Protein AF-A0A024TT74-F1 (afdb_monomer_lite)

Secondary structure (DSSP, 8-state):
-PPPS-TT--PPPHHHHHHHHHHHHHHHHHHT--GGGS-GGG-B-TTSSSBS----GGGG-HHHHHHHHTT---TTHHHHHHHHHHHHHHHHHHHHHHHTTSS-TT-HHHHHHHHHHHHIIIIITT-----HHHHHHHHHHHHHHHHHHHHHTTTS---SSSS-HHHHHHHHHHHIIIIIHHHHHHHHHHHHHHHHHHHHHHHHHHHHHHHHHHHHHTT---TT--S---HHHHHHT-SHHHHHHHHSHHHHHHHHHHTSHHHHHHSPPPGGGTTTPPP-S-----HHHHHHHHH-SSB-TT--B---GGGSSSTTS---HHHHHTSTT--S---SSHHHHHHHHHHHHHHHHHHHHHHHHHHHHHHHTTT-TTTTSSHHHHHHHHHHHHHHHHHHHHHHHHHHHTTT-TTTT-----

Structure (mmCIF, N/CA/C/O backbone):
data_AF-A0A024TT74-F1
#
_entry.id   AF-A0A024TT74-F1
#
loop_
_atom_site.group_PDB
_atom_site.id
_atom_site.type_symbol
_atom_site.label_atom_id
_atom_site.label_alt_id
_atom_site.label_comp_id
_atom_site.label_asym_id
_atom_site.label_entity_id
_atom_site.label_seq_id
_atom_site.pdbx_PDB_ins_code
_atom_site.Cartn_x
_atom_site.Cartn_y
_atom_site.Cartn_z
_atom_site.occupancy
_atom_site.B_iso_or_equiv
_atom_site.auth_seq_id
_atom_site.auth_comp_id
_atom_site.auth_asym_id
_atom_site.auth_atom_id
_atom_site.pdbx_PDB_model_num
ATOM 1 N N . MET A 1 1 ? 36.338 9.643 -39.720 1.00 38.66 1 MET A N 1
ATOM 2 C CA . MET A 1 1 ? 35.000 9.274 -40.232 1.00 38.66 1 MET A CA 1
ATOM 3 C C . MET A 1 1 ? 35.206 8.347 -41.415 1.00 38.66 1 MET A C 1
ATOM 5 O O . MET A 1 1 ? 35.727 8.803 -42.420 1.00 38.66 1 MET A O 1
ATOM 9 N N . GLY A 1 2 ? 34.904 7.057 -41.275 1.00 39.06 2 GLY A N 1
ATOM 10 C CA . GLY A 1 2 ? 34.909 6.122 -42.403 1.00 39.06 2 GLY A CA 1
ATOM 11 C C . GLY A 1 2 ? 33.489 5.981 -42.937 1.00 39.06 2 GLY A C 1
ATOM 12 O O . GLY A 1 2 ? 32.592 5.659 -42.159 1.00 39.06 2 GLY A O 1
ATOM 13 N N . LEU A 1 3 ? 33.277 6.253 -44.227 1.00 39.38 3 LEU A N 1
ATOM 14 C CA . LEU A 1 3 ? 32.038 5.884 -44.914 1.00 39.38 3 LEU A CA 1
ATOM 15 C C . LEU A 1 3 ? 31.857 4.359 -44.816 1.00 39.38 3 LEU A C 1
ATOM 17 O O . LEU A 1 3 ? 32.766 3.608 -45.170 1.00 39.38 3 LEU A O 1
ATOM 21 N N . ARG A 1 4 ? 30.687 3.895 -44.355 1.00 52.88 4 ARG A N 1
ATOM 22 C CA . ARG A 1 4 ? 30.309 2.476 -44.449 1.00 52.88 4 ARG A CA 1
ATOM 23 C C . ARG A 1 4 ? 29.975 2.161 -45.913 1.00 52.88 4 ARG A C 1
ATOM 25 O O . ARG A 1 4 ? 29.041 2.728 -46.465 1.00 52.88 4 ARG A O 1
ATOM 32 N N . LEU A 1 5 ? 30.734 1.248 -46.521 1.00 40.84 5 LEU A N 1
ATOM 33 C CA . LEU A 1 5 ? 30.579 0.799 -47.915 1.00 40.84 5 LEU A CA 1
ATOM 34 C C . LEU A 1 5 ? 29.668 -0.433 -48.086 1.00 40.84 5 LEU A C 1
ATOM 36 O O . LEU A 1 5 ? 29.613 -0.998 -49.173 1.00 40.84 5 LEU A O 1
ATOM 40 N N . ASN A 1 6 ? 28.928 -0.857 -47.056 1.00 43.66 6 ASN A N 1
ATOM 41 C CA . ASN A 1 6 ? 27.898 -1.882 -47.232 1.00 43.66 6 ASN A CA 1
ATOM 42 C C . ASN A 1 6 ? 26.697 -1.663 -46.289 1.00 43.66 6 ASN A C 1
ATOM 44 O O . ASN A 1 6 ? 26.732 -2.115 -45.145 1.00 43.66 6 ASN A O 1
ATOM 48 N N . PRO A 1 7 ? 25.637 -0.977 -46.748 1.00 44.19 7 PRO A N 1
ATOM 49 C CA . PRO A 1 7 ? 24.397 -0.793 -45.994 1.00 44.19 7 PRO A CA 1
ATOM 50 C C . PRO A 1 7 ? 23.497 -2.049 -45.935 1.00 44.19 7 PRO A C 1
ATOM 52 O O . PRO A 1 7 ? 22.391 -1.958 -45.409 1.00 44.19 7 PRO A O 1
ATOM 55 N N . TRP A 1 8 ? 23.948 -3.210 -46.442 1.00 42.72 8 TRP A N 1
ATOM 56 C CA . TRP A 1 8 ? 23.150 -4.447 -46.553 1.00 42.72 8 TRP A CA 1
ATOM 57 C C . TRP A 1 8 ? 23.729 -5.674 -45.827 1.00 42.72 8 TRP A C 1
ATOM 59 O O . TRP A 1 8 ? 23.185 -6.769 -45.943 1.00 42.72 8 TRP A O 1
ATOM 69 N N . GLY A 1 9 ? 24.830 -5.534 -45.083 1.00 53.66 9 GLY A N 1
ATOM 70 C CA . GLY A 1 9 ? 25.293 -6.597 -44.188 1.00 53.66 9 GLY A CA 1
ATOM 71 C C . GLY A 1 9 ? 24.555 -6.523 -42.853 1.00 53.66 9 GLY A C 1
ATOM 72 O O . GLY A 1 9 ? 24.750 -5.559 -42.121 1.00 53.66 9 GLY A O 1
ATOM 73 N N . ASN A 1 10 ? 23.758 -7.538 -42.506 1.00 59.53 10 ASN A N 1
ATOM 74 C CA . ASN A 1 10 ? 23.048 -7.621 -41.216 1.00 59.53 10 ASN A CA 1
ATOM 75 C C . ASN A 1 10 ? 23.971 -7.902 -40.008 1.00 59.53 10 ASN A C 1
ATOM 77 O O . ASN A 1 10 ? 23.500 -8.106 -38.895 1.00 59.53 10 ASN A O 1
ATOM 81 N N . VAL A 1 11 ? 25.290 -7.938 -40.214 1.00 74.00 11 VAL A N 1
ATOM 82 C CA . VAL A 1 11 ? 26.261 -8.359 -39.201 1.00 74.00 11 VAL A CA 1
ATOM 83 C C . VAL A 1 11 ? 26.774 -7.151 -38.426 1.00 74.00 11 VAL A C 1
ATOM 85 O O . VAL A 1 11 ? 27.248 -6.173 -39.009 1.00 74.00 11 VAL A O 1
ATOM 88 N N . TYR A 1 12 ? 26.715 -7.242 -37.101 1.00 85.44 12 TYR A N 1
ATOM 89 C CA . TYR A 1 12 ? 27.270 -6.237 -36.205 1.00 85.44 12 TYR A CA 1
ATOM 90 C C . TYR A 1 12 ? 28.782 -6.065 -36.375 1.00 85.44 12 TYR A C 1
ATOM 92 O O . TYR A 1 12 ? 29.541 -7.017 -36.550 1.00 85.44 12 TYR A O 1
ATOM 100 N N . SER A 1 13 ? 29.234 -4.820 -36.249 1.00 84.75 13 SER A N 1
ATOM 101 C CA . SER A 1 13 ? 30.647 -4.491 -36.068 1.00 84.75 13 SER A CA 1
ATOM 102 C C . SER A 1 13 ? 31.169 -4.979 -34.713 1.00 84.75 13 SER A C 1
ATOM 104 O O . SER A 1 13 ? 30.398 -5.206 -33.782 1.00 84.75 13 SER A O 1
ATOM 106 N N . SER A 1 14 ? 32.494 -5.064 -34.561 1.00 86.81 14 SER A N 1
ATOM 107 C CA . SER A 1 14 ? 33.131 -5.450 -33.292 1.00 86.81 14 SER A CA 1
ATOM 108 C C . SER A 1 14 ? 32.665 -4.595 -32.109 1.00 86.81 14 SER A C 1
ATOM 110 O O . SER A 1 14 ? 32.357 -5.131 -31.051 1.00 86.81 14 SER A O 1
ATOM 112 N N . LEU A 1 15 ? 32.519 -3.281 -32.303 1.00 87.62 15 LEU A N 1
ATOM 113 C CA . LEU A 1 15 ? 32.023 -2.374 -31.266 1.00 87.62 15 LEU A CA 1
ATOM 114 C C . LEU A 1 15 ? 30.555 -2.648 -30.892 1.00 87.62 15 LEU A C 1
ATOM 116 O O . LEU A 1 15 ? 30.190 -2.534 -29.726 1.00 87.62 15 LEU A O 1
ATOM 120 N N . GLU A 1 16 ? 29.701 -2.979 -31.863 1.00 89.12 16 GLU A N 1
ATOM 121 C CA . GLU A 1 16 ? 28.294 -3.325 -31.606 1.00 89.12 16 GLU A CA 1
ATOM 122 C C . GLU A 1 16 ? 28.190 -4.675 -30.876 1.00 89.12 16 GLU A C 1
ATOM 124 O O . GLU A 1 16 ? 27.400 -4.803 -29.939 1.00 89.12 16 GLU A O 1
ATOM 129 N N . LEU A 1 17 ? 29.045 -5.644 -31.227 1.00 91.25 17 LEU A N 1
ATOM 130 C CA . LEU A 1 17 ? 29.170 -6.921 -30.516 1.00 91.25 17 LEU A CA 1
ATOM 131 C C . LEU A 1 17 ? 29.647 -6.730 -29.069 1.00 91.25 17 LEU A C 1
ATOM 133 O O . LEU A 1 17 ? 29.078 -7.318 -28.150 1.00 91.25 17 LEU A O 1
ATOM 137 N N . GLU A 1 18 ? 30.639 -5.871 -28.834 1.00 92.50 18 GLU A N 1
ATOM 138 C CA . GLU A 1 18 ? 31.091 -5.523 -27.481 1.00 92.50 18 GLU A CA 1
ATOM 139 C C . GLU A 1 18 ? 29.985 -4.829 -26.671 1.00 92.50 18 GLU A C 1
ATOM 141 O O . GLU A 1 18 ? 29.756 -5.171 -25.509 1.00 92.50 18 GLU A O 1
ATOM 146 N N . GLN A 1 19 ? 29.257 -3.891 -27.288 1.00 93.44 19 GLN A N 1
ATOM 147 C CA . GLN A 1 19 ? 28.141 -3.184 -26.655 1.00 93.44 19 GLN A CA 1
ATOM 148 C C . GLN A 1 19 ? 27.020 -4.142 -26.237 1.00 93.44 19 GLN A C 1
ATOM 150 O O . GLN A 1 19 ? 26.572 -4.075 -25.093 1.00 93.44 19 GLN A O 1
ATOM 155 N N . ILE A 1 20 ? 26.572 -5.038 -27.125 1.00 94.19 20 ILE A N 1
ATOM 156 C CA . ILE A 1 20 ? 25.482 -5.968 -26.798 1.00 94.19 20 ILE A CA 1
ATOM 157 C C . ILE A 1 20 ? 25.928 -7.035 -25.791 1.00 94.19 20 ILE A C 1
ATOM 159 O O . ILE A 1 20 ? 25.187 -7.344 -24.862 1.00 94.19 20 ILE A O 1
ATOM 163 N N . THR A 1 21 ? 27.173 -7.515 -25.882 1.00 95.06 21 THR A N 1
ATOM 164 C CA . THR A 1 21 ? 27.751 -8.440 -24.890 1.00 95.06 21 THR A CA 1
ATOM 165 C C . THR A 1 21 ? 27.780 -7.807 -23.501 1.00 95.06 21 THR A C 1
ATOM 167 O O . THR A 1 21 ? 27.415 -8.446 -22.513 1.00 95.06 21 THR A O 1
ATOM 170 N N . PHE A 1 22 ? 28.169 -6.532 -23.414 1.00 95.75 22 PHE A N 1
ATOM 171 C CA . PHE A 1 22 ? 28.130 -5.777 -22.166 1.00 95.75 22 PHE A CA 1
ATOM 172 C C . PHE A 1 22 ? 26.697 -5.641 -21.632 1.00 95.75 22 PHE A C 1
ATOM 174 O O . PHE A 1 22 ? 26.454 -5.947 -20.467 1.00 95.75 22 PHE A O 1
ATOM 181 N N . VAL A 1 23 ? 25.741 -5.253 -22.484 1.00 96.06 23 VAL A N 1
ATOM 182 C CA . VAL A 1 23 ? 24.313 -5.143 -22.130 1.00 96.06 23 VAL A CA 1
ATOM 183 C C . VAL A 1 23 ? 23.770 -6.465 -21.582 1.00 96.06 23 VAL A C 1
ATOM 185 O O . VAL A 1 23 ? 23.120 -6.450 -20.538 1.00 96.06 23 VAL A O 1
ATOM 188 N N . HIS A 1 24 ? 24.079 -7.595 -22.231 1.00 95.81 24 HIS A N 1
ATOM 189 C CA . HIS A 1 24 ? 23.662 -8.932 -21.795 1.00 95.81 24 HIS A CA 1
ATOM 190 C C . HIS A 1 24 ? 24.253 -9.285 -20.443 1.00 95.81 24 HIS A C 1
ATOM 192 O O . HIS A 1 24 ? 23.518 -9.669 -19.541 1.00 95.81 24 HIS A O 1
ATOM 198 N N . ARG A 1 25 ? 25.573 -9.135 -20.287 1.00 95.75 25 ARG A N 1
ATOM 199 C CA . ARG A 1 25 ? 26.265 -9.477 -19.043 1.00 95.75 25 ARG A CA 1
ATOM 200 C C . ARG A 1 25 ? 25.636 -8.757 -17.853 1.00 95.75 25 ARG A C 1
ATOM 202 O O . ARG A 1 25 ? 25.275 -9.404 -16.879 1.00 95.75 25 ARG A O 1
ATOM 209 N N . VAL A 1 26 ? 25.468 -7.439 -17.966 1.00 96.38 26 VAL A N 1
ATOM 210 C CA . VAL A 1 26 ? 24.895 -6.618 -16.892 1.00 96.38 26 VAL A CA 1
ATOM 211 C C . VAL A 1 26 ? 23.427 -6.998 -16.644 1.00 96.38 26 VAL A C 1
ATOM 213 O O . VAL A 1 26 ? 23.005 -7.088 -15.495 1.00 96.38 26 VAL A O 1
ATOM 216 N N . TYR A 1 27 ? 22.645 -7.270 -17.696 1.00 96.31 27 TYR A N 1
ATOM 217 C CA . TYR A 1 27 ? 21.243 -7.673 -17.545 1.00 96.31 27 TYR A CA 1
ATOM 218 C C . TYR A 1 27 ? 21.118 -9.002 -16.791 1.00 96.31 27 TYR A C 1
ATOM 220 O O . TYR A 1 27 ? 20.369 -9.095 -15.822 1.00 96.31 27 TYR A O 1
ATOM 228 N N . LEU A 1 28 ? 21.876 -10.018 -17.210 1.00 96.50 28 LEU A N 1
ATOM 229 C CA . LEU A 1 28 ? 21.871 -11.352 -16.604 1.00 96.50 28 LEU A CA 1
ATOM 230 C C . LEU A 1 28 ? 22.309 -11.306 -15.138 1.00 96.50 28 LEU A C 1
ATOM 232 O O . LEU A 1 28 ? 21.663 -11.917 -14.289 1.00 96.50 28 LEU A O 1
ATOM 236 N N . GLU A 1 29 ? 23.358 -10.536 -14.838 1.00 95.19 29 GLU A N 1
ATOM 237 C CA . GLU A 1 29 ? 23.880 -10.356 -13.482 1.00 95.19 29 GLU A CA 1
ATOM 238 C C . GLU A 1 29 ? 22.849 -9.698 -12.556 1.00 95.19 29 GLU A C 1
ATOM 240 O O . GLU A 1 29 ? 22.553 -10.216 -11.481 1.00 95.19 29 GLU A O 1
ATOM 245 N N . VAL A 1 30 ? 22.257 -8.579 -12.982 1.00 95.88 30 VAL A N 1
ATOM 246 C CA . VAL A 1 30 ? 21.344 -7.803 -12.132 1.00 95.88 30 VAL A CA 1
ATOM 247 C C . VAL A 1 30 ? 19.977 -8.469 -11.992 1.00 95.88 30 VAL A C 1
ATOM 249 O O . VAL A 1 30 ? 19.383 -8.469 -10.908 1.00 95.88 30 VAL A O 1
ATOM 252 N N . MET A 1 31 ? 19.458 -9.050 -13.074 1.00 94.00 31 MET A N 1
ATOM 253 C CA . MET A 1 31 ? 18.168 -9.739 -13.034 1.00 94.00 31 MET A CA 1
ATOM 254 C C . MET A 1 31 ? 18.272 -11.107 -12.356 1.00 94.00 31 MET A C 1
ATOM 256 O O . MET A 1 31 ? 17.276 -11.556 -11.779 1.00 94.00 31 MET A O 1
ATOM 260 N N . ALA A 1 32 ? 19.476 -11.692 -12.322 1.00 93.75 32 ALA A N 1
ATOM 261 C CA . ALA A 1 32 ? 19.771 -13.036 -11.836 1.00 93.75 32 ALA A CA 1
ATOM 262 C C . ALA A 1 32 ? 18.980 -14.106 -12.607 1.00 93.75 32 ALA A C 1
ATOM 264 O O . ALA A 1 32 ? 18.229 -14.884 -12.020 1.00 93.75 32 ALA A O 1
ATOM 265 N N . ILE A 1 33 ? 19.123 -14.096 -13.935 1.00 93.50 33 ILE A N 1
ATOM 266 C CA . ILE A 1 33 ? 18.457 -15.032 -14.854 1.00 93.50 33 ILE A CA 1
ATOM 267 C C . ILE A 1 33 ? 19.463 -15.695 -15.802 1.00 93.50 33 ILE A C 1
ATOM 269 O O . ILE A 1 33 ? 20.586 -15.215 -15.963 1.00 93.50 33 ILE A O 1
ATOM 273 N N . ASP A 1 34 ? 19.032 -16.764 -16.471 1.00 91.94 34 ASP A N 1
ATOM 274 C CA . ASP A 1 34 ? 19.822 -17.453 -17.490 1.00 91.94 34 ASP A CA 1
ATOM 275 C C . ASP A 1 34 ? 19.704 -16.780 -18.869 1.00 91.94 34 ASP A C 1
ATOM 277 O O . ASP A 1 34 ? 18.724 -16.107 -19.188 1.00 91.94 34 ASP A O 1
ATOM 281 N N . VAL A 1 35 ? 20.673 -17.048 -19.752 1.00 89.00 35 VAL A N 1
ATOM 282 C CA . VAL A 1 35 ? 20.701 -16.542 -21.143 1.00 89.00 35 VAL A CA 1
ATOM 283 C C . VAL A 1 35 ? 19.427 -16.891 -21.925 1.00 89.00 35 VAL A C 1
ATOM 285 O O . VAL A 1 35 ? 18.958 -16.090 -22.729 1.00 89.00 35 VAL A O 1
ATOM 288 N N . LYS A 1 36 ? 18.846 -18.071 -21.676 1.00 88.56 36 LYS A N 1
ATOM 289 C CA . LYS A 1 36 ? 17.606 -18.538 -22.324 1.00 88.56 36 LYS A CA 1
ATOM 290 C C . LYS A 1 36 ? 16.384 -17.670 -21.986 1.00 88.56 36 LYS A C 1
ATOM 292 O O . LYS A 1 36 ? 15.434 -17.648 -22.758 1.00 88.56 36 LYS A O 1
ATOM 297 N N . ASP A 1 37 ? 16.430 -16.967 -20.855 1.00 91.25 37 ASP A N 1
ATOM 298 C CA . ASP A 1 37 ? 15.333 -16.156 -20.326 1.00 91.25 37 ASP A CA 1
ATOM 299 C C . ASP A 1 37 ? 15.499 -14.665 -20.677 1.00 91.25 37 ASP A C 1
ATOM 301 O O . ASP A 1 37 ? 14.748 -13.814 -20.192 1.00 91.25 37 ASP A O 1
ATOM 305 N N . LEU A 1 38 ? 16.474 -14.323 -21.534 1.00 93.25 38 LEU A N 1
ATOM 306 C CA . LEU A 1 38 ? 16.639 -12.961 -22.038 1.00 93.25 38 LEU A CA 1
ATOM 307 C C . LEU A 1 38 ? 15.368 -12.487 -22.764 1.00 93.25 38 LEU A C 1
ATOM 309 O O . LEU A 1 38 ? 14.798 -13.242 -23.561 1.00 93.25 38 LEU A O 1
ATOM 313 N N . PRO A 1 39 ? 14.953 -11.220 -22.564 1.00 94.25 39 PRO A N 1
ATOM 314 C CA . PRO A 1 39 ? 13.861 -10.623 -23.322 1.00 94.25 39 PRO A CA 1
ATOM 315 C C . PRO A 1 39 ? 14.100 -10.735 -24.827 1.00 94.25 39 PRO A C 1
ATOM 317 O O . PRO A 1 39 ? 15.224 -10.546 -25.285 1.00 94.25 39 PRO A O 1
ATOM 320 N N . ASN A 1 40 ? 13.037 -10.963 -25.606 1.00 92.94 40 ASN A N 1
ATOM 321 C CA . ASN A 1 40 ? 13.115 -11.094 -27.068 1.00 92.94 40 ASN A CA 1
ATOM 322 C C . ASN A 1 40 ? 13.870 -9.924 -27.731 1.00 92.94 40 ASN A C 1
ATOM 324 O O . ASN A 1 40 ? 14.648 -10.126 -28.657 1.00 92.94 40 ASN A O 1
ATOM 328 N N . THR A 1 41 ? 13.709 -8.704 -27.208 1.00 93.19 41 THR A N 1
ATOM 329 C CA . THR A 1 41 ? 14.424 -7.505 -27.677 1.00 93.19 41 THR A CA 1
ATOM 330 C C . THR A 1 41 ? 15.942 -7.600 -27.575 1.00 93.19 41 THR A C 1
ATOM 332 O O . THR A 1 41 ? 16.632 -6.940 -28.343 1.00 93.19 41 THR A O 1
ATOM 335 N N . LEU A 1 42 ? 16.468 -8.403 -26.651 1.00 94.69 42 LEU A N 1
ATOM 336 C CA . LEU A 1 42 ? 17.899 -8.607 -26.441 1.00 94.69 42 LEU A CA 1
ATOM 337 C C . LEU A 1 42 ? 18.390 -9.944 -27.017 1.00 94.69 42 LEU A C 1
ATOM 339 O O . LEU A 1 42 ? 19.570 -10.247 -26.935 1.00 94.69 42 LEU A O 1
ATOM 343 N N . GLN A 1 43 ? 17.537 -10.783 -27.603 1.00 93.81 43 GLN A N 1
ATOM 344 C CA . GLN A 1 43 ? 18.009 -12.066 -28.124 1.00 93.81 43 GLN A CA 1
ATOM 345 C C . GLN A 1 43 ? 18.833 -11.885 -29.407 1.00 93.81 43 GLN A C 1
ATOM 347 O O . GLN A 1 43 ? 18.473 -11.128 -30.310 1.00 93.81 43 GLN A O 1
ATOM 352 N N . MET A 1 44 ? 19.938 -12.626 -29.486 1.00 92.25 44 MET A N 1
ATOM 353 C CA . MET A 1 44 ? 20.830 -12.696 -30.645 1.00 92.25 44 MET A CA 1
ATOM 354 C C . MET A 1 44 ? 20.634 -14.026 -31.371 1.00 92.25 44 MET A C 1
ATOM 356 O O . MET A 1 44 ? 20.209 -15.014 -30.769 1.00 92.25 44 MET A O 1
ATOM 360 N N . ASN A 1 45 ? 20.950 -14.065 -32.663 1.00 90.88 45 ASN A N 1
ATOM 361 C CA . ASN A 1 45 ? 20.936 -15.303 -33.433 1.00 90.88 45 ASN A CA 1
ATOM 362 C C . ASN A 1 45 ? 21.969 -16.323 -32.895 1.00 90.88 45 ASN A C 1
ATOM 364 O O . ASN A 1 45 ? 22.840 -16.000 -32.085 1.00 90.88 45 ASN A O 1
ATOM 368 N N . ALA A 1 46 ? 21.898 -17.572 -33.366 1.00 89.06 46 ALA A N 1
ATOM 369 C CA . ALA A 1 46 ? 22.740 -18.663 -32.857 1.00 89.06 46 ALA A CA 1
ATOM 370 C C . ALA A 1 46 ? 24.254 -18.417 -33.020 1.00 89.06 46 ALA A C 1
ATOM 372 O O . ALA A 1 46 ? 25.047 -18.920 -32.228 1.00 89.06 46 ALA A O 1
ATOM 373 N N . THR A 1 47 ? 24.662 -17.644 -34.030 1.00 89.06 47 THR A N 1
ATOM 374 C CA . THR A 1 47 ? 26.066 -17.286 -34.285 1.00 89.06 47 THR A CA 1
ATOM 375 C C . THR A 1 47 ? 26.512 -16.020 -33.554 1.00 89.06 47 THR A C 1
ATOM 377 O O . THR A 1 47 ? 27.671 -15.636 -33.678 1.00 89.06 47 THR A O 1
ATOM 380 N N . PHE A 1 48 ? 25.617 -15.372 -32.801 1.00 89.50 48 PHE A N 1
ATOM 381 C CA . PHE A 1 48 ? 25.850 -14.109 -32.101 1.00 89.50 48 PHE A CA 1
ATOM 382 C C . PHE A 1 48 ? 26.363 -12.988 -33.026 1.00 89.50 48 PHE A C 1
ATOM 384 O O . PHE A 1 48 ? 27.249 -12.216 -32.676 1.00 89.50 48 PHE A O 1
ATOM 391 N N . THR A 1 49 ? 25.823 -12.906 -34.241 1.00 85.88 49 THR A N 1
ATOM 392 C CA . THR A 1 49 ? 26.238 -11.925 -35.260 1.00 85.88 49 THR A CA 1
ATOM 393 C C . THR A 1 49 ? 25.200 -10.839 -35.507 1.00 85.88 49 THR A C 1
ATOM 395 O O . THR A 1 49 ? 25.558 -9.754 -35.962 1.00 85.88 49 THR A O 1
ATOM 398 N N . GLU A 1 50 ? 23.928 -11.124 -35.224 1.00 86.12 50 GLU A N 1
ATOM 399 C CA . GLU A 1 50 ? 22.808 -10.206 -35.442 1.00 86.12 50 GLU A CA 1
ATOM 400 C C . GLU A 1 50 ? 21.706 -10.424 -34.383 1.00 86.12 50 GLU A C 1
ATOM 402 O O . GLU A 1 50 ? 21.584 -11.531 -33.842 1.00 86.12 50 GLU A O 1
ATOM 407 N N . PRO A 1 51 ? 20.903 -9.397 -34.065 1.00 90.00 51 PRO A N 1
ATOM 408 C CA . PRO A 1 51 ? 19.780 -9.518 -33.149 1.00 90.00 51 PRO A CA 1
ATOM 409 C C . PRO A 1 51 ? 18.575 -10.152 -33.848 1.00 90.00 51 PRO A C 1
ATOM 411 O O . PRO A 1 51 ? 18.340 -9.944 -35.038 1.00 90.00 51 PRO A O 1
ATOM 414 N N . ILE A 1 52 ? 17.767 -10.884 -33.086 1.00 90.50 52 ILE A N 1
ATOM 415 C CA . ILE A 1 52 ? 16.517 -11.473 -33.586 1.00 90.50 52 ILE A CA 1
ATOM 416 C C . ILE A 1 52 ? 15.437 -10.391 -33.708 1.00 90.50 52 ILE A C 1
ATOM 418 O O . ILE A 1 52 ? 14.653 -10.371 -34.660 1.00 90.50 52 ILE A O 1
ATOM 422 N N . TYR A 1 53 ? 15.401 -9.460 -32.753 1.00 89.69 53 TYR A N 1
ATOM 423 C CA . TYR A 1 53 ? 14.427 -8.378 -32.742 1.00 89.69 53 TYR A CA 1
ATOM 424 C C . TYR A 1 53 ? 14.803 -7.253 -33.709 1.00 89.69 53 TYR A C 1
ATOM 426 O O . TYR A 1 53 ? 15.928 -6.753 -33.714 1.00 89.69 53 TYR A O 1
ATOM 434 N N . THR A 1 54 ? 13.824 -6.808 -34.498 1.00 87.44 54 THR A N 1
ATOM 435 C CA . THR A 1 54 ? 13.977 -5.679 -35.421 1.00 87.44 54 THR A CA 1
ATOM 436 C C . THR A 1 54 ? 12.928 -4.609 -35.111 1.00 87.44 54 THR A C 1
ATOM 438 O O . THR A 1 54 ? 11.750 -4.825 -35.411 1.00 87.44 54 THR A O 1
ATOM 441 N N . PRO A 1 55 ? 13.330 -3.457 -34.538 1.00 87.69 55 PRO A N 1
ATOM 442 C CA . PRO A 1 55 ? 12.422 -2.345 -34.279 1.00 87.69 55 PRO A CA 1
ATOM 443 C C . PRO A 1 55 ? 11.833 -1.767 -35.571 1.00 87.69 55 PRO A C 1
ATOM 445 O O . PRO A 1 55 ? 12.507 -1.666 -36.601 1.00 87.69 55 PRO A O 1
ATOM 448 N N . LYS A 1 56 ? 10.579 -1.328 -35.503 1.00 86.75 56 LYS A N 1
ATOM 449 C CA . LYS A 1 56 ? 9.860 -0.625 -36.570 1.00 86.75 56 LYS A CA 1
ATOM 450 C C . LYS A 1 56 ? 9.863 0.877 -36.310 1.00 86.75 56 LYS A C 1
ATOM 452 O O . LYS A 1 56 ? 10.007 1.337 -35.187 1.00 86.75 56 LYS A O 1
ATOM 457 N N . LYS A 1 57 ? 9.619 1.675 -37.354 1.00 83.06 57 LYS A N 1
ATOM 458 C CA . LYS A 1 57 ? 9.510 3.141 -37.210 1.00 83.06 57 LYS A CA 1
ATOM 459 C C . LYS A 1 57 ? 8.384 3.562 -36.258 1.00 83.06 57 LYS A C 1
ATOM 461 O O . LYS A 1 57 ? 8.543 4.546 -35.547 1.00 83.06 57 LYS A O 1
ATOM 466 N N . SER A 1 58 ? 7.278 2.814 -36.239 1.00 85.00 58 SER A N 1
ATOM 467 C CA . SER A 1 58 ? 6.168 3.015 -35.296 1.00 85.00 58 SER A CA 1
ATOM 468 C C . SER A 1 58 ? 6.595 2.854 -33.842 1.00 85.00 58 SER A C 1
ATOM 470 O O . SER A 1 58 ? 6.002 3.469 -32.967 1.00 85.00 58 SER A O 1
ATOM 472 N N . ASP A 1 59 ? 7.641 2.070 -33.583 1.00 86.12 59 ASP A N 1
ATOM 473 C CA . ASP A 1 59 ? 8.104 1.806 -32.225 1.00 86.12 59 ASP A CA 1
ATOM 474 C C . ASP A 1 59 ? 8.833 3.026 -31.649 1.00 86.12 59 ASP A C 1
ATOM 476 O O . ASP A 1 59 ? 9.076 3.070 -30.455 1.00 86.12 59 ASP A O 1
ATOM 480 N N . PHE A 1 60 ? 9.151 4.052 -32.447 1.00 89.25 60 PHE A N 1
ATOM 481 C CA . PHE A 1 60 ? 9.724 5.315 -31.956 1.00 89.25 60 PHE A CA 1
ATOM 482 C C . PHE A 1 60 ? 8.675 6.429 -31.820 1.00 89.25 60 PHE A C 1
ATOM 484 O O . PHE A 1 60 ? 9.005 7.537 -31.398 1.00 89.25 60 PHE A O 1
ATOM 491 N N . ASP A 1 61 ? 7.422 6.159 -32.198 1.00 88.56 61 ASP A N 1
ATOM 492 C CA . ASP A 1 61 ? 6.323 7.110 -32.071 1.00 88.56 61 ASP A CA 1
ATOM 493 C C . ASP A 1 61 ? 5.689 7.016 -30.681 1.00 88.56 61 ASP A C 1
ATOM 495 O O . ASP A 1 61 ? 4.957 6.078 -30.367 1.00 88.56 61 ASP A O 1
ATOM 499 N N . GLU A 1 62 ? 5.932 8.034 -29.860 1.00 90.62 62 GLU A N 1
ATOM 500 C CA . GLU A 1 62 ? 5.350 8.176 -28.526 1.00 90.62 62 GLU A CA 1
ATOM 501 C C . GLU A 1 62 ? 3.821 8.027 -28.533 1.00 90.62 62 GLU A C 1
ATOM 503 O O . GLU A 1 62 ? 3.266 7.330 -27.682 1.00 90.62 62 GLU A O 1
ATOM 508 N N . HIS A 1 63 ? 3.127 8.604 -29.521 1.00 90.19 63 HIS A N 1
ATOM 509 C CA . HIS A 1 63 ? 1.664 8.568 -29.572 1.00 90.19 63 HIS A CA 1
ATOM 510 C C . HIS A 1 63 ? 1.107 7.150 -29.708 1.00 90.19 63 HIS A C 1
ATOM 512 O O . HIS A 1 63 ? 0.005 6.875 -29.223 1.00 90.19 63 HIS A O 1
ATOM 518 N N . THR A 1 64 ? 1.859 6.245 -30.336 1.00 89.25 64 THR A N 1
ATOM 519 C CA . THR A 1 64 ? 1.483 4.836 -30.451 1.00 89.25 64 THR A CA 1
ATOM 520 C C . THR A 1 64 ? 1.434 4.172 -29.071 1.00 89.25 64 THR A C 1
ATOM 522 O O . THR A 1 64 ? 0.443 3.511 -28.756 1.00 89.25 64 THR A O 1
ATOM 525 N N . PHE A 1 65 ? 2.424 4.421 -28.209 1.00 88.25 65 PHE A N 1
ATOM 526 C CA . PHE A 1 65 ? 2.443 3.897 -26.836 1.00 88.25 65 PHE A CA 1
ATOM 527 C C . PHE A 1 65 ? 1.377 4.554 -25.962 1.00 88.25 65 PHE A C 1
ATOM 529 O O . PHE A 1 65 ? 0.647 3.854 -25.263 1.00 88.25 65 PHE A O 1
ATOM 536 N N . MET A 1 66 ? 1.211 5.877 -26.060 1.00 89.12 66 MET A N 1
ATOM 537 C CA . MET A 1 66 ? 0.190 6.586 -25.281 1.00 89.12 66 MET A CA 1
ATOM 538 C C . MET A 1 66 ? -1.211 6.052 -25.580 1.00 89.12 66 MET A C 1
ATOM 540 O O . MET A 1 66 ? -1.989 5.823 -24.659 1.00 89.12 66 MET A O 1
ATOM 544 N N . ARG A 1 67 ? -1.527 5.764 -26.852 1.00 89.44 67 ARG A N 1
ATOM 545 C CA . ARG A 1 67 ? -2.798 5.121 -27.229 1.00 89.44 67 ARG A CA 1
ATOM 546 C C . ARG A 1 67 ? -2.947 3.722 -26.637 1.00 89.44 67 ARG A C 1
ATOM 548 O O . ARG A 1 67 ? -4.027 3.393 -26.159 1.00 89.44 67 ARG A O 1
ATOM 555 N N . GLN A 1 68 ? -1.888 2.914 -26.639 1.00 87.69 68 GLN A N 1
ATOM 556 C CA . GLN A 1 68 ? -1.914 1.576 -26.034 1.00 87.69 68 GLN A CA 1
ATOM 557 C C . GLN A 1 68 ? -2.123 1.635 -24.512 1.00 87.69 68 GLN A C 1
ATOM 559 O O . GLN A 1 68 ? -2.754 0.747 -23.943 1.00 87.69 68 GLN A O 1
ATOM 564 N N . MET A 1 69 ? -1.663 2.706 -23.860 1.00 86.88 69 MET A N 1
ATOM 565 C CA . MET A 1 69 ? -1.782 2.900 -22.414 1.00 86.88 69 MET A CA 1
ATOM 566 C C . MET A 1 69 ? -3.091 3.564 -21.959 1.00 86.88 69 MET A C 1
ATOM 568 O O . MET A 1 69 ? -3.385 3.548 -20.764 1.00 86.88 69 MET A O 1
ATOM 572 N N . GLN A 1 70 ? -3.928 4.080 -22.869 1.00 85.06 70 GLN A N 1
ATOM 573 C CA . GLN A 1 70 ? -5.196 4.746 -22.516 1.00 85.06 70 GLN A CA 1
ATOM 574 C C . GLN A 1 70 ? -6.135 3.868 -21.674 1.00 85.06 70 GLN A C 1
ATOM 576 O O . GLN A 1 70 ? -6.826 4.382 -20.796 1.00 85.06 70 GLN A O 1
ATOM 581 N N . GLY A 1 71 ? -6.147 2.555 -21.925 1.00 81.81 71 GLY A N 1
ATOM 582 C CA . GLY A 1 71 ? -6.964 1.585 -21.187 1.00 81.81 71 GLY A CA 1
ATOM 583 C C . GLY A 1 71 ? -6.295 0.994 -19.943 1.00 81.81 71 GLY A C 1
ATOM 584 O O . GLY A 1 71 ? -6.924 0.212 -19.234 1.00 81.81 71 GLY A O 1
ATOM 585 N N . VAL A 1 72 ? -5.030 1.328 -19.673 1.00 87.06 72 VAL A N 1
ATOM 586 C CA . VAL A 1 72 ? -4.298 0.788 -18.524 1.00 87.06 72 VAL A CA 1
ATOM 587 C C . VAL A 1 72 ? -4.700 1.547 -17.264 1.00 87.06 72 VAL A C 1
ATOM 589 O O . VAL A 1 72 ? -4.651 2.778 -17.219 1.00 87.06 72 VAL A O 1
ATOM 592 N N . VAL A 1 73 ? -5.076 0.797 -16.228 1.00 82.81 73 VAL A N 1
ATOM 593 C CA . VAL A 1 73 ? -5.380 1.318 -14.893 1.00 82.81 73 VAL A CA 1
ATOM 594 C C . VAL A 1 73 ? -4.294 0.829 -13.943 1.00 82.81 73 VAL A C 1
ATOM 596 O O . VAL A 1 73 ? -4.223 -0.357 -13.636 1.00 82.81 73 VAL A O 1
ATOM 599 N N . GLY A 1 74 ? -3.439 1.741 -13.492 1.00 85.75 74 GLY A N 1
ATOM 600 C CA . GLY A 1 74 ? -2.386 1.441 -12.528 1.00 85.75 74 GLY A CA 1
ATOM 601 C C . GLY A 1 74 ? -1.741 2.712 -11.992 1.00 85.75 74 GLY A C 1
ATOM 602 O O . GLY A 1 74 ? -1.661 3.726 -12.690 1.00 85.75 74 GLY A O 1
ATOM 603 N N . LEU A 1 75 ? -1.295 2.657 -10.734 1.00 86.50 75 LEU A N 1
ATOM 604 C CA . LEU A 1 75 ? -0.752 3.808 -10.001 1.00 86.50 75 LEU A CA 1
ATOM 605 C C . LEU A 1 75 ? 0.476 4.414 -10.705 1.00 86.50 75 LEU A C 1
ATOM 607 O O . LEU A 1 75 ? 0.702 5.620 -10.663 1.00 86.50 75 LEU A O 1
ATOM 611 N N . LEU A 1 76 ? 1.257 3.571 -11.381 1.00 93.12 76 LEU A N 1
ATOM 612 C CA . LEU A 1 76 ? 2.513 3.945 -12.028 1.00 93.12 76 LEU A CA 1
ATOM 613 C C . LEU A 1 76 ? 2.369 4.228 -13.528 1.00 93.12 76 LEU A C 1
ATOM 615 O O . LEU A 1 76 ? 3.382 4.377 -14.210 1.00 93.12 76 LEU A O 1
ATOM 619 N N . ARG A 1 77 ? 1.140 4.341 -14.053 1.00 92.75 77 ARG A N 1
ATOM 620 C CA . ARG A 1 77 ? 0.907 4.617 -15.478 1.00 92.75 77 ARG A CA 1
ATOM 621 C C . ARG A 1 77 ? 1.596 5.899 -15.935 1.00 92.75 77 ARG A C 1
ATOM 623 O O . ARG A 1 77 ? 2.363 5.860 -16.884 1.00 92.75 77 ARG A O 1
ATOM 630 N N . GLN A 1 78 ? 1.368 7.013 -15.243 1.00 92.25 78 GLN A N 1
ATOM 631 C CA . GLN A 1 78 ? 1.939 8.306 -15.631 1.00 92.25 78 GLN A CA 1
ATOM 632 C C . GLN A 1 78 ? 3.485 8.320 -15.554 1.00 92.25 78 GLN A C 1
ATOM 634 O O . GLN A 1 78 ? 4.113 8.747 -16.519 1.00 92.25 78 GLN A O 1
ATOM 639 N N . PRO A 1 79 ? 4.139 7.822 -14.483 1.00 93.69 79 PRO A N 1
ATOM 640 C CA . PRO A 1 79 ? 5.595 7.649 -14.492 1.00 93.69 79 PRO A CA 1
ATOM 641 C C . PRO A 1 79 ? 6.112 6.729 -15.612 1.00 93.69 79 PRO A C 1
ATOM 643 O O . PRO A 1 79 ? 7.187 6.969 -16.155 1.00 93.69 79 PRO A O 1
ATOM 646 N N . ALA A 1 80 ? 5.365 5.679 -15.973 1.00 95.88 80 ALA A N 1
ATOM 647 C CA . ALA A 1 80 ? 5.724 4.802 -17.086 1.00 95.88 80 ALA A CA 1
ATOM 648 C C . ALA A 1 80 ? 5.611 5.513 -18.448 1.00 95.88 80 ALA A C 1
ATOM 650 O O . ALA A 1 80 ? 6.500 5.348 -19.282 1.00 95.88 80 ALA A O 1
ATOM 651 N N . GLU A 1 81 ? 4.574 6.334 -18.652 1.00 94.56 81 GLU A N 1
ATOM 652 C CA . GLU A 1 81 ? 4.432 7.204 -19.830 1.00 94.56 81 GLU A CA 1
ATOM 653 C C . GLU A 1 81 ? 5.653 8.121 -19.961 1.00 94.56 81 GLU A C 1
ATOM 655 O O . GLU A 1 81 ? 6.270 8.177 -21.017 1.00 94.56 81 GLU A O 1
ATOM 660 N N . GLU A 1 82 ? 6.081 8.754 -18.871 1.00 94.69 82 GLU A N 1
ATOM 661 C CA . GLU A 1 82 ? 7.238 9.652 -18.867 1.00 94.69 82 GLU A CA 1
ATOM 662 C C . GLU A 1 82 ? 8.562 8.948 -19.197 1.00 94.69 82 GLU A C 1
ATOM 664 O O . GLU A 1 82 ? 9.374 9.485 -19.957 1.00 94.69 82 GLU A O 1
ATOM 669 N N . ILE A 1 83 ? 8.774 7.726 -18.688 1.00 96.56 83 ILE A N 1
ATOM 670 C CA . ILE A 1 83 ? 9.915 6.884 -19.083 1.00 96.56 83 ILE A CA 1
ATOM 671 C C . ILE A 1 83 ? 9.878 6.628 -20.593 1.00 96.56 83 ILE A C 1
ATOM 673 O O . ILE A 1 83 ? 10.893 6.792 -21.274 1.00 96.56 83 ILE A O 1
ATOM 677 N N . ILE A 1 84 ? 8.713 6.259 -21.130 1.00 96.00 84 ILE A N 1
ATOM 678 C CA . ILE A 1 84 ? 8.539 5.996 -22.561 1.00 96.00 84 ILE A CA 1
ATOM 679 C C . ILE A 1 84 ? 8.792 7.269 -23.380 1.00 96.00 84 ILE A C 1
ATOM 681 O O . ILE A 1 84 ? 9.536 7.205 -24.358 1.00 96.00 84 ILE A O 1
ATOM 685 N N . SER A 1 85 ? 8.276 8.430 -22.968 1.00 93.81 85 SER A N 1
ATOM 686 C CA . SER A 1 85 ? 8.510 9.720 -23.634 1.00 93.81 85 SER A CA 1
ATOM 687 C C . SER A 1 85 ? 9.994 10.100 -23.643 1.00 93.81 85 SER A C 1
ATOM 689 O O . SER A 1 85 ? 10.518 10.521 -24.677 1.00 93.81 85 SER A O 1
ATOM 691 N N . CYS A 1 86 ? 10.714 9.891 -22.532 1.00 93.75 86 CYS A N 1
ATOM 692 C CA . CYS A 1 86 ? 12.162 10.118 -22.465 1.00 93.75 86 CYS A CA 1
ATOM 693 C C . CYS A 1 86 ? 12.917 9.280 -23.504 1.00 93.75 86 CYS A C 1
ATOM 695 O O . CYS A 1 86 ? 13.800 9.784 -24.205 1.00 93.75 86 CYS A O 1
ATOM 697 N N . ILE A 1 87 ? 12.549 8.004 -23.618 1.00 95.31 87 ILE A N 1
ATOM 698 C CA . ILE A 1 87 ? 13.171 7.061 -24.545 1.00 95.31 87 ILE A CA 1
ATOM 699 C C . ILE A 1 87 ? 12.820 7.394 -26.001 1.00 95.31 87 ILE A C 1
ATOM 701 O O . ILE A 1 87 ? 13.721 7.471 -26.843 1.00 95.31 87 ILE A O 1
ATOM 705 N N . CYS A 1 88 ? 11.542 7.628 -26.304 1.00 93.19 88 CYS A N 1
ATOM 706 C CA . CYS A 1 88 ? 11.084 7.974 -27.648 1.00 93.19 88 CYS A CA 1
ATOM 707 C C . CYS A 1 88 ? 11.718 9.281 -28.139 1.00 93.19 88 CYS A C 1
ATOM 709 O O . CYS A 1 88 ? 12.123 9.357 -29.299 1.00 93.19 88 CYS A O 1
ATOM 711 N N . GLY A 1 89 ? 11.900 10.275 -27.261 1.00 90.44 89 GLY A N 1
ATOM 712 C CA . GLY A 1 89 ? 12.614 11.513 -27.587 1.00 90.44 89 GLY A CA 1
ATOM 713 C C . GLY A 1 89 ? 14.034 11.253 -28.100 1.00 90.44 89 GLY A C 1
ATOM 714 O O . GLY A 1 89 ? 14.396 11.709 -29.184 1.00 90.44 89 GLY A O 1
ATOM 715 N N . TYR A 1 90 ? 14.809 10.430 -27.384 1.00 90.69 90 TYR A N 1
ATOM 716 C CA . TYR A 1 90 ? 16.149 10.030 -27.827 1.00 90.69 90 TYR A CA 1
ATOM 717 C C . TYR A 1 90 ? 16.123 9.245 -29.147 1.00 90.69 90 TYR A C 1
ATOM 719 O O . TYR A 1 90 ? 16.931 9.489 -30.041 1.00 90.69 90 TYR A O 1
ATOM 727 N N . GLN A 1 91 ? 15.198 8.297 -29.304 1.00 89.81 91 GLN A N 1
ATOM 728 C CA . GLN A 1 91 ? 15.119 7.471 -30.512 1.00 89.81 91 GLN A CA 1
ATOM 729 C C . GLN A 1 91 ? 14.692 8.268 -31.752 1.00 89.81 91 GLN A C 1
ATOM 731 O O . GLN A 1 91 ? 15.172 7.986 -32.853 1.00 89.81 91 GLN A O 1
ATOM 736 N N . LYS A 1 92 ? 13.860 9.301 -31.582 1.00 87.19 92 LYS A N 1
ATOM 737 C CA . LYS A 1 92 ? 13.449 10.210 -32.656 1.00 87.19 92 LYS A CA 1
ATOM 738 C C . LYS A 1 92 ? 14.632 11.004 -33.216 1.00 87.19 92 LYS A C 1
ATOM 740 O O . LYS A 1 92 ? 14.797 11.032 -34.431 1.00 87.19 92 LYS A O 1
ATOM 745 N N . GLU A 1 93 ? 15.506 11.540 -32.361 1.00 83.38 93 GLU A N 1
ATOM 746 C CA . GLU A 1 93 ? 16.754 12.206 -32.790 1.00 83.38 93 GLU A CA 1
ATOM 747 C C . GLU A 1 93 ? 17.689 11.257 -33.562 1.00 83.38 93 GLU A C 1
ATOM 749 O O . GLU A 1 93 ? 18.454 11.662 -34.439 1.00 83.38 93 GLU A O 1
ATOM 754 N N . ARG A 1 94 ? 17.634 9.954 -33.261 1.00 81.06 94 ARG A N 1
ATOM 755 C CA . ARG A 1 94 ? 18.436 8.943 -33.963 1.00 81.06 94 ARG A CA 1
ATOM 756 C C . ARG A 1 94 ? 17.848 8.508 -35.296 1.00 81.06 94 ARG A C 1
ATOM 758 O O . ARG A 1 94 ? 18.607 8.027 -36.140 1.00 81.06 94 ARG A O 1
ATOM 765 N N . LEU A 1 95 ? 16.544 8.687 -35.507 1.00 79.12 95 LEU A N 1
ATOM 766 C CA . LEU A 1 95 ? 15.860 8.257 -36.724 1.00 79.12 95 LEU A CA 1
ATOM 767 C C . LEU A 1 95 ? 16.475 8.881 -37.986 1.00 79.12 95 LEU A C 1
ATOM 769 O O . LEU A 1 95 ? 16.591 8.204 -39.008 1.00 79.12 95 LEU A O 1
ATOM 773 N N . GLU A 1 96 ? 16.949 10.124 -37.899 1.00 69.81 96 GLU A N 1
ATOM 774 C CA . GLU A 1 96 ? 17.645 10.821 -38.989 1.00 69.81 96 GLU A CA 1
ATOM 775 C C . GLU A 1 96 ? 18.967 10.134 -39.376 1.00 69.81 96 GLU A C 1
ATOM 777 O O . GLU A 1 96 ? 19.309 10.025 -40.553 1.00 69.81 96 GLU A O 1
ATOM 782 N N . ARG A 1 97 ? 19.692 9.565 -38.405 1.00 69.12 97 ARG A N 1
ATOM 783 C CA . ARG A 1 97 ? 20.964 8.858 -38.648 1.00 69.12 97 ARG A CA 1
ATOM 784 C C . ARG A 1 97 ? 20.768 7.505 -39.327 1.00 69.12 97 ARG A C 1
ATOM 786 O O . ARG A 1 97 ? 21.637 7.083 -40.097 1.00 69.12 97 ARG A O 1
ATOM 793 N N . PHE A 1 98 ? 19.637 6.848 -39.060 1.00 70.12 98 PHE A N 1
ATOM 794 C CA . PHE A 1 98 ? 19.240 5.610 -39.737 1.00 70.12 98 PHE A CA 1
ATOM 795 C C . PHE A 1 98 ? 18.916 5.867 -41.212 1.00 70.12 98 PHE A C 1
ATOM 797 O O . PHE A 1 98 ? 19.319 5.086 -42.069 1.00 70.12 98 PHE A O 1
ATOM 804 N N . GLN A 1 99 ? 18.261 6.989 -41.527 1.00 65.31 99 GLN A N 1
ATOM 805 C CA . GLN A 1 99 ? 17.956 7.376 -42.912 1.00 65.31 99 GLN A CA 1
ATOM 806 C C . GLN A 1 99 ? 19.221 7.654 -43.737 1.00 65.31 99 GLN A C 1
ATOM 808 O O . GLN A 1 99 ? 19.253 7.361 -44.928 1.00 65.31 99 GLN A O 1
ATOM 813 N N . LEU A 1 100 ? 20.281 8.149 -43.092 1.00 66.12 100 LEU A N 1
ATOM 814 C CA . LEU A 1 100 ? 21.593 8.387 -43.702 1.00 66.12 100 LEU A CA 1
ATOM 815 C C . LEU A 1 100 ? 22.473 7.121 -43.796 1.00 66.12 100 LEU A C 1
ATOM 817 O O . LEU A 1 100 ? 23.623 7.211 -44.221 1.00 66.12 100 LEU A O 1
ATOM 821 N N . GLY A 1 101 ? 21.981 5.948 -43.371 1.00 65.06 101 GLY A N 1
ATOM 822 C CA . GLY A 1 101 ? 22.711 4.672 -43.448 1.00 65.06 101 GLY A CA 1
ATOM 823 C C . GLY A 1 101 ? 23.902 4.551 -42.486 1.00 65.06 101 GLY A C 1
ATOM 824 O O . GLY A 1 101 ? 24.758 3.683 -42.652 1.00 65.06 101 GLY A O 1
ATOM 825 N N . THR A 1 102 ? 23.982 5.423 -41.477 1.00 66.00 102 THR A N 1
ATOM 826 C CA . THR A 1 102 ? 25.131 5.493 -40.551 1.00 66.00 102 THR A CA 1
ATOM 827 C C . THR A 1 102 ? 24.962 4.655 -39.280 1.00 66.00 102 THR A C 1
ATOM 829 O O . THR A 1 102 ? 25.918 4.501 -38.520 1.00 66.00 102 THR A O 1
ATOM 832 N N . ALA A 1 103 ? 23.772 4.097 -39.050 1.00 68.31 103 ALA A N 1
ATOM 833 C CA . ALA A 1 103 ? 23.452 3.219 -37.926 1.00 68.31 103 ALA A CA 1
ATOM 834 C C . ALA A 1 103 ? 22.318 2.248 -38.302 1.00 68.31 103 ALA A C 1
ATOM 836 O O . ALA A 1 103 ? 21.558 2.519 -39.234 1.00 68.31 103 ALA A O 1
ATOM 837 N N . PHE A 1 104 ? 22.190 1.141 -37.567 1.00 75.69 104 PHE A N 1
ATOM 838 C CA . PHE A 1 104 ? 21.110 0.170 -37.748 1.00 75.69 104 PHE A CA 1
ATOM 839 C C . PHE A 1 104 ? 19.945 0.452 -36.795 1.00 75.69 104 PHE A C 1
ATOM 841 O O . PHE A 1 104 ? 20.168 0.780 -35.634 1.00 75.69 104 PHE A O 1
ATOM 848 N N . MET A 1 105 ? 18.696 0.273 -37.240 1.00 82.38 105 MET A N 1
ATOM 849 C CA . MET A 1 105 ? 17.534 0.456 -36.352 1.00 82.38 105 MET A CA 1
ATOM 850 C C . MET A 1 105 ? 17.555 -0.511 -35.167 1.00 82.38 105 MET A C 1
ATOM 852 O O . MET A 1 105 ? 17.117 -0.151 -34.083 1.00 82.38 105 MET A O 1
ATOM 856 N N . ASN A 1 106 ? 18.097 -1.710 -35.361 1.00 87.00 106 ASN A N 1
ATOM 857 C CA . ASN A 1 106 ? 18.245 -2.729 -34.334 1.00 87.00 106 ASN A CA 1
ATOM 858 C C . ASN A 1 106 ? 19.577 -2.639 -33.577 1.00 87.00 106 ASN A C 1
ATOM 860 O O . ASN A 1 106 ? 19.934 -3.613 -32.950 1.00 87.00 106 ASN A O 1
ATOM 864 N N . ASP A 1 107 ? 20.321 -1.527 -33.602 1.00 87.81 107 ASP A N 1
ATOM 865 C CA . ASP A 1 107 ? 21.601 -1.458 -32.883 1.00 87.81 107 ASP A CA 1
ATOM 866 C C . ASP A 1 107 ? 21.466 -1.631 -31.348 1.00 87.81 107 ASP A C 1
ATOM 868 O O . ASP A 1 107 ? 20.386 -1.409 -30.785 1.00 87.81 107 ASP A O 1
ATOM 872 N N . PRO A 1 108 ? 22.564 -1.949 -30.628 1.00 91.12 108 PRO A N 1
ATOM 873 C CA . PRO A 1 108 ? 22.515 -2.258 -29.196 1.00 91.12 108 PRO A CA 1
ATOM 874 C C . PRO A 1 108 ? 21.904 -1.164 -28.308 1.00 91.12 108 PRO A C 1
ATOM 876 O O . PRO A 1 108 ? 21.338 -1.472 -27.261 1.00 91.12 108 PRO A O 1
ATOM 879 N N . ARG A 1 109 ? 21.998 0.117 -28.701 1.00 91.81 109 ARG A N 1
ATOM 880 C CA . ARG A 1 109 ? 21.401 1.225 -27.932 1.00 91.81 109 ARG A CA 1
ATOM 881 C C . ARG A 1 109 ? 19.889 1.204 -28.081 1.00 91.81 109 ARG A C 1
ATOM 883 O O . ARG A 1 109 ? 19.181 1.436 -27.109 1.00 91.81 109 ARG A O 1
ATOM 890 N N . THR A 1 110 ? 19.403 0.950 -29.295 1.00 91.44 110 THR A N 1
ATOM 891 C CA . THR A 1 110 ? 17.967 0.861 -29.553 1.00 91.44 110 THR A CA 1
ATOM 892 C C . THR A 1 110 ? 17.374 -0.354 -28.854 1.00 91.44 110 THR A C 1
ATOM 894 O O . THR A 1 110 ? 16.393 -0.190 -28.142 1.00 91.44 110 THR A O 1
ATOM 897 N N . LEU A 1 111 ? 17.988 -1.536 -28.973 1.00 93.31 111 LEU A N 1
ATOM 898 C CA . LEU A 1 111 ? 17.471 -2.765 -28.354 1.00 93.31 111 LEU A CA 1
ATOM 899 C C . LEU A 1 111 ? 17.341 -2.661 -26.830 1.00 93.31 111 LEU A C 1
ATOM 901 O O . LEU A 1 111 ? 16.312 -3.043 -26.275 1.00 93.31 111 LEU A O 1
ATOM 905 N N . LEU A 1 112 ? 18.350 -2.082 -26.169 1.00 95.00 112 LEU A N 1
ATOM 906 C CA . LEU A 1 112 ? 18.315 -1.779 -24.737 1.00 95.00 112 LEU A CA 1
ATOM 907 C C . LEU A 1 112 ? 17.090 -0.930 -24.366 1.00 95.00 112 LEU A C 1
ATOM 909 O O . LEU A 1 112 ? 16.395 -1.206 -23.394 1.00 95.00 112 LEU A O 1
ATOM 913 N N . LEU A 1 113 ? 16.832 0.123 -25.136 1.00 95.75 113 LEU A N 1
ATOM 914 C CA . LEU A 1 113 ? 15.755 1.063 -24.854 1.00 95.75 113 LEU A CA 1
ATOM 915 C C . LEU A 1 113 ? 14.367 0.511 -25.212 1.00 95.75 113 LEU A C 1
ATOM 917 O O . LEU A 1 113 ? 13.398 0.811 -24.518 1.00 95.75 113 LEU A O 1
ATOM 921 N N . GLU A 1 114 ? 14.265 -0.328 -26.245 1.00 95.00 114 GLU A N 1
ATOM 922 C CA . GLU A 1 114 ? 13.038 -1.076 -26.544 1.00 95.00 114 GLU A CA 1
ATOM 923 C C . GLU A 1 114 ? 12.678 -2.031 -25.405 1.00 95.00 114 GLU A C 1
ATOM 925 O O . GLU A 1 114 ? 11.516 -2.099 -25.010 1.00 95.00 114 GLU A O 1
ATOM 930 N N . GLU A 1 115 ? 13.664 -2.717 -24.821 1.00 95.62 115 GLU A N 1
ATOM 931 C CA . GLU A 1 115 ? 13.441 -3.570 -23.651 1.00 95.62 115 GLU A CA 1
ATOM 932 C C . GLU A 1 115 ? 12.841 -2.777 -22.480 1.00 95.62 115 GLU A C 1
ATOM 934 O O . GLU A 1 115 ? 11.804 -3.168 -21.937 1.00 95.62 115 GLU A O 1
ATOM 939 N N . PHE A 1 116 ? 13.415 -1.612 -22.158 1.00 95.75 116 PHE A N 1
ATOM 940 C CA . PHE A 1 116 ? 12.897 -0.746 -21.098 1.00 95.75 116 PHE A CA 1
ATOM 941 C C . PHE A 1 116 ? 11.485 -0.226 -21.376 1.00 95.75 116 PHE A C 1
ATOM 943 O O . PHE A 1 116 ? 10.670 -0.190 -20.453 1.00 95.75 116 PHE A O 1
ATOM 950 N N . LYS A 1 117 ? 11.162 0.151 -22.621 1.00 95.81 117 LYS A N 1
ATOM 951 C CA . LYS A 1 117 ? 9.798 0.576 -22.980 1.00 95.81 117 LYS A CA 1
ATOM 952 C C . LYS A 1 117 ? 8.790 -0.553 -22.835 1.00 95.81 117 LYS A C 1
ATOM 954 O O . LYS A 1 117 ? 7.717 -0.334 -22.278 1.00 95.81 117 LYS A O 1
ATOM 959 N N . ILE A 1 118 ? 9.127 -1.757 -23.301 1.00 94.44 118 ILE A N 1
ATOM 960 C CA . ILE A 1 118 ? 8.248 -2.923 -23.165 1.00 94.44 118 ILE A CA 1
ATOM 961 C C . ILE A 1 118 ? 7.999 -3.210 -21.687 1.00 94.44 118 ILE A C 1
ATOM 963 O O . ILE A 1 118 ? 6.847 -3.399 -21.294 1.00 94.44 118 ILE A O 1
ATOM 967 N N . TRP A 1 119 ? 9.041 -3.195 -20.854 1.00 95.81 119 TRP A N 1
ATOM 968 C CA . TRP A 1 119 ? 8.892 -3.361 -19.410 1.00 95.81 119 TRP A CA 1
ATOM 969 C C . TRP A 1 119 ? 8.021 -2.256 -18.788 1.00 95.81 119 TRP A C 1
ATOM 971 O O . TRP A 1 119 ? 7.073 -2.563 -18.060 1.00 95.81 119 TRP A O 1
ATOM 981 N N . ALA A 1 120 ? 8.274 -0.986 -19.121 1.00 96.19 120 ALA A N 1
ATOM 982 C CA . ALA A 1 120 ? 7.504 0.145 -18.607 1.00 96.19 120 ALA A CA 1
ATOM 983 C C . ALA A 1 120 ? 6.009 0.027 -18.964 1.00 96.19 120 ALA A C 1
ATOM 985 O O . ALA A 1 120 ? 5.134 0.205 -18.119 1.00 96.19 120 ALA A O 1
ATOM 986 N N . MET A 1 121 ? 5.705 -0.351 -20.203 1.00 93.88 121 MET A N 1
ATOM 987 C CA . MET A 1 121 ? 4.333 -0.475 -20.683 1.00 93.88 121 MET A CA 1
ATOM 988 C C . MET A 1 121 ? 3.608 -1.702 -20.112 1.00 93.88 121 MET A C 1
ATOM 990 O O . MET A 1 121 ? 2.455 -1.607 -19.704 1.00 93.88 121 MET A O 1
ATOM 994 N N . THR A 1 122 ? 4.258 -2.868 -20.107 1.00 92.31 122 THR A N 1
ATOM 995 C CA . THR A 1 122 ? 3.585 -4.152 -19.822 1.00 92.31 122 THR A CA 1
ATOM 996 C C . THR A 1 122 ? 3.602 -4.543 -18.350 1.00 92.31 122 THR A C 1
ATOM 998 O O . THR A 1 122 ? 2.715 -5.268 -17.903 1.00 92.31 122 THR A O 1
ATOM 1001 N N . ARG A 1 123 ? 4.613 -4.100 -17.596 1.00 93.44 123 ARG A N 1
ATOM 1002 C CA . ARG A 1 123 ? 4.807 -4.470 -16.189 1.00 93.44 123 ARG A CA 1
ATOM 1003 C C . ARG A 1 123 ? 4.623 -3.283 -15.263 1.00 93.44 123 ARG A C 1
ATOM 1005 O O . ARG A 1 123 ? 3.846 -3.378 -14.321 1.00 93.44 123 ARG A O 1
ATOM 1012 N N . LEU A 1 124 ? 5.310 -2.175 -15.534 1.00 95.19 124 LEU A N 1
ATOM 1013 C CA . LEU A 1 124 ? 5.315 -1.025 -14.632 1.00 95.19 124 LEU A CA 1
ATOM 1014 C C . LEU A 1 124 ? 3.955 -0.312 -14.608 1.00 95.19 124 LEU A C 1
ATOM 1016 O O . LEU A 1 124 ? 3.402 -0.096 -13.535 1.00 95.19 124 LEU A O 1
ATOM 1020 N N . ALA A 1 125 ? 3.392 0.012 -15.774 1.00 93.69 125 ALA A N 1
ATOM 1021 C CA . ALA A 1 125 ? 2.196 0.849 -15.877 1.00 93.69 125 ALA A CA 1
ATOM 1022 C C . ALA A 1 125 ? 0.953 0.287 -15.165 1.00 93.69 125 ALA A C 1
ATOM 1024 O O . ALA A 1 125 ? 0.158 1.058 -14.631 1.00 93.69 125 ALA A O 1
ATOM 1025 N N . ALA A 1 126 ? 0.789 -1.038 -15.154 1.00 91.00 126 ALA A N 1
ATOM 1026 C CA . ALA A 1 126 ? -0.360 -1.737 -14.569 1.00 91.00 126 ALA A CA 1
ATOM 1027 C C . ALA A 1 126 ? -0.074 -2.322 -13.171 1.00 91.00 126 ALA A C 1
ATOM 1029 O O . ALA A 1 126 ? -0.853 -3.131 -12.666 1.00 91.00 126 ALA A O 1
ATOM 1030 N N . ALA A 1 127 ? 1.058 -1.976 -12.553 1.00 90.38 127 ALA A N 1
ATOM 1031 C CA . ALA A 1 127 ? 1.475 -2.593 -11.302 1.00 90.38 127 ALA A CA 1
ATOM 1032 C C . ALA A 1 127 ? 0.580 -2.202 -10.115 1.00 90.38 127 ALA A C 1
ATOM 1034 O O . ALA A 1 127 ? 0.199 -1.042 -9.954 1.00 90.38 127 ALA A O 1
ATOM 1035 N N . ALA A 1 128 ? 0.307 -3.182 -9.248 1.00 83.62 128 ALA A N 1
ATOM 1036 C CA . ALA A 1 128 ? -0.482 -2.998 -8.029 1.00 83.62 128 ALA A CA 1
ATOM 1037 C C . ALA A 1 128 ? 0.307 -2.361 -6.870 1.00 83.62 128 ALA A C 1
ATOM 1039 O O . ALA A 1 128 ? -0.300 -1.912 -5.911 1.00 83.62 128 ALA A O 1
ATOM 1040 N N . CYS A 1 129 ? 1.643 -2.340 -6.932 1.00 87.06 129 CYS A N 1
ATOM 1041 C CA . CYS A 1 129 ? 2.528 -1.694 -5.949 1.00 87.06 129 CYS A CA 1
ATOM 1042 C C . CYS A 1 129 ? 2.438 -2.187 -4.490 1.00 87.06 129 CYS A C 1
ATOM 1044 O O . CYS A 1 129 ? 3.089 -1.616 -3.628 1.00 87.06 129 CYS A O 1
ATOM 1046 N N . THR A 1 130 ? 1.709 -3.263 -4.190 1.00 82.12 130 THR A N 1
ATOM 1047 C CA . THR A 1 130 ? 1.505 -3.746 -2.809 1.00 82.12 130 THR A CA 1
ATOM 1048 C C . THR A 1 130 ? 2.548 -4.757 -2.324 1.00 82.12 130 THR A C 1
ATOM 1050 O O . THR A 1 130 ? 2.634 -5.038 -1.130 1.00 82.12 130 THR A O 1
ATOM 1053 N N . THR A 1 131 ? 3.355 -5.326 -3.222 1.00 85.06 131 THR A N 1
ATOM 1054 C CA . THR A 1 131 ? 4.251 -6.450 -2.899 1.00 85.06 131 THR A CA 1
ATOM 1055 C C . THR A 1 131 ? 5.719 -6.042 -2.841 1.00 85.06 131 THR A C 1
ATOM 1057 O O . THR A 1 131 ? 6.202 -5.352 -3.737 1.00 85.06 131 THR A O 1
ATOM 1060 N N . GLU A 1 132 ? 6.463 -6.592 -1.877 1.00 88.31 132 GLU A N 1
ATOM 1061 C CA . GLU A 1 132 ? 7.926 -6.436 -1.785 1.00 88.31 132 GLU A CA 1
ATOM 1062 C C . GLU A 1 132 ? 8.658 -6.962 -3.028 1.00 88.31 132 GLU A C 1
ATOM 1064 O O . GLU A 1 132 ? 9.669 -6.405 -3.449 1.00 88.31 132 GLU A O 1
ATOM 1069 N N . ALA A 1 133 ? 8.138 -8.027 -3.645 1.00 90.62 133 ALA A N 1
ATOM 1070 C CA . ALA A 1 133 ? 8.725 -8.612 -4.847 1.00 90.62 133 ALA A CA 1
ATOM 1071 C C . ALA A 1 133 ? 8.791 -7.607 -6.009 1.00 90.62 133 ALA A C 1
ATOM 1073 O O . ALA A 1 133 ? 9.803 -7.539 -6.702 1.00 90.62 133 ALA A O 1
ATOM 1074 N N . PHE A 1 134 ? 7.738 -6.805 -6.186 1.00 93.12 134 PHE A N 1
ATOM 1075 C CA . PHE A 1 134 ? 7.690 -5.786 -7.232 1.00 93.12 134 PHE A CA 1
ATOM 1076 C C . PHE A 1 134 ? 8.630 -4.608 -6.945 1.00 93.12 134 PHE A C 1
ATOM 1078 O O . PHE A 1 134 ? 9.309 -4.135 -7.850 1.00 93.12 134 PHE A O 1
ATOM 1085 N N . GLU A 1 135 ? 8.741 -4.173 -5.687 1.00 93.69 135 GLU A N 1
ATOM 1086 C CA . GLU A 1 135 ? 9.725 -3.152 -5.304 1.00 93.69 135 GLU A CA 1
ATOM 1087 C C . GLU A 1 135 ? 11.152 -3.605 -5.628 1.00 93.69 135 GLU A C 1
ATOM 1089 O O . GLU A 1 135 ? 11.885 -2.890 -6.308 1.00 93.69 135 GLU A O 1
ATOM 1094 N N . LYS A 1 136 ? 11.508 -4.843 -5.258 1.00 94.62 136 LYS A N 1
ATOM 1095 C CA . LYS A 1 136 ? 12.808 -5.441 -5.601 1.00 94.62 136 LYS A CA 1
ATOM 1096 C C . LYS A 1 136 ? 13.028 -5.545 -7.110 1.00 94.62 136 LYS A C 1
ATOM 1098 O O . LYS A 1 136 ? 14.157 -5.394 -7.571 1.00 94.62 136 LYS A O 1
ATOM 1103 N N . GLU A 1 137 ? 11.982 -5.806 -7.895 1.00 94.62 137 GLU A N 1
ATOM 1104 C CA . GLU A 1 137 ? 12.070 -5.790 -9.361 1.00 94.62 137 GLU A CA 1
ATOM 1105 C C . GLU A 1 137 ? 12.445 -4.390 -9.878 1.00 94.62 137 GLU A C 1
ATOM 1107 O O . GLU A 1 137 ? 13.364 -4.253 -10.689 1.00 94.62 137 GLU A O 1
ATOM 1112 N N . VAL A 1 138 ? 11.792 -3.340 -9.374 1.00 96.75 138 VAL A N 1
ATOM 1113 C CA . VAL A 1 138 ? 12.088 -1.946 -9.740 1.00 96.75 138 VAL A CA 1
ATOM 1114 C C . VAL A 1 138 ? 13.488 -1.528 -9.274 1.00 96.75 138 VAL A C 1
ATOM 1116 O O . VAL A 1 138 ? 14.213 -0.865 -10.018 1.00 96.75 138 VAL A O 1
ATOM 1119 N N . GLU A 1 139 ? 13.930 -1.963 -8.093 1.00 96.69 139 GLU A N 1
ATOM 1120 C CA . GLU A 1 139 ? 15.300 -1.737 -7.620 1.00 96.69 139 GLU A CA 1
ATOM 1121 C C . GLU A 1 139 ? 16.341 -2.421 -8.508 1.00 96.69 139 GLU A C 1
ATOM 1123 O O . GLU A 1 139 ? 17.335 -1.796 -8.882 1.00 96.69 139 GLU A O 1
ATOM 1128 N N . LYS A 1 140 ? 16.103 -3.675 -8.918 1.00 96.50 140 LYS A N 1
ATOM 1129 C CA . LYS A 1 140 ? 16.952 -4.360 -9.905 1.00 96.50 140 LYS A CA 1
ATOM 1130 C C . LYS A 1 140 ? 17.025 -3.559 -11.202 1.00 96.50 140 LYS A C 1
ATOM 1132 O O . LYS A 1 140 ? 18.113 -3.348 -11.727 1.00 96.50 140 LYS A O 1
ATOM 1137 N N . ARG A 1 141 ? 15.905 -3.025 -11.693 1.00 96.12 141 ARG A N 1
ATOM 1138 C CA . ARG A 1 141 ? 15.873 -2.168 -12.893 1.00 96.12 141 ARG A CA 1
ATOM 1139 C C . ARG A 1 141 ? 16.694 -0.889 -12.710 1.00 96.12 141 ARG A C 1
ATOM 1141 O O . ARG A 1 141 ? 17.492 -0.552 -13.583 1.00 96.12 141 ARG A O 1
ATOM 1148 N N . LYS A 1 142 ? 16.585 -0.222 -11.558 1.00 96.94 142 LYS A N 1
ATOM 1149 C CA . LYS A 1 142 ? 17.421 0.942 -11.209 1.00 96.94 142 LYS A CA 1
ATOM 1150 C C . LYS A 1 142 ? 18.913 0.585 -11.170 1.00 96.94 142 LYS A C 1
ATOM 1152 O O . LYS A 1 142 ? 19.750 1.323 -11.700 1.00 96.94 142 LYS A O 1
ATOM 1157 N N . ASN A 1 143 ? 19.254 -0.554 -10.574 1.00 96.19 143 ASN A N 1
ATOM 1158 C CA . ASN A 1 143 ? 20.631 -1.040 -10.475 1.00 96.19 143 ASN A CA 1
ATOM 1159 C C . ASN A 1 143 ? 21.198 -1.414 -11.847 1.00 96.19 143 ASN A C 1
ATOM 1161 O O . ASN A 1 143 ? 22.356 -1.113 -12.128 1.00 96.19 143 ASN A O 1
ATOM 1165 N N . TYR A 1 144 ? 20.370 -1.977 -12.727 1.00 96.75 144 TYR A N 1
ATOM 1166 C CA . TYR A 1 144 ? 20.740 -2.277 -14.105 1.00 96.75 144 TYR A CA 1
ATOM 1167 C C . TYR A 1 144 ? 21.168 -1.005 -14.841 1.00 96.75 144 TYR A C 1
ATOM 1169 O O . TYR A 1 144 ? 22.271 -0.945 -15.384 1.00 96.75 144 TYR A O 1
ATOM 1177 N N . ILE A 1 145 ? 20.364 0.059 -14.758 1.00 95.94 145 ILE A N 1
ATOM 1178 C CA . ILE A 1 145 ? 20.716 1.362 -15.338 1.00 95.94 145 ILE A CA 1
ATOM 1179 C C . ILE A 1 145 ? 22.013 1.908 -14.735 1.00 95.94 145 ILE A C 1
ATOM 1181 O O . ILE A 1 145 ? 22.902 2.356 -15.458 1.00 95.94 145 ILE A O 1
ATOM 1185 N N . THR A 1 146 ? 22.137 1.842 -13.412 1.00 94.88 146 THR A N 1
ATOM 1186 C CA . THR A 1 146 ? 23.316 2.312 -12.681 1.00 94.88 146 THR A CA 1
ATOM 1187 C C . THR A 1 146 ? 24.595 1.632 -13.183 1.00 94.88 146 THR A C 1
ATOM 1189 O O . THR A 1 146 ? 25.570 2.310 -13.514 1.00 94.88 146 THR A O 1
ATOM 1192 N N . GLN A 1 147 ? 24.590 0.305 -13.321 1.00 94.44 147 GLN A N 1
ATOM 1193 C CA . GLN A 1 147 ? 25.743 -0.436 -13.831 1.00 94.44 147 GLN A CA 1
ATOM 1194 C C . GLN A 1 147 ? 26.028 -0.146 -15.312 1.00 94.44 147 GLN A C 1
ATOM 1196 O O . GLN A 1 147 ? 27.195 -0.026 -15.693 1.00 94.44 147 GLN A O 1
ATOM 1201 N N . LEU A 1 148 ? 24.995 0.032 -16.144 1.00 93.94 148 LEU A N 1
ATOM 1202 C CA . LEU A 1 148 ? 25.174 0.445 -17.540 1.00 93.94 148 LEU A CA 1
ATOM 1203 C C . LEU A 1 148 ? 25.853 1.818 -17.649 1.00 93.94 148 LEU A C 1
ATOM 1205 O O . LEU A 1 148 ? 26.708 2.009 -18.513 1.00 93.94 148 LEU A O 1
ATOM 1209 N N . GLN A 1 149 ? 25.512 2.759 -16.766 1.00 90.38 149 GLN A N 1
ATOM 1210 C CA . GLN A 1 149 ? 26.097 4.101 -16.759 1.00 90.38 149 GLN A CA 1
ATOM 1211 C C . GLN A 1 149 ? 27.561 4.101 -16.310 1.00 90.38 149 GLN A C 1
ATOM 1213 O O . GLN A 1 149 ? 28.402 4.709 -16.972 1.00 90.38 149 GLN A O 1
ATOM 1218 N N . TYR A 1 150 ? 27.885 3.401 -15.220 1.00 86.88 150 TYR A N 1
ATOM 1219 C CA . TYR A 1 150 ? 29.252 3.374 -14.692 1.00 86.88 150 TYR A CA 1
ATOM 1220 C C . TYR A 1 150 ? 30.187 2.459 -15.491 1.00 86.88 150 TYR A C 1
ATOM 1222 O O . TYR A 1 150 ? 31.345 2.807 -15.708 1.00 86.88 150 TYR A O 1
ATOM 1230 N N . GLY A 1 151 ? 29.700 1.310 -15.968 1.00 81.88 151 GLY A N 1
ATOM 1231 C CA . GLY A 1 151 ? 30.504 0.358 -16.739 1.00 81.88 151 GLY A CA 1
ATOM 1232 C C . GLY A 1 151 ? 30.549 0.642 -18.245 1.00 81.88 151 GLY A C 1
ATOM 1233 O O . GLY A 1 151 ? 31.474 0.201 -18.924 1.00 81.88 151 GLY A O 1
ATOM 1234 N N . GLY A 1 152 ? 29.567 1.376 -18.781 1.00 77.19 152 GLY A N 1
ATOM 1235 C CA . GLY A 1 152 ? 29.381 1.575 -20.221 1.00 77.19 152 GLY A CA 1
ATOM 1236 C C . GLY A 1 152 ? 29.923 2.891 -20.786 1.00 77.19 152 GLY A C 1
ATOM 1237 O O . GLY A 1 152 ? 29.843 3.091 -21.998 1.00 77.19 152 GLY A O 1
ATOM 1238 N N . GLY A 1 153 ? 30.480 3.788 -19.962 1.00 70.44 153 GLY A N 1
ATOM 1239 C CA . GLY A 1 153 ? 30.870 5.146 -20.380 1.00 70.44 153 GLY A CA 1
ATOM 1240 C C . GLY A 1 153 ? 31.818 5.206 -21.588 1.00 70.44 153 GLY A C 1
ATOM 1241 O O . GLY A 1 153 ? 31.655 6.049 -22.467 1.00 70.44 153 GLY A O 1
ATOM 1242 N N . ASN A 1 154 ? 32.755 4.257 -21.694 1.00 77.50 154 ASN A N 1
ATOM 1243 C CA . ASN A 1 154 ? 33.680 4.169 -22.834 1.00 77.50 154 ASN A CA 1
ATOM 1244 C C . ASN A 1 154 ? 33.095 3.415 -24.043 1.00 77.50 154 ASN A C 1
ATOM 1246 O O . ASN A 1 154 ? 33.509 3.657 -25.180 1.00 77.50 154 ASN A O 1
ATOM 1250 N N . LEU A 1 155 ? 32.128 2.523 -23.803 1.00 85.38 155 LEU A N 1
ATOM 1251 C CA . LEU A 1 155 ? 31.465 1.689 -24.813 1.00 85.38 155 LEU A CA 1
ATOM 1252 C C . LEU A 1 155 ? 30.400 2.471 -25.587 1.00 85.38 155 LEU A C 1
ATOM 1254 O O . LEU A 1 155 ? 30.281 2.338 -26.807 1.00 85.38 155 LEU A O 1
ATOM 1258 N N . PHE A 1 156 ? 29.651 3.332 -24.899 1.00 86.50 156 PHE A N 1
ATOM 1259 C CA . PHE A 1 156 ? 28.569 4.127 -25.472 1.00 86.50 156 PHE A CA 1
ATOM 1260 C C . PHE A 1 156 ? 28.955 5.600 -25.563 1.00 86.50 156 PHE A C 1
ATOM 1262 O O . PHE A 1 156 ? 28.399 6.455 -24.876 1.00 86.50 156 PHE A O 1
ATOM 1269 N N . LYS A 1 157 ? 29.902 5.898 -26.456 1.00 79.56 157 LYS A N 1
ATOM 1270 C CA . LYS A 1 157 ? 30.382 7.269 -26.656 1.00 79.56 157 LYS A CA 1
ATOM 1271 C C . LYS A 1 157 ? 29.239 8.222 -27.042 1.00 79.56 157 LYS A C 1
ATOM 1273 O O . LYS A 1 157 ? 28.412 7.853 -27.888 1.00 79.56 157 LYS A O 1
ATOM 1278 N N . PRO A 1 158 ? 29.200 9.434 -26.462 1.00 72.00 158 PRO A N 1
ATOM 1279 C CA . PRO A 1 158 ? 28.253 10.458 -26.869 1.00 72.00 158 PRO A CA 1
ATOM 1280 C C . PRO A 1 158 ? 28.555 10.881 -28.311 1.00 72.00 158 PRO A C 1
ATOM 1282 O O . PRO A 1 158 ? 29.712 11.039 -28.697 1.00 72.00 158 PRO A O 1
ATOM 1285 N N . GLY A 1 159 ? 27.513 11.009 -29.131 1.00 67.56 159 GLY A N 1
ATOM 1286 C CA . GLY A 1 159 ? 27.633 11.665 -30.434 1.00 67.56 159 GLY A CA 1
ATOM 1287 C C . GLY A 1 159 ? 27.394 13.170 -30.309 1.00 67.56 159 GLY A C 1
ATOM 1288 O O . GLY A 1 159 ? 27.111 13.658 -29.224 1.00 67.56 159 GLY A O 1
ATOM 1289 N N . ASN A 1 160 ? 27.387 13.883 -31.437 1.00 65.94 160 ASN A N 1
ATOM 1290 C CA . ASN A 1 160 ? 27.066 15.321 -31.497 1.00 65.94 160 ASN A CA 1
ATOM 1291 C C . ASN A 1 160 ? 25.559 15.630 -31.314 1.00 65.94 160 ASN A C 1
ATOM 1293 O O . ASN A 1 160 ? 25.069 16.596 -31.883 1.00 65.94 160 ASN A O 1
ATOM 1297 N N . ALA A 1 161 ? 24.800 14.768 -30.631 1.00 68.38 161 ALA A N 1
ATOM 1298 C CA . ALA A 1 161 ? 23.375 14.997 -30.371 1.00 68.38 161 ALA A CA 1
ATOM 1299 C C . ALA A 1 161 ? 23.193 15.725 -29.036 1.00 68.38 161 ALA A C 1
ATOM 1301 O O . ALA A 1 161 ? 23.996 15.524 -28.123 1.00 68.38 161 ALA A O 1
ATOM 1302 N N . GLU A 1 162 ? 22.125 16.515 -28.921 1.00 67.31 162 GLU A N 1
ATOM 1303 C CA . GLU A 1 162 ? 21.738 17.164 -27.664 1.00 67.31 162 GLU A CA 1
ATOM 1304 C C . GLU A 1 162 ? 21.397 16.123 -26.589 1.00 67.31 162 GLU A C 1
ATOM 1306 O O . GLU A 1 162 ? 21.800 16.277 -25.434 1.00 67.31 162 GLU A O 1
ATOM 1311 N N . ARG A 1 163 ? 20.752 15.008 -26.972 1.00 80.25 163 ARG A N 1
ATOM 1312 C CA . ARG A 1 163 ? 20.465 13.891 -26.070 1.00 80.25 163 ARG A CA 1
ATOM 1313 C C . ARG A 1 163 ? 21.381 12.693 -26.318 1.00 80.25 163 ARG A C 1
ATOM 1315 O O . ARG A 1 163 ? 21.579 12.216 -27.437 1.00 80.25 163 ARG A O 1
ATOM 1322 N N . THR A 1 164 ? 21.930 12.140 -25.238 1.00 88.50 164 THR A N 1
ATOM 1323 C CA . THR A 1 164 ? 22.780 10.941 -25.273 1.00 88.50 164 THR A CA 1
ATOM 1324 C C . THR A 1 164 ? 22.071 9.746 -24.636 1.00 88.50 164 THR A C 1
ATOM 1326 O O . THR A 1 164 ? 21.095 9.898 -23.897 1.00 88.50 164 THR A O 1
ATOM 1329 N N . LEU A 1 165 ? 22.582 8.533 -24.877 1.00 90.56 165 LEU A N 1
ATOM 1330 C CA . LEU A 1 165 ? 22.081 7.347 -24.176 1.00 90.56 165 LEU A CA 1
ATOM 1331 C C . LEU A 1 165 ? 22.258 7.503 -22.658 1.00 90.56 165 LEU A C 1
ATOM 1333 O O . LEU A 1 165 ? 21.348 7.195 -21.900 1.00 90.56 165 LEU A O 1
ATOM 1337 N N . MET A 1 166 ? 23.408 8.022 -22.217 1.00 91.38 166 MET A N 1
ATOM 1338 C CA . MET A 1 166 ? 23.731 8.144 -20.793 1.00 91.38 166 MET A CA 1
ATOM 1339 C C . MET A 1 166 ? 22.849 9.159 -20.069 1.00 91.38 166 MET A C 1
ATOM 1341 O O . MET A 1 166 ? 22.444 8.894 -18.938 1.00 91.38 166 MET A O 1
ATOM 1345 N N . THR A 1 167 ? 22.515 10.277 -20.721 1.00 90.81 167 THR A N 1
ATOM 1346 C CA . THR A 1 167 ? 21.555 11.252 -20.181 1.00 90.81 167 THR A CA 1
ATOM 1347 C C . THR A 1 167 ? 20.147 10.665 -20.147 1.00 90.81 167 THR A C 1
ATOM 1349 O O . THR A 1 167 ? 19.503 10.730 -19.115 1.00 90.81 167 THR A O 1
ATOM 1352 N N . THR A 1 168 ? 19.715 9.965 -21.200 1.00 94.00 168 THR A N 1
ATOM 1353 C CA . THR A 1 168 ? 18.395 9.301 -21.223 1.00 94.00 168 THR A CA 1
ATOM 1354 C C . THR A 1 168 ? 18.259 8.255 -20.116 1.00 94.00 168 THR A C 1
ATOM 1356 O O . THR A 1 168 ? 17.265 8.228 -19.400 1.00 94.00 168 THR A O 1
ATOM 1359 N N . LEU A 1 169 ? 19.282 7.419 -19.925 1.00 94.94 169 LEU A N 1
ATOM 1360 C CA . LEU A 1 169 ? 19.331 6.452 -18.831 1.00 94.94 169 LEU A CA 1
ATOM 1361 C C . LEU A 1 169 ? 19.322 7.140 -17.457 1.00 94.94 169 LEU A C 1
ATOM 1363 O O . LEU A 1 169 ? 18.692 6.640 -16.530 1.00 94.94 169 LEU A O 1
ATOM 1367 N N . LYS A 1 170 ? 19.979 8.299 -17.322 1.00 94.12 170 LYS A N 1
ATOM 1368 C CA . LYS A 1 170 ? 19.959 9.089 -16.085 1.00 94.12 170 LYS A CA 1
ATOM 1369 C C . LYS A 1 170 ? 18.543 9.565 -15.769 1.00 94.12 170 LYS A C 1
ATOM 1371 O O . LYS A 1 170 ? 18.104 9.352 -14.646 1.00 94.12 170 LYS A O 1
ATOM 1376 N N . ASP A 1 171 ? 17.837 10.114 -16.753 1.00 95.00 171 ASP A N 1
ATOM 1377 C CA . ASP A 1 171 ? 16.465 10.599 -16.579 1.00 95.00 171 ASP A CA 1
ATOM 1378 C C . ASP A 1 171 ? 15.535 9.454 -16.140 1.00 95.00 171 ASP A C 1
ATOM 1380 O O . ASP A 1 171 ? 14.808 9.572 -15.157 1.00 95.00 171 ASP A O 1
ATOM 1384 N N . VAL A 1 172 ? 15.626 8.290 -16.799 1.00 97.06 172 VAL A N 1
ATOM 1385 C CA . VAL A 1 172 ? 14.843 7.098 -16.420 1.00 97.06 172 VAL A CA 1
ATOM 1386 C C . VAL A 1 172 ? 15.172 6.647 -14.993 1.00 97.06 172 VAL A C 1
ATOM 1388 O O . VAL A 1 172 ? 14.267 6.334 -14.220 1.00 97.06 172 VAL A O 1
ATOM 1391 N N . ARG A 1 173 ? 16.454 6.638 -14.610 1.00 96.50 173 ARG A N 1
ATOM 1392 C CA . ARG A 1 173 ? 16.880 6.296 -13.245 1.00 96.50 173 ARG A CA 1
ATOM 1393 C C . ARG A 1 173 ? 16.311 7.267 -12.212 1.00 96.50 173 ARG A C 1
ATOM 1395 O O . ARG A 1 173 ? 15.858 6.816 -11.166 1.00 96.50 173 ARG A O 1
ATOM 1402 N N . GLU A 1 174 ? 16.322 8.566 -12.497 1.00 96.38 174 GLU A N 1
ATOM 1403 C CA . GLU A 1 174 ? 15.768 9.594 -11.610 1.00 96.38 174 GLU A CA 1
ATOM 1404 C C . GLU A 1 174 ? 14.251 9.444 -11.450 1.00 96.38 174 GLU A C 1
ATOM 1406 O O . GLU A 1 174 ? 13.755 9.542 -10.331 1.00 96.38 174 GLU A O 1
ATOM 1411 N N . ILE A 1 175 ? 13.513 9.101 -12.513 1.00 95.81 175 ILE A N 1
ATOM 1412 C CA . ILE A 1 175 ? 12.076 8.789 -12.410 1.00 95.81 175 ILE A CA 1
ATOM 1413 C C . ILE A 1 175 ? 11.851 7.558 -11.518 1.00 95.81 175 ILE A C 1
ATOM 1415 O O . ILE A 1 175 ? 10.968 7.564 -10.654 1.00 95.81 175 ILE A O 1
ATOM 1419 N N . LEU A 1 176 ? 12.663 6.508 -11.686 1.00 96.62 176 LEU A N 1
ATOM 1420 C CA . LEU A 1 176 ? 12.577 5.307 -10.850 1.00 96.62 176 LEU A CA 1
ATOM 1421 C C . LEU A 1 176 ? 12.850 5.622 -9.372 1.00 96.62 176 LEU A C 1
ATOM 1423 O O . LEU A 1 176 ? 12.115 5.173 -8.497 1.00 96.62 176 LEU A O 1
ATOM 1427 N N . GLU A 1 177 ? 13.888 6.410 -9.101 1.00 94.88 177 GLU A N 1
ATOM 1428 C CA . GLU A 1 177 ? 14.378 6.707 -7.755 1.00 94.88 177 GLU A CA 1
ATOM 1429 C C . GLU A 1 177 ? 13.538 7.737 -7.003 1.00 94.88 177 GLU A C 1
ATOM 1431 O O . GLU A 1 177 ? 13.216 7.533 -5.837 1.00 94.88 177 GLU A O 1
ATOM 1436 N N . LEU A 1 178 ? 13.180 8.838 -7.660 1.00 91.56 178 LEU A N 1
ATOM 1437 C CA . LEU A 1 178 ? 12.557 9.989 -7.010 1.00 91.56 178 LEU A CA 1
ATOM 1438 C C . LEU A 1 178 ? 11.031 9.936 -7.041 1.00 91.56 178 LEU A C 1
ATOM 1440 O O . LEU A 1 178 ? 10.385 10.675 -6.301 1.00 91.56 178 LEU A O 1
ATOM 1444 N N . ARG A 1 179 ? 10.441 9.093 -7.896 1.00 90.56 179 ARG A N 1
ATOM 1445 C CA . ARG A 1 179 ? 8.983 9.029 -8.066 1.00 90.56 179 ARG A CA 1
ATOM 1446 C C . ARG A 1 179 ? 8.434 7.630 -7.865 1.00 90.56 179 ARG A C 1
ATOM 1448 O O . ARG A 1 179 ? 7.599 7.435 -6.990 1.00 90.56 179 ARG A O 1
ATOM 1455 N N . ILE A 1 180 ? 8.909 6.651 -8.632 1.00 94.19 180 ILE A N 1
ATOM 1456 C CA . ILE A 1 180 ? 8.307 5.311 -8.634 1.00 94.19 180 ILE A CA 1
ATOM 1457 C C . ILE A 1 180 ? 8.542 4.577 -7.309 1.00 94.19 180 ILE A C 1
ATOM 1459 O O . ILE A 1 180 ? 7.576 4.120 -6.702 1.00 94.19 180 ILE A O 1
ATOM 1463 N N . LEU A 1 181 ? 9.791 4.469 -6.840 1.00 91.94 181 LEU A N 1
ATOM 1464 C CA . LEU A 1 181 ? 10.098 3.772 -5.584 1.00 91.94 181 LEU A CA 1
ATOM 1465 C C . LEU A 1 181 ? 9.375 4.399 -4.371 1.00 91.94 181 LEU A C 1
ATOM 1467 O O . LEU A 1 181 ? 8.750 3.648 -3.621 1.00 91.94 181 LEU A O 1
ATOM 1471 N N . PRO A 1 182 ? 9.340 5.739 -4.198 1.00 86.81 182 PRO A N 1
ATOM 1472 C CA . PRO A 1 182 ? 8.532 6.369 -3.153 1.00 86.81 182 PRO A CA 1
ATOM 1473 C C . PRO A 1 182 ? 7.032 6.065 -3.250 1.00 86.81 182 PRO A C 1
ATOM 1475 O O . PRO A 1 182 ? 6.393 5.813 -2.229 1.00 86.81 182 PRO A O 1
ATOM 1478 N N . MET A 1 183 ? 6.461 6.053 -4.462 1.00 85.12 183 MET A N 1
ATOM 1479 C CA . MET A 1 183 ? 5.048 5.707 -4.666 1.00 85.12 183 MET A CA 1
ATOM 1480 C C . MET A 1 183 ? 4.754 4.254 -4.270 1.00 85.12 183 MET A C 1
ATOM 1482 O O . MET A 1 183 ? 3.740 3.997 -3.625 1.00 85.12 183 MET A O 1
ATOM 1486 N N . ILE A 1 184 ? 5.650 3.315 -4.598 1.00 87.50 184 ILE A N 1
ATOM 1487 C CA . ILE A 1 184 ? 5.530 1.909 -4.181 1.00 87.50 184 ILE A CA 1
ATOM 1488 C C . ILE A 1 184 ? 5.610 1.794 -2.657 1.00 87.50 184 ILE A C 1
ATOM 1490 O O . ILE A 1 184 ? 4.742 1.174 -2.048 1.00 87.50 184 ILE A O 1
ATOM 1494 N N . ALA A 1 185 ? 6.604 2.425 -2.028 1.00 81.38 185 ALA A N 1
ATOM 1495 C CA . ALA A 1 185 ? 6.768 2.387 -0.577 1.00 81.38 185 ALA A CA 1
ATOM 1496 C C . ALA A 1 185 ? 5.528 2.926 0.161 1.00 81.38 185 ALA A C 1
ATOM 1498 O O . ALA A 1 185 ? 5.095 2.339 1.155 1.00 81.38 185 ALA A O 1
ATOM 1499 N N . CYS A 1 186 ? 4.924 4.003 -0.352 1.00 76.94 186 CYS A N 1
ATOM 1500 C CA . CYS A 1 186 ? 3.695 4.573 0.193 1.00 76.94 186 CYS A CA 1
ATOM 1501 C C . CYS A 1 186 ? 2.507 3.600 0.084 1.00 76.94 186 CYS A C 1
ATOM 15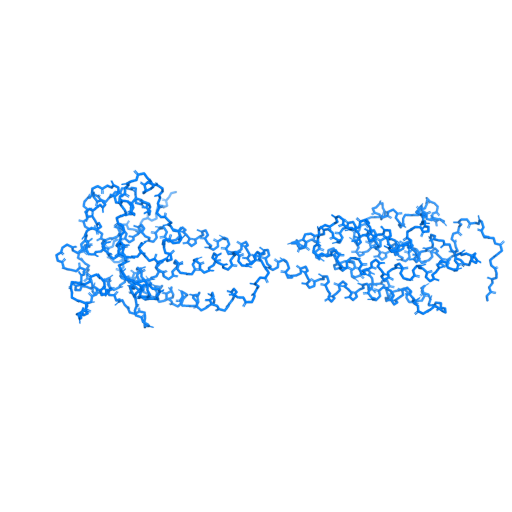03 O O . CYS A 1 186 ? 1.863 3.314 1.092 1.00 76.94 186 CYS A O 1
ATOM 1505 N N . GLU A 1 187 ? 2.256 3.026 -1.096 1.00 79.06 187 GLU A N 1
ATOM 1506 C CA . GLU A 1 187 ? 1.151 2.075 -1.303 1.00 79.06 187 GLU A CA 1
ATOM 1507 C C . GLU A 1 187 ? 1.311 0.811 -0.438 1.00 79.06 187 GLU A C 1
ATOM 1509 O O . GLU A 1 187 ? 0.356 0.321 0.168 1.00 79.06 187 GLU A O 1
ATOM 1514 N N . ARG A 1 188 ? 2.543 0.305 -0.297 1.00 80.38 188 ARG A N 1
ATOM 1515 C CA . ARG A 1 188 ? 2.847 -0.825 0.595 1.00 80.38 188 ARG A CA 1
ATOM 1516 C C . ARG A 1 188 ? 2.547 -0.506 2.056 1.00 80.38 188 ARG A C 1
ATOM 1518 O O . ARG A 1 188 ? 1.960 -1.337 2.753 1.00 80.38 188 ARG A O 1
ATOM 1525 N N . ALA A 1 189 ? 2.949 0.675 2.522 1.00 70.25 189 ALA A N 1
ATOM 1526 C CA . ALA A 1 189 ? 2.677 1.112 3.887 1.00 70.25 189 ALA A CA 1
ATOM 1527 C C . ALA A 1 189 ? 1.164 1.198 4.145 1.00 70.25 189 ALA A C 1
ATOM 1529 O O . ALA A 1 189 ? 0.691 0.721 5.178 1.00 70.25 189 ALA A O 1
ATOM 1530 N N . GLN A 1 190 ? 0.395 1.705 3.177 1.00 68.50 190 GLN A N 1
ATOM 1531 C CA . GLN A 1 190 ? -1.067 1.775 3.258 1.00 68.50 190 GLN A CA 1
ATOM 1532 C C . GLN A 1 190 ? -1.717 0.387 3.306 1.00 68.50 190 GLN A C 1
ATOM 1534 O O . GLN A 1 190 ? -2.584 0.137 4.151 1.00 68.50 190 GLN A O 1
ATOM 1539 N N . ALA A 1 191 ? -1.275 -0.539 2.450 1.00 70.56 191 ALA A N 1
ATOM 1540 C CA . ALA A 1 191 ? -1.765 -1.915 2.448 1.00 70.56 191 ALA A CA 1
ATOM 1541 C C . ALA A 1 191 ? -1.512 -2.609 3.801 1.00 70.56 191 ALA A C 1
ATOM 1543 O O . ALA A 1 191 ? -2.431 -3.206 4.369 1.00 70.56 191 ALA A O 1
ATOM 1544 N N . SER A 1 192 ? -0.307 -2.453 4.358 1.00 70.44 192 SER A N 1
ATOM 1545 C CA . SER A 1 192 ? 0.058 -3.000 5.671 1.00 70.44 192 SER A CA 1
ATOM 1546 C C . SER A 1 192 ? -0.748 -2.367 6.811 1.00 70.44 192 SER A C 1
ATOM 1548 O O . SER A 1 192 ? -1.287 -3.085 7.654 1.00 70.44 192 SER A O 1
ATOM 1550 N N . ALA A 1 193 ? -0.915 -1.040 6.823 1.00 64.62 193 ALA A N 1
ATOM 1551 C CA . ALA A 1 193 ? -1.704 -0.352 7.844 1.00 64.62 193 ALA A CA 1
ATOM 1552 C C . ALA A 1 193 ? -3.166 -0.824 7.851 1.00 64.62 193 ALA A C 1
ATOM 1554 O O . ALA A 1 193 ? -3.737 -1.087 8.912 1.00 64.62 193 ALA A O 1
ATOM 1555 N N . LYS A 1 194 ? -3.770 -0.994 6.668 1.00 69.94 194 LYS A N 1
ATOM 1556 C CA . LYS A 1 194 ? -5.137 -1.511 6.526 1.00 69.94 194 LYS A CA 1
ATOM 1557 C C . LYS A 1 194 ? -5.270 -2.930 7.079 1.00 69.94 194 LYS A C 1
ATOM 1559 O O . LYS A 1 194 ? -6.246 -3.218 7.776 1.00 69.94 194 LYS A O 1
ATOM 1564 N N . GLU A 1 195 ? -4.310 -3.804 6.791 1.00 76.06 195 GLU A N 1
ATOM 1565 C CA . GLU A 1 195 ? -4.280 -5.170 7.319 1.00 76.06 195 GLU A CA 1
ATOM 1566 C C . GLU A 1 195 ? -4.155 -5.173 8.849 1.00 76.06 195 GLU A C 1
ATOM 1568 O O . GLU A 1 195 ? -4.972 -5.783 9.539 1.00 76.06 195 GLU A O 1
ATOM 1573 N N . HIS A 1 196 ? -3.209 -4.406 9.395 1.00 74.38 196 HIS A N 1
ATOM 1574 C CA . HIS A 1 196 ? -2.975 -4.328 10.837 1.00 74.38 196 HIS A CA 1
ATOM 1575 C C . HIS A 1 196 ? -4.196 -3.778 11.586 1.00 74.38 196 HIS A C 1
ATOM 1577 O O . HIS A 1 196 ? -4.616 -4.359 12.588 1.00 74.38 196 HIS A O 1
ATOM 1583 N N . LEU A 1 197 ? -4.815 -2.702 11.085 1.00 74.81 197 LEU A N 1
ATOM 1584 C CA . LEU A 1 197 ? -6.040 -2.145 11.670 1.00 74.81 197 LEU A CA 1
ATOM 1585 C C . LEU A 1 197 ? -7.204 -3.142 11.620 1.00 74.81 197 LEU A C 1
ATOM 1587 O O . LEU A 1 197 ? -7.997 -3.186 12.555 1.00 74.81 197 LEU A O 1
ATOM 1591 N N . THR A 1 198 ? -7.286 -3.973 10.577 1.00 80.44 198 THR A N 1
ATOM 1592 C CA . THR A 1 198 ? -8.301 -5.037 10.480 1.00 80.44 198 THR A CA 1
ATOM 1593 C C . THR A 1 198 ? -8.102 -6.095 11.5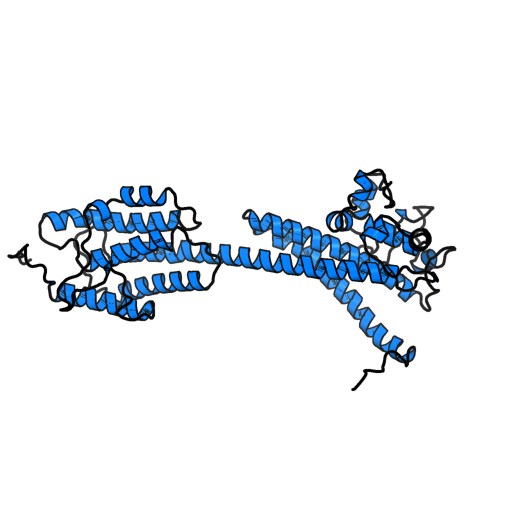69 1.00 80.44 198 THR A C 1
ATOM 1595 O O . THR A 1 198 ? -9.066 -6.513 12.210 1.00 80.44 198 THR A O 1
ATOM 1598 N N . VAL A 1 199 ? -6.855 -6.501 11.829 1.00 81.12 199 VAL A N 1
ATOM 1599 C CA . VAL A 1 199 ? -6.534 -7.461 12.898 1.00 81.12 199 VAL A CA 1
ATOM 1600 C C . VAL A 1 199 ? -6.826 -6.871 14.279 1.00 81.12 199 VAL A C 1
ATOM 1602 O O . VAL A 1 199 ? -7.424 -7.552 15.114 1.00 81.12 199 VAL A O 1
ATOM 1605 N N . VAL A 1 200 ? -6.444 -5.613 14.523 1.00 80.88 200 VAL A N 1
ATOM 1606 C CA . VAL A 1 200 ? -6.736 -4.909 15.785 1.00 80.88 200 VAL A CA 1
ATOM 1607 C C . VAL A 1 200 ? -8.244 -4.788 16.005 1.00 80.88 200 VAL A C 1
ATOM 1609 O O . VAL A 1 200 ? -8.710 -5.074 17.104 1.00 80.88 200 VAL A O 1
ATOM 1612 N N . GLU A 1 201 ? -9.010 -4.433 14.969 1.00 82.56 201 GLU A N 1
ATOM 1613 C CA . GLU A 1 201 ? -10.476 -4.360 15.025 1.00 82.56 201 GLU A CA 1
ATOM 1614 C C . GLU A 1 201 ? -11.080 -5.714 15.427 1.00 82.56 201 GLU A C 1
ATOM 1616 O O . GLU A 1 201 ? -11.867 -5.777 16.372 1.00 82.56 201 GLU A O 1
ATOM 1621 N N . ALA A 1 202 ? -10.669 -6.807 14.777 1.00 83.75 202 ALA A N 1
ATOM 1622 C CA . ALA A 1 202 ? -11.171 -8.148 15.078 1.00 83.75 202 ALA A CA 1
ATOM 1623 C C . ALA A 1 202 ? -10.834 -8.585 16.514 1.00 83.75 202 ALA A C 1
ATOM 1625 O O . ALA A 1 202 ? -11.724 -8.933 17.290 1.00 83.75 202 ALA A O 1
ATOM 1626 N N . ARG A 1 203 ? -9.556 -8.499 16.905 1.00 86.00 203 ARG A N 1
ATOM 1627 C CA . ARG A 1 203 ? -9.093 -8.913 18.241 1.00 86.00 203 ARG A CA 1
ATOM 1628 C C . ARG A 1 203 ? -9.667 -8.043 19.356 1.00 86.00 203 ARG A C 1
ATOM 1630 O O . ARG A 1 203 ? -10.010 -8.555 20.418 1.00 86.00 203 ARG A O 1
ATOM 1637 N N . GLY A 1 204 ? -9.774 -6.737 19.126 1.00 86.44 204 GLY A N 1
ATOM 1638 C CA . GLY A 1 204 ? -10.380 -5.813 20.077 1.00 86.44 204 GLY A CA 1
ATOM 1639 C C . GLY A 1 204 ? -11.881 -6.046 20.236 1.00 86.44 204 GLY A C 1
ATOM 1640 O O . GLY A 1 204 ? -12.389 -5.981 21.352 1.00 86.44 204 GLY A O 1
ATOM 1641 N N . THR A 1 205 ? -12.585 -6.389 19.153 1.00 87.94 205 THR A N 1
ATOM 1642 C CA . THR A 1 205 ? -14.006 -6.765 19.213 1.00 87.94 205 THR A CA 1
ATOM 1643 C C . THR A 1 205 ? -14.206 -8.023 20.058 1.00 87.94 205 THR A C 1
ATOM 1645 O O . THR A 1 205 ? -15.066 -8.028 20.938 1.00 87.94 205 THR A O 1
ATOM 1648 N N . ASP A 1 206 ? -13.370 -9.050 19.872 1.00 87.69 206 ASP A N 1
ATOM 1649 C CA . ASP A 1 206 ? -13.399 -10.252 20.714 1.00 87.69 206 ASP A CA 1
ATOM 1650 C C . ASP A 1 206 ? -13.151 -9.905 22.189 1.00 87.69 206 ASP A C 1
ATOM 1652 O O . ASP A 1 206 ? -13.884 -10.362 23.068 1.00 87.69 206 ASP A O 1
ATOM 1656 N N . ALA A 1 207 ? -12.146 -9.075 22.484 1.00 87.31 207 ALA A N 1
ATOM 1657 C CA . ALA A 1 207 ? -11.843 -8.649 23.851 1.00 87.31 207 ALA A CA 1
ATOM 1658 C C . ALA A 1 207 ? -13.012 -7.881 24.497 1.00 87.31 207 ALA A C 1
ATOM 1660 O O . ALA A 1 207 ? -13.330 -8.123 25.662 1.00 87.31 207 ALA A O 1
ATOM 1661 N N . LEU A 1 208 ? -13.694 -7.012 23.740 1.00 89.88 208 LEU A N 1
ATOM 1662 C CA . LEU A 1 208 ? -14.900 -6.319 24.198 1.00 89.88 208 LEU A CA 1
ATOM 1663 C C . LEU A 1 208 ? -16.033 -7.289 24.537 1.00 89.88 208 LEU A C 1
ATOM 1665 O O . LEU A 1 208 ? -16.655 -7.144 25.589 1.00 89.88 208 LEU A O 1
ATOM 1669 N N . ILE A 1 209 ? -16.292 -8.280 23.677 1.00 88.50 209 ILE A N 1
ATOM 1670 C CA . ILE A 1 209 ? -17.336 -9.289 23.905 1.00 88.50 209 ILE A CA 1
ATOM 1671 C C . ILE A 1 209 ? -17.062 -10.045 25.206 1.00 88.50 209 ILE A C 1
ATOM 1673 O O . ILE A 1 209 ? -17.929 -10.092 26.082 1.00 88.50 209 ILE A O 1
ATOM 1677 N N . HIS A 1 210 ? -15.846 -10.571 25.370 1.00 87.69 210 HIS A N 1
ATOM 1678 C CA . HIS A 1 210 ? -15.467 -11.307 26.575 1.00 87.69 210 HIS A CA 1
ATOM 1679 C C . HIS A 1 210 ? -15.472 -10.416 27.822 1.00 87.69 210 HIS A C 1
ATOM 1681 O O . HIS A 1 210 ? -15.897 -10.856 28.887 1.00 87.69 210 HIS A O 1
ATOM 1687 N N . GLY A 1 211 ? -15.055 -9.152 27.709 1.00 88.25 211 GLY A N 1
ATOM 1688 C CA . GLY A 1 211 ? -15.103 -8.190 28.808 1.00 88.25 211 GLY A CA 1
ATOM 1689 C C . GLY A 1 211 ? -16.531 -7.880 29.268 1.00 88.25 211 GLY A C 1
ATOM 1690 O O . GLY A 1 211 ? -16.803 -7.846 30.465 1.00 88.25 211 GLY A O 1
ATOM 1691 N N . ILE A 1 212 ? -17.469 -7.713 28.333 1.00 89.31 212 ILE A N 1
ATOM 1692 C CA . ILE A 1 212 ? -18.892 -7.502 28.639 1.00 89.31 212 ILE A CA 1
ATOM 1693 C C . ILE A 1 212 ? -19.495 -8.752 29.290 1.00 89.31 212 ILE A C 1
ATOM 1695 O O . ILE A 1 212 ? -20.202 -8.645 30.292 1.00 89.31 212 ILE A O 1
ATOM 1699 N N . GLN A 1 213 ? -19.186 -9.937 28.759 1.00 86.88 213 GLN A N 1
ATOM 1700 C CA . GLN A 1 213 ? -19.584 -11.216 29.353 1.00 86.88 213 GLN A CA 1
ATOM 1701 C C . GLN A 1 213 ? -19.033 -11.378 30.765 1.00 86.88 213 GLN A C 1
ATOM 1703 O O . GLN A 1 213 ? -19.745 -11.818 31.666 1.00 86.88 213 GLN A O 1
ATOM 1708 N N . PHE A 1 214 ? -17.777 -10.990 30.967 1.00 85.00 214 PHE A N 1
ATOM 1709 C CA . PHE A 1 214 ? -17.146 -10.985 32.271 1.00 85.00 214 PHE A CA 1
ATOM 1710 C C . PHE A 1 214 ? -17.885 -10.049 33.224 1.00 85.00 214 PHE A C 1
ATOM 1712 O O . PHE A 1 214 ? -18.301 -10.514 34.272 1.00 85.00 214 PHE A O 1
ATOM 1719 N N . LEU A 1 215 ? -18.150 -8.789 32.860 1.00 86.69 215 LEU A N 1
ATOM 1720 C CA . LEU A 1 215 ? -18.912 -7.857 33.707 1.00 86.69 215 LEU A CA 1
ATOM 1721 C C . LEU A 1 215 ? -20.333 -8.342 34.018 1.00 86.69 215 LEU A C 1
ATOM 1723 O O . LEU A 1 215 ? -20.856 -8.070 35.097 1.00 86.69 215 LEU A O 1
ATOM 1727 N N . PHE A 1 216 ? -20.964 -9.052 33.080 1.00 84.81 216 PHE A N 1
ATOM 1728 C CA . PHE A 1 216 ? -22.286 -9.634 33.280 1.00 84.81 216 PHE A CA 1
ATOM 1729 C C . PHE A 1 216 ? -22.253 -10.823 34.255 1.00 84.81 216 PHE A C 1
ATOM 1731 O O . PHE A 1 216 ? -23.131 -10.940 35.112 1.00 84.81 216 PHE A O 1
ATOM 1738 N N . ASN A 1 217 ? -21.275 -11.717 34.118 1.00 79.44 217 ASN A N 1
ATOM 1739 C CA . ASN A 1 217 ? -21.206 -12.954 34.896 1.00 79.44 217 ASN A CA 1
ATOM 1740 C C . ASN A 1 217 ? -20.514 -12.769 36.246 1.00 79.44 217 ASN A C 1
ATOM 1742 O O . ASN A 1 217 ? -20.863 -13.432 37.224 1.00 79.44 217 ASN A O 1
ATOM 1746 N N . ILE A 1 218 ? -19.513 -11.894 36.310 1.00 72.19 218 ILE A N 1
ATOM 1747 C CA . ILE A 1 218 ? -18.682 -11.771 37.491 1.00 72.19 218 ILE A CA 1
ATOM 1748 C C . ILE A 1 218 ? -19.436 -11.064 38.610 1.00 72.19 218 ILE A C 1
ATOM 1750 O O . ILE A 1 218 ? -20.073 -10.028 38.424 1.00 72.19 218 ILE A O 1
ATOM 1754 N N . PHE A 1 219 ? -19.342 -11.651 39.798 1.00 64.44 219 PHE A N 1
ATOM 1755 C CA . PHE A 1 219 ? -19.905 -11.121 41.033 1.00 64.44 219 PHE A CA 1
ATOM 1756 C C . PHE A 1 219 ? -21.419 -10.929 41.020 1.00 64.44 219 PHE A C 1
ATOM 1758 O O . PHE A 1 219 ? -21.922 -10.294 41.935 1.00 64.44 219 PHE A O 1
ATOM 1765 N N . ARG A 1 220 ? -22.179 -11.487 40.072 1.00 68.81 220 ARG A N 1
ATOM 1766 C CA . ARG A 1 220 ? -23.641 -11.478 40.179 1.00 68.81 220 ARG A CA 1
ATOM 1767 C C . ARG A 1 220 ? -24.131 -12.538 41.153 1.00 68.81 220 ARG A C 1
ATOM 1769 O O . ARG A 1 220 ? -23.774 -13.705 41.058 1.00 68.81 220 ARG A O 1
ATOM 1776 N N . ASN A 1 221 ? -25.014 -12.126 42.060 1.00 61.12 221 ASN A N 1
ATOM 1777 C CA . ASN A 1 221 ? -25.683 -13.012 43.014 1.00 61.12 221 ASN A CA 1
ATOM 1778 C C . ASN A 1 221 ? -27.034 -13.529 42.477 1.00 61.12 221 ASN A C 1
ATOM 1780 O O . ASN A 1 221 ? -28.012 -13.629 43.214 1.00 61.12 221 ASN A O 1
ATOM 1784 N N . THR A 1 222 ? -27.133 -13.759 41.165 1.00 60.00 222 THR A N 1
ATOM 1785 C CA . THR A 1 222 ? -28.365 -14.233 40.523 1.00 60.00 222 THR A CA 1
ATOM 1786 C C . THR A 1 222 ? -28.270 -15.740 40.278 1.00 60.00 222 THR A C 1
ATOM 1788 O O . THR A 1 222 ? -27.440 -16.147 39.464 1.00 60.00 222 THR A O 1
ATOM 1791 N N . PRO A 1 223 ? -29.117 -16.576 40.911 1.00 56.00 223 PRO A N 1
ATOM 1792 C CA . PRO A 1 223 ? -29.055 -18.038 40.785 1.00 56.00 223 PRO A CA 1
ATOM 1793 C C . PRO A 1 223 ? -29.350 -18.569 39.368 1.00 56.00 223 PRO A C 1
ATOM 1795 O O . PRO A 1 223 ? -29.082 -19.733 39.095 1.00 56.00 223 PRO A O 1
ATOM 1798 N N . ASN A 1 224 ? -29.844 -17.718 38.458 1.00 58.12 224 ASN A N 1
ATOM 1799 C CA . ASN A 1 224 ? -30.237 -18.064 37.088 1.00 58.12 224 ASN A CA 1
ATOM 1800 C C . ASN A 1 224 ? -29.438 -17.291 36.017 1.00 58.12 224 ASN A C 1
ATOM 1802 O O . ASN A 1 224 ? -30.026 -16.810 35.050 1.00 58.12 224 ASN A O 1
ATOM 1806 N N . ALA A 1 225 ? -28.123 -17.105 36.176 1.00 60.56 225 ALA A N 1
ATOM 1807 C CA . ALA A 1 225 ? -27.323 -16.465 35.126 1.00 60.56 225 ALA A CA 1
ATOM 1808 C C . ALA A 1 225 ? -27.438 -17.269 33.804 1.00 60.56 225 ALA A C 1
ATOM 1810 O O . ALA A 1 225 ? -27.101 -18.455 33.791 1.00 60.56 225 ALA A O 1
ATOM 1811 N N . PRO A 1 226 ? -27.956 -16.680 32.708 1.00 64.50 226 PRO A N 1
ATOM 1812 C CA . PRO A 1 226 ? -28.149 -17.399 31.452 1.00 64.50 226 PRO A CA 1
ATOM 1813 C C . PRO A 1 226 ? -26.805 -17.833 30.855 1.00 64.50 226 PRO A C 1
ATOM 1815 O O . PRO A 1 226 ? -25.866 -17.040 30.807 1.00 64.50 226 PRO A O 1
ATOM 1818 N N . ALA A 1 227 ? -26.734 -19.075 30.364 1.00 63.34 227 ALA A N 1
ATOM 1819 C CA . ALA A 1 227 ? -25.539 -19.613 29.706 1.00 63.34 227 ALA A CA 1
ATOM 1820 C C . ALA A 1 227 ? -25.184 -18.841 28.417 1.00 63.34 227 ALA A C 1
ATOM 1822 O O . ALA A 1 227 ? -24.008 -18.652 28.109 1.00 63.34 227 ALA A O 1
ATOM 1823 N N . ASP A 1 228 ? -26.196 -18.313 27.719 1.00 71.00 228 ASP A N 1
ATOM 1824 C CA . ASP A 1 228 ? -26.053 -17.603 26.444 1.00 71.00 228 ASP A CA 1
ATOM 1825 C C . ASP A 1 228 ? -25.960 -16.080 26.640 1.00 71.00 228 ASP A C 1
ATOM 1827 O O . ASP A 1 228 ? -26.845 -15.302 26.262 1.00 71.00 228 ASP A O 1
ATOM 1831 N N . CYS A 1 229 ? -24.867 -15.630 27.259 1.00 77.25 229 CYS A N 1
ATOM 1832 C CA . CYS A 1 229 ? -24.574 -14.209 27.449 1.00 77.25 229 CYS A CA 1
ATOM 1833 C C . CYS A 1 229 ? -23.927 -13.600 26.188 1.00 77.25 229 CYS A C 1
ATOM 1835 O O . CYS A 1 229 ? -22.715 -13.406 26.120 1.00 77.25 229 CYS A O 1
ATOM 1837 N N . THR A 1 230 ? -24.722 -13.283 25.167 1.00 83.31 230 THR A N 1
ATOM 1838 C CA . THR A 1 230 ? -24.260 -12.515 23.992 1.00 83.31 230 THR A CA 1
ATOM 1839 C C . THR A 1 230 ? -24.664 -11.046 24.109 1.00 83.31 230 THR A C 1
ATOM 1841 O O . THR A 1 230 ? -25.675 -10.731 24.733 1.00 83.31 230 THR A O 1
ATOM 1844 N N . ILE A 1 231 ? -23.922 -10.128 23.479 1.00 83.56 231 ILE A N 1
ATOM 1845 C CA . ILE A 1 231 ? -24.269 -8.692 23.485 1.00 83.56 231 ILE A CA 1
ATOM 1846 C C . ILE A 1 231 ? -25.689 -8.463 22.948 1.00 83.56 231 ILE A C 1
ATOM 1848 O O . ILE A 1 231 ? -26.446 -7.685 23.522 1.00 83.56 231 ILE A O 1
ATOM 1852 N N . THR A 1 232 ? -26.089 -9.187 21.903 1.00 81.88 232 THR A N 1
ATOM 1853 C CA . THR A 1 232 ? -27.440 -9.116 21.331 1.00 81.88 232 THR A CA 1
ATOM 1854 C C . THR A 1 232 ? -28.518 -9.539 22.330 1.00 81.88 232 THR A C 1
ATOM 1856 O O . THR A 1 232 ? -29.551 -8.874 22.450 1.00 81.88 232 THR A O 1
ATOM 1859 N N . ASN A 1 233 ? -28.271 -10.601 23.100 1.00 81.31 233 ASN A N 1
ATOM 1860 C CA . ASN A 1 233 ? -29.198 -11.044 24.139 1.00 81.31 233 ASN A CA 1
ATOM 1861 C C . ASN A 1 233 ? -29.286 -9.997 25.253 1.00 81.31 233 ASN A C 1
ATOM 1863 O O . ASN A 1 233 ? -30.384 -9.682 25.703 1.00 81.31 233 ASN A O 1
ATOM 1867 N N . LEU A 1 234 ? -28.153 -9.395 25.638 1.00 82.31 234 LEU A N 1
ATOM 1868 C CA . LEU A 1 234 ? -28.096 -8.321 26.637 1.00 82.31 234 LEU A CA 1
ATOM 1869 C C . LEU A 1 234 ? -28.870 -7.070 26.203 1.00 82.31 234 LEU A C 1
ATOM 1871 O O . LEU A 1 234 ? -29.575 -6.483 27.021 1.00 82.31 234 LEU A O 1
ATOM 1875 N N . GLN A 1 235 ? -28.768 -6.683 24.928 1.00 81.75 235 GLN A N 1
ATOM 1876 C CA . GLN A 1 235 ? -29.495 -5.546 24.350 1.00 81.75 235 GLN A CA 1
ATOM 1877 C C . GLN A 1 235 ? -31.007 -5.795 24.281 1.00 81.75 235 GLN A C 1
ATOM 1879 O O . GLN A 1 235 ? -31.793 -4.900 24.579 1.00 81.75 235 GLN A O 1
ATOM 1884 N N . SER A 1 236 ? -31.417 -7.011 23.910 1.00 78.19 236 SER A N 1
ATOM 1885 C CA . SER A 1 236 ? -32.832 -7.397 23.791 1.00 78.19 236 SER A CA 1
ATOM 1886 C C . SER A 1 236 ? -33.464 -7.857 25.110 1.00 78.19 236 SER A C 1
ATOM 1888 O O . SER A 1 236 ? -34.685 -7.969 25.195 1.00 78.19 236 SER A O 1
ATOM 1890 N N . GLN A 1 237 ? -32.646 -8.112 26.137 1.00 81.00 237 GLN A N 1
ATOM 1891 C CA . GLN A 1 237 ? -33.039 -8.696 27.423 1.00 81.00 237 GLN A CA 1
ATOM 1892 C C . GLN A 1 237 ? -33.899 -9.960 27.249 1.00 81.00 237 GLN A C 1
ATOM 1894 O O . GLN A 1 237 ? -34.948 -10.112 27.874 1.00 81.00 237 GLN A O 1
ATOM 1899 N N . GLN A 1 238 ? -33.449 -10.868 26.377 1.00 76.19 238 GLN A N 1
ATOM 1900 C CA . GLN A 1 238 ? -34.246 -11.987 25.860 1.00 76.19 238 GLN A CA 1
ATOM 1901 C C . GLN A 1 238 ? -34.809 -12.931 26.940 1.00 76.19 238 GLN A C 1
ATOM 1903 O O . GLN A 1 238 ? -35.899 -13.479 26.779 1.00 76.19 238 GLN A O 1
ATOM 1908 N N . HIS A 1 239 ? -34.082 -13.133 28.043 1.00 77.44 239 HIS A N 1
ATOM 1909 C CA . HIS A 1 239 ? -34.472 -14.047 29.121 1.00 77.44 239 HIS A CA 1
ATOM 1910 C C . HIS A 1 239 ? -34.967 -13.293 30.358 1.00 77.44 239 HIS A C 1
ATOM 1912 O O . HIS A 1 239 ? -34.439 -12.237 30.703 1.00 77.44 239 HIS A O 1
ATOM 1918 N N . THR A 1 240 ? -35.912 -13.878 31.098 1.00 79.31 240 THR A N 1
ATOM 1919 C CA . THR A 1 240 ? -36.432 -13.314 32.360 1.00 79.31 240 THR A CA 1
ATOM 1920 C C . THR A 1 240 ? -35.321 -13.030 33.367 1.00 79.31 240 THR A C 1
ATOM 1922 O O . THR A 1 240 ? -35.242 -11.922 33.888 1.00 79.31 240 THR A O 1
ATOM 1925 N N . ALA A 1 241 ? -34.394 -13.971 33.552 1.00 77.75 241 ALA A N 1
ATOM 1926 C CA . ALA A 1 241 ? -33.244 -13.786 34.434 1.00 77.75 241 ALA A CA 1
ATOM 1927 C C . ALA A 1 241 ? -32.299 -12.667 33.963 1.00 77.75 241 ALA A C 1
ATOM 1929 O O . ALA A 1 241 ? -31.705 -11.964 34.776 1.00 77.75 241 ALA A O 1
ATOM 1930 N N . MET A 1 242 ? -32.182 -12.460 32.647 1.00 79.88 242 MET A N 1
ATOM 1931 C CA . MET A 1 242 ? -31.399 -11.361 32.085 1.00 79.88 242 MET A CA 1
ATOM 1932 C C . MET A 1 242 ? -32.084 -10.017 32.333 1.00 79.88 242 MET A C 1
ATOM 1934 O O . MET A 1 242 ? -31.425 -9.070 32.752 1.00 79.88 242 MET A O 1
ATOM 1938 N N . LYS A 1 243 ? -33.406 -9.950 32.150 1.00 82.38 243 LYS A N 1
ATOM 1939 C CA . LYS A 1 243 ? -34.215 -8.772 32.471 1.00 82.38 243 LYS A CA 1
ATOM 1940 C C . LYS A 1 243 ? -34.079 -8.401 33.947 1.00 82.38 243 LYS A C 1
ATOM 1942 O O . LYS A 1 243 ? -33.743 -7.264 34.259 1.00 82.38 243 LYS A O 1
ATOM 1947 N N . GLU A 1 244 ? -34.241 -9.365 34.852 1.00 82.62 244 GLU A N 1
ATOM 1948 C CA . GLU A 1 244 ? -34.037 -9.174 36.293 1.00 82.62 244 GLU A CA 1
ATOM 1949 C C . GLU A 1 244 ? -32.624 -8.665 36.597 1.00 82.62 244 GLU A C 1
ATOM 1951 O O . GLU A 1 244 ? -32.462 -7.633 37.251 1.00 82.62 244 GLU A O 1
ATOM 1956 N N . ALA A 1 245 ? -31.598 -9.313 36.039 1.00 82.94 245 ALA A N 1
ATOM 1957 C CA . ALA A 1 245 ? -30.206 -8.923 36.219 1.00 82.94 245 ALA A CA 1
ATOM 1958 C C . ALA A 1 245 ? -29.904 -7.505 35.699 1.00 82.94 245 ALA A C 1
ATOM 1960 O O . ALA A 1 245 ? -29.079 -6.804 36.291 1.00 82.94 245 ALA A O 1
ATOM 1961 N N . MET A 1 246 ? -30.568 -7.055 34.632 1.00 84.00 246 MET A N 1
ATOM 1962 C CA . MET A 1 246 ? -30.419 -5.703 34.081 1.00 84.00 246 MET A CA 1
ATOM 1963 C C . MET A 1 246 ? -31.132 -4.620 34.902 1.00 84.00 246 MET A C 1
ATOM 1965 O O . MET A 1 246 ? -30.715 -3.465 34.862 1.00 84.00 246 MET A O 1
ATOM 1969 N N . THR A 1 247 ? -32.151 -4.971 35.697 1.00 85.12 247 THR A N 1
ATOM 1970 C CA . THR A 1 247 ? -32.800 -4.011 36.617 1.00 85.12 247 THR A CA 1
ATOM 1971 C C . THR A 1 247 ? -31.967 -3.680 37.858 1.00 85.12 247 THR A C 1
ATOM 1973 O O . THR A 1 247 ? -32.241 -2.684 38.531 1.00 85.12 247 THR A O 1
ATOM 1976 N N . THR A 1 248 ? -30.957 -4.497 38.166 1.00 88.00 248 THR A N 1
ATOM 1977 C CA . THR A 1 248 ? -30.036 -4.274 39.290 1.00 88.00 248 THR A CA 1
ATOM 1978 C C . THR A 1 248 ? -29.119 -3.074 39.056 1.00 88.00 248 THR A C 1
ATOM 1980 O O . THR A 1 248 ? -28.921 -2.646 37.920 1.00 88.00 248 THR A O 1
ATOM 1983 N N . LYS A 1 249 ? -28.500 -2.539 40.113 1.00 87.19 249 LYS A N 1
ATOM 1984 C CA . LYS A 1 249 ? -27.578 -1.396 40.002 1.00 87.19 249 LYS A CA 1
ATOM 1985 C C . LYS A 1 249 ? -26.370 -1.691 39.110 1.00 87.19 249 LYS A C 1
ATOM 1987 O O . LYS A 1 249 ? -26.037 -0.857 38.270 1.00 87.19 249 LYS A O 1
ATOM 1992 N N . SER A 1 250 ? -25.761 -2.873 39.228 1.00 87.44 250 SER A N 1
ATOM 1993 C CA . SER A 1 250 ? -24.696 -3.316 38.314 1.00 87.44 250 SER A CA 1
ATOM 1994 C C . SER A 1 250 ? -25.201 -3.534 36.885 1.00 87.44 250 SER A C 1
ATOM 1996 O O . SER A 1 250 ? -24.537 -3.148 35.925 1.00 87.44 250 SER A O 1
ATOM 1998 N N . GLY A 1 251 ? -26.415 -4.071 36.728 1.00 86.94 251 GLY A N 1
ATOM 1999 C CA . GLY A 1 251 ? -27.089 -4.191 35.435 1.00 86.94 251 GLY A CA 1
ATOM 2000 C C . GLY A 1 251 ? -27.326 -2.849 34.746 1.00 86.94 251 GLY A C 1
ATOM 2001 O O . GLY A 1 251 ? -27.070 -2.722 33.554 1.00 86.94 251 GLY A O 1
ATOM 2002 N N . GLN A 1 252 ? -27.726 -1.824 35.498 1.00 86.44 252 GLN A N 1
ATOM 2003 C CA . GLN A 1 252 ? -27.909 -0.464 34.990 1.00 86.44 252 GLN A CA 1
ATOM 2004 C C . GLN A 1 252 ? -26.589 0.158 34.511 1.00 86.44 252 GLN A C 1
ATOM 2006 O O . GLN A 1 252 ? -26.578 0.843 33.488 1.00 86.44 252 GLN A O 1
ATOM 2011 N N . MET A 1 253 ? -25.466 -0.117 35.190 1.00 87.75 253 MET A N 1
ATOM 2012 C CA . MET A 1 253 ? -24.135 0.291 34.714 1.00 87.75 253 MET A CA 1
ATOM 2013 C C . MET A 1 253 ? -23.780 -0.392 33.391 1.00 87.75 253 MET A C 1
ATOM 2015 O O . MET A 1 253 ? -23.312 0.264 32.461 1.00 87.75 253 MET A O 1
ATOM 2019 N N . LEU A 1 254 ? -24.071 -1.688 33.268 1.00 87.94 254 LEU A N 1
ATOM 2020 C CA . LEU A 1 254 ? -23.843 -2.430 32.033 1.00 87.94 254 LEU A CA 1
ATOM 2021 C C . LEU A 1 254 ? -24.740 -1.938 30.884 1.00 87.94 254 LEU A C 1
ATOM 2023 O O . LEU A 1 254 ? -24.260 -1.742 29.770 1.00 87.94 254 LEU A O 1
ATOM 2027 N N . LEU A 1 255 ? -26.023 -1.673 31.148 1.00 87.06 255 LEU A N 1
ATOM 2028 C CA . LEU A 1 255 ? -26.941 -1.077 30.170 1.00 87.06 255 LEU A CA 1
ATOM 2029 C C . LEU A 1 255 ? -26.455 0.294 29.699 1.00 87.06 255 LEU A C 1
ATOM 2031 O O . LEU A 1 255 ? -26.579 0.618 28.516 1.00 87.06 255 LEU A O 1
ATOM 2035 N N . LEU A 1 256 ? -25.893 1.097 30.604 1.00 86.81 256 LEU A N 1
ATOM 2036 C CA . LEU A 1 256 ? -25.338 2.398 30.255 1.00 86.81 256 LEU A CA 1
ATOM 2037 C C . LEU A 1 256 ? -24.115 2.254 29.350 1.00 86.81 256 LEU A C 1
ATOM 2039 O O . LEU A 1 256 ? -24.042 2.943 28.334 1.00 86.81 256 LEU A O 1
ATOM 2043 N N . LEU A 1 257 ? -23.211 1.318 29.659 1.00 87.75 257 LEU A N 1
ATOM 2044 C CA . LEU A 1 257 ? -22.065 0.990 28.810 1.00 87.75 257 LEU A CA 1
ATOM 2045 C C . LEU A 1 257 ? -22.516 0.593 27.394 1.00 87.75 257 LEU A C 1
ATOM 2047 O O . LEU A 1 257 ? -22.047 1.173 26.414 1.00 87.75 257 LEU A O 1
ATOM 2051 N N . LEU A 1 258 ? -23.483 -0.325 27.282 1.00 87.69 258 LEU A N 1
ATOM 2052 C CA . LEU A 1 258 ? -24.064 -0.761 26.001 1.00 87.69 258 LEU A CA 1
ATOM 2053 C C . LEU A 1 258 ? -24.788 0.366 25.246 1.00 87.69 258 LEU A C 1
ATOM 2055 O O . LEU A 1 258 ? -24.956 0.294 24.030 1.00 87.69 258 LEU A O 1
ATOM 2059 N N . SER A 1 259 ? -25.214 1.414 25.954 1.00 84.75 259 SER A N 1
ATOM 2060 C CA . SER A 1 259 ? -25.899 2.571 25.372 1.00 84.75 259 SER A CA 1
ATOM 2061 C C . SER A 1 259 ? -24.948 3.662 24.874 1.00 84.75 259 SER A C 1
ATOM 2063 O O . SER A 1 259 ? -25.410 4.609 24.237 1.00 84.75 259 SER A O 1
ATOM 2065 N N . THR A 1 260 ? -23.641 3.549 25.130 1.00 83.38 260 THR A N 1
ATOM 2066 C CA . THR A 1 260 ? -22.657 4.531 24.652 1.00 83.38 260 THR A CA 1
ATOM 2067 C C . THR A 1 260 ? -22.562 4.541 23.116 1.00 83.38 260 THR A C 1
ATOM 2069 O O . THR A 1 260 ? -22.745 3.498 22.477 1.00 83.38 260 THR A O 1
ATOM 2072 N N . PRO A 1 261 ? -22.263 5.699 22.490 1.00 81.88 261 PRO A N 1
ATOM 2073 C CA . PRO A 1 261 ? -22.190 5.814 21.030 1.00 81.88 261 PRO A CA 1
ATOM 2074 C C . PRO A 1 261 ? -21.225 4.812 20.381 1.00 81.88 261 PRO A C 1
ATOM 2076 O O . PRO A 1 261 ? -21.550 4.208 19.356 1.00 81.88 261 PRO A O 1
ATOM 2079 N N . SER A 1 262 ? -20.065 4.591 20.999 1.00 82.44 262 SER A N 1
ATOM 2080 C CA . SER A 1 262 ? -19.025 3.716 20.459 1.00 82.44 262 SER A CA 1
ATOM 2081 C C . SER A 1 262 ? -19.433 2.246 20.492 1.00 82.44 262 SER A C 1
ATOM 2083 O O . SER A 1 262 ? -19.304 1.554 19.481 1.00 82.44 262 SER A O 1
ATOM 2085 N N . LEU A 1 263 ? -20.027 1.771 21.596 1.00 86.50 263 LEU A N 1
ATOM 2086 C CA . LEU A 1 263 ? -20.548 0.403 21.651 1.00 86.50 263 LEU A CA 1
ATOM 2087 C C . LEU A 1 263 ? -21.735 0.193 20.707 1.00 86.50 263 LEU A C 1
ATOM 2089 O O . LEU A 1 263 ? -21.799 -0.856 20.078 1.00 86.50 263 LEU A O 1
ATOM 2093 N N . ARG A 1 264 ? -22.630 1.174 20.535 1.00 84.81 264 ARG A N 1
ATOM 2094 C CA . ARG A 1 264 ? -23.719 1.081 19.541 1.00 84.81 264 ARG A CA 1
ATOM 2095 C C . ARG A 1 264 ? -23.210 1.044 18.099 1.00 84.81 264 ARG A C 1
ATOM 2097 O O . ARG A 1 264 ? -23.837 0.426 17.247 1.00 84.81 264 ARG A O 1
ATOM 2104 N N . THR A 1 265 ? -22.077 1.691 17.829 1.00 83.50 265 THR A N 1
ATOM 2105 C CA . THR A 1 265 ? -21.423 1.655 16.511 1.00 83.50 265 THR A CA 1
ATOM 2106 C C . THR A 1 265 ? -20.772 0.295 16.248 1.00 83.50 265 THR A C 1
ATOM 2108 O O . THR A 1 265 ? -20.851 -0.225 15.135 1.00 83.50 265 THR A O 1
ATOM 2111 N N . MET A 1 266 ? -20.143 -0.298 17.268 1.00 83.69 266 MET A N 1
ATOM 2112 C CA . MET A 1 266 ? -19.519 -1.624 17.177 1.00 83.69 266 MET A CA 1
ATOM 2113 C C . MET A 1 266 ? -20.553 -2.758 17.150 1.00 83.69 266 MET A C 1
ATOM 2115 O O . MET A 1 266 ? -20.402 -3.710 16.387 1.00 83.69 266 MET A O 1
ATOM 2119 N N . PHE A 1 267 ? -21.619 -2.634 17.942 1.00 87.00 267 PHE A N 1
ATOM 2120 C CA . PHE A 1 267 ? -22.674 -3.629 18.128 1.00 87.00 267 PHE A CA 1
ATOM 2121 C C . PHE A 1 267 ? -24.052 -2.986 17.907 1.00 87.00 267 PHE A C 1
ATOM 2123 O O . PHE A 1 267 ? -24.762 -2.693 18.878 1.00 87.00 267 PHE A O 1
ATOM 2130 N N . PRO A 1 268 ? -24.439 -2.726 16.646 1.00 81.19 268 PRO A N 1
ATOM 2131 C CA . PRO A 1 268 ? -25.750 -2.170 16.340 1.00 81.19 268 PRO A CA 1
ATOM 2132 C C . PRO A 1 268 ? -26.857 -3.113 16.822 1.00 81.19 268 PRO A C 1
ATOM 2134 O O . PRO A 1 268 ? -26.721 -4.336 16.753 1.00 81.19 268 PRO A O 1
ATOM 2137 N N . GLU A 1 269 ? -27.960 -2.543 17.309 1.00 70.62 269 GLU A N 1
ATOM 2138 C CA . GLU A 1 269 ? -29.108 -3.330 17.759 1.00 70.62 269 GLU A CA 1
ATOM 2139 C C . GLU A 1 269 ? -29.626 -4.218 16.613 1.00 70.62 269 GLU A C 1
ATOM 2141 O O . GLU A 1 269 ? -29.847 -3.761 15.490 1.00 70.62 269 GLU A O 1
ATOM 2146 N N . SER A 1 270 ? -29.800 -5.512 16.893 1.00 62.75 270 SER A N 1
ATOM 2147 C CA . SER A 1 270 ? -30.232 -6.494 15.891 1.00 62.75 270 SER A CA 1
ATOM 2148 C C . SER A 1 270 ? -31.605 -6.163 15.280 1.00 62.75 270 SER A C 1
ATOM 2150 O O . SER A 1 270 ? -32.486 -5.608 15.940 1.00 62.75 270 SER A O 1
ATOM 2152 N N . HIS A 1 271 ? -31.823 -6.582 14.027 1.00 49.28 271 HIS A N 1
ATOM 2153 C CA . HIS A 1 271 ? -33.040 -6.334 13.238 1.00 49.28 271 HIS A CA 1
ATOM 2154 C C . HIS A 1 271 ? -34.371 -6.822 13.859 1.00 49.28 271 HIS A C 1
ATOM 2156 O O . HIS A 1 271 ? -35.426 -6.510 13.314 1.00 49.28 271 HIS A O 1
ATOM 2162 N N . HIS A 1 272 ? -34.381 -7.511 15.006 1.00 47.78 272 HIS A N 1
ATOM 2163 C CA . HIS A 1 272 ? -35.615 -7.821 15.746 1.00 47.78 272 HIS A CA 1
ATOM 2164 C C . HIS A 1 272 ? -36.388 -6.573 16.226 1.00 47.78 272 HIS A C 1
ATOM 2166 O O . HIS A 1 272 ? -37.590 -6.657 16.488 1.00 47.78 272 HIS A O 1
ATOM 2172 N N . HIS A 1 273 ? -35.750 -5.397 16.261 1.00 48.47 273 HIS A N 1
ATOM 2173 C CA . HIS A 1 273 ? -36.432 -4.110 16.456 1.00 48.47 273 HIS A CA 1
ATOM 2174 C C . HIS A 1 273 ? -37.168 -3.603 15.203 1.00 48.47 273 HIS A C 1
ATOM 2176 O O . HIS A 1 273 ? -38.133 -2.853 15.326 1.00 48.47 273 HIS A O 1
ATOM 2182 N N . VAL A 1 274 ? -36.793 -4.057 13.999 1.00 43.62 274 VAL A N 1
ATOM 2183 C CA . VAL A 1 274 ? -37.475 -3.697 12.737 1.00 43.62 274 VAL A CA 1
ATOM 2184 C C . VAL A 1 274 ? -38.855 -4.367 12.641 1.00 43.62 274 VAL A C 1
ATOM 2186 O O . VAL A 1 274 ? -39.751 -3.846 11.986 1.00 43.62 274 VAL A O 1
ATOM 2189 N N . THR A 1 275 ? -39.070 -5.472 13.363 1.00 40.94 275 THR A N 1
ATOM 2190 C CA . THR A 1 275 ? -40.360 -6.181 13.461 1.00 40.94 275 THR A CA 1
ATOM 2191 C C . THR A 1 275 ? -41.226 -5.763 14.662 1.00 40.94 275 THR A C 1
ATOM 2193 O O . THR A 1 275 ? -42.206 -6.441 14.958 1.00 40.94 275 THR A O 1
ATOM 2196 N N . GLY A 1 276 ? -40.902 -4.661 15.356 1.00 43.72 276 GLY A N 1
ATOM 2197 C CA . GLY A 1 276 ? -41.777 -4.063 16.381 1.00 43.72 276 GLY A CA 1
ATOM 2198 C C . GLY A 1 276 ? -41.427 -4.345 17.850 1.00 43.72 276 GLY A C 1
ATOM 2199 O O . GLY A 1 276 ? -42.221 -4.016 18.729 1.00 43.72 276 GLY A O 1
ATOM 2200 N N . GLY A 1 277 ? -40.259 -4.921 18.157 1.00 53.38 277 GLY A N 1
ATOM 2201 C CA . GLY A 1 277 ? -39.761 -4.978 19.539 1.00 53.38 277 GLY A CA 1
ATOM 2202 C C . GLY A 1 277 ? -39.284 -3.600 20.020 1.00 53.38 277 GLY A C 1
ATOM 2203 O O . GLY A 1 277 ? -38.603 -2.899 19.276 1.00 53.38 277 GLY A O 1
ATOM 2204 N N . ALA A 1 278 ? -39.595 -3.192 21.253 1.00 57.50 278 ALA A N 1
ATOM 2205 C CA . ALA A 1 278 ? -39.072 -1.947 21.835 1.00 57.50 278 ALA A CA 1
ATOM 2206 C C . ALA A 1 278 ? -37.610 -2.120 22.290 1.00 57.50 278 ALA A C 1
ATOM 2208 O O . ALA A 1 278 ? -37.315 -3.105 22.973 1.00 57.50 278 ALA A O 1
ATOM 2209 N N . SER A 1 279 ? -36.715 -1.183 21.934 1.00 64.69 279 SER A N 1
ATOM 2210 C CA . SER A 1 279 ? -35.334 -1.144 22.459 1.00 64.69 279 SER A CA 1
ATOM 2211 C C . SER A 1 279 ? -35.367 -1.120 23.986 1.00 64.69 279 SER A C 1
ATOM 2213 O O . SER A 1 279 ? -36.100 -0.334 24.586 1.00 64.69 279 SER A O 1
ATOM 2215 N N . GLN A 1 280 ? -34.596 -2.020 24.600 1.00 72.19 280 GLN A N 1
ATOM 2216 C CA . GLN A 1 280 ? -34.452 -2.117 26.055 1.00 72.19 280 GLN A CA 1
ATOM 2217 C C . GLN A 1 280 ? -33.172 -1.423 26.548 1.00 72.19 280 GLN A C 1
ATOM 2219 O O . GLN A 1 280 ? -32.833 -1.514 27.731 1.00 72.19 280 GLN A O 1
ATOM 2224 N N . LEU A 1 281 ? -32.441 -0.745 25.652 1.00 73.19 281 LEU A N 1
ATOM 2225 C CA . LEU A 1 281 ? -31.330 0.119 26.032 1.00 73.19 281 LEU A CA 1
ATOM 2226 C C . LEU A 1 281 ? -31.849 1.400 26.689 1.00 73.19 281 LEU A C 1
ATOM 2228 O O . LEU A 1 281 ? -32.986 1.823 26.478 1.00 73.19 281 LEU A O 1
ATOM 2232 N N . LEU A 1 282 ? -30.993 2.046 27.483 1.00 69.38 282 LEU A N 1
ATOM 2233 C CA . LEU A 1 282 ? -31.360 3.285 28.160 1.00 69.38 282 LEU A CA 1
ATOM 2234 C C . LEU A 1 282 ? -31.681 4.373 27.112 1.00 69.38 282 L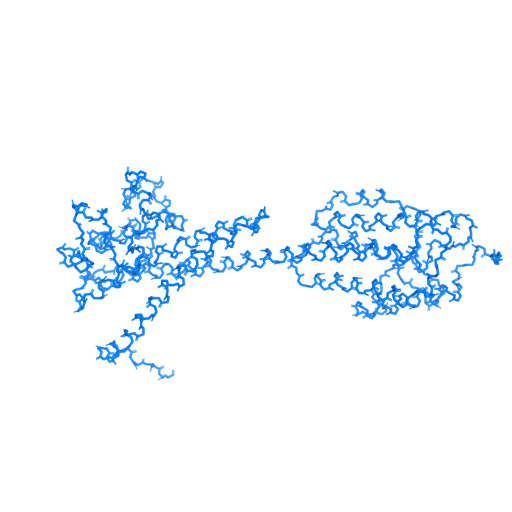EU A C 1
ATOM 2236 O O . LEU A 1 282 ? -30.840 4.656 26.245 1.00 69.38 282 LEU A O 1
ATOM 2240 N N . PRO A 1 283 ? -32.880 4.991 27.162 1.00 62.75 283 PRO A N 1
ATOM 2241 C CA . PRO A 1 283 ? -33.222 6.090 26.274 1.00 62.75 283 PRO A CA 1
ATOM 2242 C C . PRO A 1 283 ? -32.385 7.311 26.667 1.00 62.75 283 PRO A C 1
ATOM 2244 O O . PRO A 1 283 ? -32.538 7.873 27.748 1.00 62.75 283 PRO A O 1
ATOM 2247 N N . LEU A 1 284 ? -31.473 7.716 25.786 1.00 62.69 284 LEU A N 1
ATOM 2248 C CA . LEU A 1 284 ? -30.664 8.920 25.968 1.00 62.69 284 LEU A CA 1
ATOM 2249 C C . LEU A 1 284 ? -31.478 10.117 25.468 1.00 62.69 284 LEU A C 1
ATOM 2251 O O . LEU A 1 284 ? -31.554 10.363 24.263 1.00 62.69 284 LEU A O 1
ATOM 2255 N N . THR A 1 285 ? -32.144 10.809 26.390 1.00 55.28 285 THR A N 1
ATOM 2256 C CA . THR A 1 285 ? -33.205 11.783 26.092 1.00 55.28 285 THR A CA 1
ATOM 2257 C C . THR A 1 285 ? -32.714 13.189 25.727 1.00 55.28 285 THR A C 1
ATOM 2259 O O . THR A 1 285 ? -33.513 13.978 25.233 1.00 55.28 285 THR A O 1
ATOM 2262 N N . SER A 1 286 ? -31.428 13.525 25.907 1.00 59.03 286 SER A N 1
ATOM 2263 C CA . SER A 1 286 ? -30.883 14.842 25.523 1.00 59.03 286 SER A CA 1
ATOM 2264 C C . SER A 1 286 ? -29.530 14.777 24.797 1.00 59.03 286 SER A C 1
ATOM 2266 O O . SER A 1 286 ? -28.717 13.880 25.024 1.00 59.03 286 SER A O 1
ATOM 2268 N N . GLU A 1 287 ? -29.245 15.764 23.936 1.00 50.59 287 GLU A N 1
ATOM 2269 C CA . GLU A 1 287 ? -27.924 15.930 23.294 1.00 50.59 287 GLU A CA 1
ATOM 2270 C C . GLU A 1 287 ? -26.798 16.143 24.316 1.00 50.59 287 GLU A C 1
ATOM 2272 O O . GLU A 1 287 ? -25.690 15.644 24.132 1.00 50.59 287 GLU A O 1
ATOM 2277 N N . SER A 1 288 ? -27.099 16.783 25.449 1.00 46.44 288 SER A N 1
ATOM 2278 C CA . SER A 1 288 ? -26.170 16.936 26.573 1.00 46.44 288 SER A CA 1
ATOM 2279 C C . SER A 1 288 ? -25.814 15.604 27.247 1.00 46.44 288 SER A C 1
ATOM 2281 O O . SER A 1 288 ? -24.666 15.416 27.640 1.00 46.44 288 SER A O 1
ATOM 2283 N N . GLN A 1 289 ? -26.747 14.646 27.329 1.00 55.53 289 GLN A N 1
ATOM 2284 C CA . GLN A 1 289 ? -26.468 13.286 27.810 1.00 55.53 289 GLN A CA 1
ATOM 2285 C C . GLN A 1 289 ? -25.615 12.499 26.810 1.00 55.53 289 GLN A C 1
ATOM 2287 O O . GLN A 1 289 ? -24.734 11.750 27.220 1.00 55.53 289 GLN A O 1
ATOM 2292 N N . LYS A 1 290 ? -25.824 12.695 25.501 1.00 55.62 290 LYS A N 1
ATOM 2293 C CA . LYS A 1 290 ? -24.970 12.093 24.463 1.00 55.62 290 LYS A CA 1
ATOM 2294 C C . LYS A 1 290 ? -23.534 12.626 24.528 1.00 55.62 290 LYS A C 1
ATOM 2296 O O . LYS A 1 290 ? -22.605 11.835 24.415 1.00 55.62 290 LYS A O 1
ATOM 2301 N N . ALA A 1 291 ? -23.360 13.929 24.763 1.00 48.25 291 ALA A N 1
ATOM 2302 C CA . ALA A 1 291 ? -22.049 14.560 24.926 1.00 48.25 291 ALA A CA 1
ATOM 2303 C C . ALA A 1 291 ? -21.351 14.152 26.238 1.00 48.25 291 ALA A C 1
ATOM 2305 O O . ALA A 1 291 ? -20.164 13.848 26.230 1.00 48.25 291 ALA A O 1
ATOM 2306 N N . ALA A 1 292 ? -22.086 14.052 27.352 1.00 51.94 292 ALA A N 1
ATOM 2307 C CA . ALA A 1 292 ? -21.542 13.581 28.631 1.00 51.94 292 ALA A CA 1
ATOM 2308 C C . ALA A 1 292 ? -21.063 12.116 28.580 1.00 51.94 292 ALA A C 1
ATOM 2310 O O . ALA A 1 292 ? -20.168 11.728 29.329 1.00 51.94 292 ALA A O 1
ATOM 2311 N N . LEU A 1 293 ? -21.631 11.306 27.679 1.00 58.50 293 LEU A N 1
ATOM 2312 C CA . LEU A 1 293 ? -21.221 9.919 27.460 1.00 58.50 293 LEU A CA 1
ATOM 2313 C C . LEU A 1 293 ? -20.018 9.757 26.519 1.00 58.50 293 LEU A C 1
ATOM 2315 O O . LEU A 1 293 ? -19.489 8.650 26.403 1.00 58.50 293 LEU A O 1
ATOM 2319 N N . ALA A 1 294 ? -19.590 10.835 25.855 1.00 55.75 294 ALA A N 1
ATOM 2320 C CA . ALA A 1 294 ? -18.551 10.782 24.836 1.00 55.75 294 ALA A CA 1
ATOM 2321 C C . ALA A 1 294 ? -17.143 10.587 25.421 1.00 55.75 294 ALA A C 1
ATOM 2323 O O . ALA A 1 294 ? -16.378 9.842 24.823 1.00 55.75 294 ALA A O 1
ATOM 2324 N N . ASP A 1 295 ? -16.825 11.119 26.612 1.00 53.66 295 ASP A N 1
ATOM 2325 C CA . ASP A 1 295 ? -15.444 11.080 27.137 1.00 53.66 295 ASP A CA 1
ATOM 2326 C C . ASP A 1 295 ? -15.260 10.291 28.448 1.00 53.66 295 ASP A C 1
ATOM 2328 O O . ASP A 1 295 ? -14.330 9.491 28.527 1.00 53.66 295 ASP A O 1
ATOM 2332 N N . ALA A 1 296 ? -16.160 10.370 29.437 1.00 61.50 296 ALA A N 1
ATOM 2333 C CA . ALA A 1 296 ? -15.874 9.867 30.792 1.00 61.50 296 ALA A CA 1
ATOM 2334 C C . ALA A 1 296 ? -17.110 9.278 31.506 1.00 61.50 296 ALA A C 1
ATOM 2336 O O . ALA A 1 296 ? -17.725 9.915 32.357 1.00 61.50 296 ALA A O 1
ATOM 2337 N N . VAL A 1 297 ? -17.498 8.043 31.155 1.00 73.88 297 VAL A N 1
ATOM 2338 C CA . VAL A 1 297 ? -18.723 7.406 31.693 1.00 73.88 297 VAL A CA 1
ATOM 2339 C C . VAL A 1 297 ? -18.476 6.611 32.967 1.00 73.88 297 VAL A C 1
ATOM 2341 O O . VAL A 1 297 ? -19.412 6.345 33.683 1.00 73.88 297 VAL A O 1
ATOM 2344 N N . PHE A 1 298 ? -17.260 6.200 33.303 1.00 84.94 298 PHE A N 1
ATOM 2345 C CA . PHE A 1 298 ? -17.040 5.409 34.531 1.00 84.94 298 PHE A CA 1
ATOM 2346 C C . PHE A 1 298 ? -15.714 5.728 35.222 1.00 84.94 298 PHE A C 1
ATOM 2348 O O . PHE A 1 298 ? -15.360 5.104 36.223 1.00 84.94 298 PHE A O 1
ATOM 2355 N N . ALA A 1 299 ? -14.978 6.702 34.692 1.00 83.94 299 ALA A N 1
ATOM 2356 C CA . ALA A 1 299 ? -13.753 7.202 35.281 1.00 83.94 299 ALA A CA 1
ATOM 2357 C C . ALA A 1 299 ? -13.671 8.720 35.113 1.00 83.94 299 ALA A C 1
ATOM 2359 O O . ALA A 1 299 ? -14.144 9.232 34.101 1.00 83.94 299 ALA A O 1
ATOM 2360 N N . ASP A 1 300 ? -13.097 9.422 36.089 1.00 78.94 300 ASP A N 1
ATOM 2361 C CA . ASP A 1 300 ? -12.784 10.851 35.964 1.00 78.94 300 ASP A CA 1
ATOM 2362 C C . ASP A 1 300 ? -11.509 11.091 35.128 1.00 78.94 300 ASP A C 1
ATOM 2364 O O . ASP A 1 300 ? -10.848 10.158 34.667 1.00 78.94 300 ASP A O 1
ATOM 2368 N N . SER A 1 301 ? -11.131 12.362 34.955 1.00 74.31 301 SER A N 1
ATOM 2369 C CA . SER A 1 301 ? -9.893 12.768 34.271 1.00 74.31 301 SER A CA 1
ATOM 2370 C C . SER A 1 301 ? -8.608 12.244 34.927 1.00 74.31 301 SER A C 1
ATOM 2372 O O . SER A 1 301 ? -7.549 12.294 34.313 1.00 74.31 301 SER A O 1
ATOM 2374 N N . SER A 1 302 ? -8.694 11.759 36.166 1.00 77.25 302 SER A N 1
ATOM 2375 C CA . SER A 1 302 ? -7.591 11.200 36.949 1.00 77.25 302 SER A CA 1
ATOM 2376 C C . SER A 1 302 ? -7.652 9.665 37.022 1.00 77.25 302 SER A C 1
ATOM 2378 O O . SER A 1 302 ? -6.935 9.060 37.818 1.00 77.25 302 SER A O 1
ATOM 2380 N N . ALA A 1 303 ? -8.501 9.025 36.207 1.00 75.75 303 ALA A N 1
ATOM 2381 C CA . ALA A 1 303 ? -8.739 7.581 36.171 1.00 75.75 303 ALA A CA 1
ATOM 2382 C C . ALA A 1 303 ? -9.286 6.967 37.482 1.00 75.75 303 ALA A C 1
ATOM 2384 O O . ALA A 1 303 ? -9.161 5.756 37.716 1.00 75.75 303 ALA A O 1
ATOM 2385 N N . ASN A 1 304 ? -9.927 7.764 38.339 1.00 82.00 304 ASN A N 1
ATOM 2386 C CA . ASN A 1 304 ? -10.653 7.262 39.506 1.00 82.00 304 ASN A CA 1
ATOM 2387 C C . ASN A 1 304 ? -12.036 6.759 39.105 1.00 82.00 304 ASN A C 1
ATOM 2389 O O . ASN A 1 304 ? -12.658 7.313 38.206 1.00 82.00 304 ASN A O 1
ATOM 2393 N N . ALA A 1 305 ? -12.531 5.728 39.792 1.00 84.88 305 ALA A N 1
ATOM 2394 C CA . ALA A 1 305 ? -13.859 5.176 39.547 1.00 84.88 305 ALA A CA 1
ATOM 2395 C C . ALA A 1 305 ? -14.951 6.214 39.844 1.00 84.88 305 ALA A C 1
ATOM 2397 O O . ALA A 1 305 ? -14.980 6.792 40.929 1.00 84.88 305 ALA A O 1
ATOM 2398 N N . VAL A 1 306 ? -15.884 6.403 38.910 1.00 85.88 306 VAL A N 1
ATOM 2399 C CA . VAL A 1 306 ? -17.027 7.311 39.085 1.00 85.88 306 VAL A CA 1
ATOM 2400 C C . VAL A 1 306 ? -18.318 6.597 38.718 1.00 85.88 306 VAL A C 1
ATOM 2402 O O . VAL A 1 306 ? -18.408 5.946 37.679 1.00 85.88 306 VAL A O 1
ATOM 2405 N N . VAL A 1 307 ? -19.340 6.745 39.563 1.00 85.94 307 VAL A N 1
ATOM 2406 C CA . VAL A 1 307 ? -20.708 6.334 39.236 1.00 85.94 307 VAL A CA 1
ATOM 2407 C C . VAL A 1 307 ? -21.394 7.473 38.475 1.00 85.94 307 VAL A C 1
ATOM 2409 O O . VAL A 1 307 ? -21.505 8.576 39.015 1.00 85.94 307 VAL A O 1
ATOM 2412 N N . PRO A 1 308 ? -21.887 7.238 37.249 1.00 83.19 308 PRO A N 1
ATOM 2413 C CA . PRO A 1 308 ? -22.555 8.266 36.456 1.00 83.19 308 PRO A CA 1
ATOM 2414 C C . PRO A 1 308 ? -23.765 8.869 37.131 1.00 83.19 308 PRO A C 1
ATOM 2416 O O . PRO A 1 308 ? -24.660 8.146 37.565 1.00 83.19 308 PRO A O 1
ATOM 2419 N N . SER A 1 309 ? -23.862 10.196 37.086 1.00 78.44 309 SER A N 1
ATOM 2420 C CA . SER A 1 309 ? -25.024 10.934 37.586 1.00 78.44 309 SER A CA 1
ATOM 2421 C C . SER A 1 309 ? -26.334 10.522 36.909 1.00 78.44 309 SER A C 1
ATOM 2423 O O . SER A 1 309 ? -27.379 10.568 37.548 1.00 78.44 309 SER A O 1
ATOM 2425 N N . VAL A 1 310 ? -26.288 10.040 35.659 1.00 77.19 310 VAL A N 1
ATOM 2426 C CA . VAL A 1 310 ? -27.461 9.511 34.936 1.00 77.19 310 VAL A CA 1
ATOM 2427 C C . VAL A 1 310 ? -28.062 8.259 35.591 1.00 77.19 310 VAL A C 1
ATOM 2429 O O . VAL A 1 310 ? -29.227 7.949 35.366 1.00 77.19 310 VAL A O 1
ATOM 2432 N N . LEU A 1 311 ? -27.288 7.545 36.416 1.00 80.06 311 LEU A N 1
ATOM 2433 C CA . LEU A 1 311 ? -27.751 6.380 37.176 1.00 80.06 311 LEU A CA 1
ATOM 2434 C C . LEU A 1 311 ? -28.249 6.743 38.584 1.00 80.06 311 LEU A C 1
ATOM 2436 O O . LEU A 1 311 ? -28.760 5.887 39.311 1.00 80.06 311 LEU A O 1
ATOM 2440 N N . LEU A 1 312 ? -28.085 8.002 38.994 1.00 77.75 312 LEU A N 1
ATOM 2441 C CA . LEU A 1 312 ? -28.427 8.470 40.329 1.00 77.75 312 LEU A CA 1
ATOM 2442 C C . LEU A 1 312 ? -29.828 9.077 40.328 1.00 77.75 312 LEU A C 1
ATOM 2444 O O . LEU A 1 312 ? -30.190 9.865 39.460 1.00 77.75 312 LEU A O 1
ATOM 2448 N N . SER A 1 313 ? -30.615 8.749 41.354 1.00 70.88 313 SER A N 1
ATOM 2449 C CA . SER A 1 313 ? -31.945 9.337 41.557 1.00 70.88 313 SER A CA 1
ATOM 2450 C C . SER A 1 313 ? -31.885 10.832 41.881 1.00 70.88 313 SER A C 1
ATOM 2452 O O . SER A 1 313 ? -32.857 11.545 41.652 1.00 70.88 313 SER A O 1
ATOM 2454 N N . ASN A 1 314 ? -30.754 11.307 42.416 1.00 71.62 314 ASN A N 1
ATOM 2455 C CA . ASN A 1 314 ? -30.468 12.721 42.615 1.00 71.62 314 ASN A CA 1
ATOM 2456 C C . ASN A 1 314 ? -29.098 13.068 41.996 1.00 71.62 314 ASN A C 1
ATOM 2458 O O . ASN A 1 314 ? -28.074 12.670 42.557 1.00 71.62 314 ASN A O 1
ATOM 2462 N N . PRO A 1 315 ? -29.055 13.808 40.873 1.00 65.44 315 PRO A N 1
ATOM 2463 C CA . PRO A 1 315 ? -27.819 14.084 40.141 1.00 65.44 315 PRO A CA 1
ATOM 2464 C C . PRO A 1 315 ? -26.853 15.032 40.870 1.00 65.44 315 PRO A C 1
ATOM 2466 O O . PRO A 1 315 ? -25.724 15.194 40.415 1.00 65.44 315 PRO A O 1
ATOM 2469 N N . THR A 1 316 ? -27.261 15.655 41.983 1.00 64.19 316 THR A N 1
ATOM 2470 C CA . THR A 1 316 ? -26.402 16.550 42.783 1.00 64.19 316 THR A C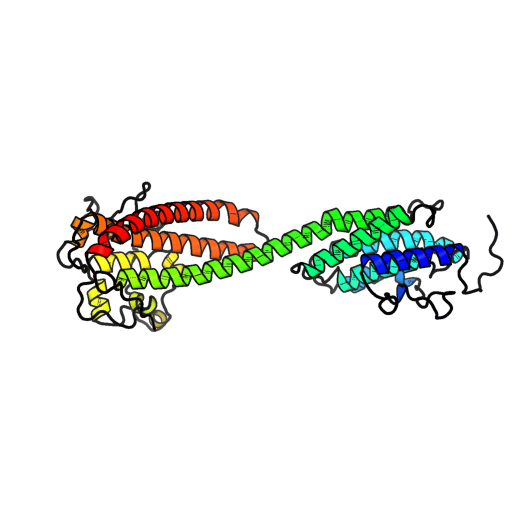A 1
ATOM 2471 C C . THR A 1 316 ? -25.590 15.829 43.860 1.00 64.19 316 THR A C 1
ATOM 2473 O O . THR A 1 316 ? -24.709 16.436 44.466 1.00 64.19 316 THR A O 1
ATOM 2476 N N . VAL A 1 317 ? -25.859 14.542 44.102 1.00 68.44 317 VAL A N 1
ATOM 2477 C CA . VAL A 1 317 ? -25.166 13.739 45.118 1.00 68.44 317 VAL A CA 1
ATOM 2478 C C . VAL A 1 317 ? -24.176 12.815 44.424 1.00 68.44 317 VAL A C 1
ATOM 2480 O O . VAL A 1 317 ? -24.582 12.006 43.598 1.00 68.44 317 VAL A O 1
ATOM 2483 N N . SER A 1 318 ? -22.890 12.885 44.772 1.00 72.19 318 SER A N 1
ATOM 2484 C CA . SER A 1 318 ? -21.898 11.908 44.317 1.00 72.19 318 SER A CA 1
ATOM 2485 C C . SER A 1 318 ? -21.932 10.655 45.196 1.00 72.19 318 SER A C 1
ATOM 2487 O O . SER A 1 318 ? -22.053 10.730 46.418 1.00 72.19 318 SER A O 1
ATOM 2489 N N . TRP A 1 319 ? -21.840 9.485 44.567 1.00 80.00 319 TRP A N 1
ATOM 2490 C CA . TRP A 1 319 ? -21.794 8.195 45.255 1.00 80.00 319 TRP A CA 1
ATOM 2491 C C . TRP A 1 319 ? -20.463 7.505 44.968 1.00 80.00 319 TRP A C 1
ATOM 2493 O O . TRP A 1 319 ? -20.000 7.497 43.828 1.00 80.00 319 TRP A O 1
ATOM 2503 N N . THR A 1 320 ? -19.868 6.887 45.990 1.00 86.31 320 THR A N 1
ATOM 2504 C CA . THR A 1 320 ? -18.745 5.960 45.787 1.00 86.31 320 THR A CA 1
ATOM 2505 C C . THR A 1 320 ? -19.251 4.660 45.162 1.00 86.31 320 THR A C 1
ATOM 2507 O O . THR A 1 320 ? -20.420 4.297 45.345 1.00 86.31 320 THR A O 1
ATOM 2510 N N . ALA A 1 321 ? -18.382 3.925 44.458 1.00 86.44 321 ALA A N 1
ATOM 2511 C CA . ALA A 1 321 ? -18.760 2.657 43.830 1.00 86.44 321 ALA A CA 1
ATOM 2512 C C . ALA A 1 321 ? -19.351 1.678 44.852 1.00 86.44 321 ALA A C 1
ATOM 2514 O O . ALA A 1 321 ? -20.418 1.110 44.624 1.00 86.44 321 ALA A O 1
ATOM 2515 N N . LYS A 1 322 ? -18.705 1.562 46.023 1.00 87.75 322 LYS A N 1
ATOM 2516 C CA . LYS A 1 322 ? -19.206 0.768 47.150 1.00 87.75 322 LYS A CA 1
ATOM 2517 C C . LYS A 1 322 ? -20.600 1.219 47.572 1.00 87.75 322 LYS A C 1
ATOM 2519 O O . LYS A 1 322 ? -21.509 0.401 47.577 1.00 87.75 322 LYS A O 1
ATOM 2524 N N . ALA A 1 323 ? -20.784 2.504 47.886 1.00 87.31 323 ALA A N 1
ATOM 2525 C CA . ALA A 1 323 ? -22.063 3.001 48.387 1.00 87.31 323 ALA A CA 1
ATOM 2526 C C . ALA A 1 323 ? -23.208 2.764 47.393 1.00 87.31 323 ALA A C 1
ATOM 2528 O O . ALA A 1 323 ? -24.317 2.456 47.817 1.00 87.31 323 ALA A O 1
ATOM 2529 N N . TYR A 1 324 ? -22.947 2.897 46.089 1.00 86.94 324 TYR A N 1
ATOM 2530 C CA . TYR A 1 324 ? -23.943 2.678 45.039 1.00 86.94 324 TYR A CA 1
ATOM 2531 C C . TYR A 1 324 ? -24.281 1.192 44.851 1.00 86.94 324 TYR A C 1
ATOM 2533 O O . TYR A 1 324 ? -25.452 0.822 44.770 1.00 86.94 324 TYR A O 1
ATOM 2541 N N . LEU A 1 325 ? -23.264 0.329 44.813 1.00 86.50 325 LEU A N 1
ATOM 2542 C CA . LEU A 1 325 ? -23.422 -1.099 44.534 1.00 86.50 325 LEU A CA 1
ATOM 2543 C C . LEU A 1 325 ? -23.888 -1.913 45.751 1.00 86.50 325 LEU A C 1
ATOM 2545 O O . LEU A 1 325 ? -24.439 -2.994 45.566 1.00 86.50 325 LEU A O 1
ATOM 2549 N N . THR A 1 326 ? -23.735 -1.402 46.977 1.00 86.19 326 THR A N 1
ATOM 2550 C CA . THR A 1 326 ? -24.287 -2.027 48.196 1.00 86.19 326 THR A CA 1
ATOM 2551 C C . THR A 1 326 ? -25.708 -1.570 48.530 1.00 86.19 326 THR A C 1
ATOM 2553 O O . THR A 1 326 ? -26.235 -1.935 49.580 1.00 86.19 326 THR A O 1
ATOM 2556 N N . GLN A 1 327 ? -26.337 -0.743 47.688 1.00 84.12 327 GLN A N 1
ATOM 2557 C CA . GLN A 1 327 ? -27.751 -0.403 47.855 1.00 84.12 327 GLN A CA 1
ATOM 2558 C C . GLN A 1 327 ? -28.642 -1.644 47.694 1.00 84.12 327 GLN A C 1
ATOM 2560 O O . GLN A 1 327 ? -28.245 -2.668 47.130 1.00 84.12 327 GLN A O 1
ATOM 2565 N N . ASN A 1 328 ? -29.902 -1.522 48.122 1.00 79.19 328 ASN A N 1
ATOM 2566 C CA . ASN A 1 328 ? -30.930 -2.501 47.780 1.00 79.19 328 ASN A CA 1
ATOM 2567 C C . ASN A 1 328 ? -30.964 -2.709 46.258 1.00 79.19 328 ASN A C 1
ATOM 2569 O O . ASN A 1 328 ? -30.948 -1.744 45.492 1.00 79.19 328 ASN A O 1
ATOM 2573 N N . ASN A 1 329 ? -31.024 -3.972 45.832 1.00 83.50 329 ASN A N 1
ATOM 2574 C CA . ASN A 1 329 ? -30.932 -4.372 44.425 1.00 83.50 329 ASN A CA 1
ATOM 2575 C C . ASN A 1 329 ? -29.577 -4.049 43.748 1.00 83.50 329 ASN A C 1
ATOM 2577 O O . ASN A 1 329 ? -29.518 -3.782 42.547 1.00 83.50 329 ASN A O 1
ATOM 2581 N N . GLY A 1 330 ? -28.475 -4.090 44.506 1.00 78.44 330 GLY A N 1
ATOM 2582 C CA . GLY A 1 330 ? -27.111 -3.886 44.003 1.00 78.44 330 GLY A CA 1
ATOM 2583 C C . GLY A 1 330 ? -26.716 -4.804 42.840 1.00 78.44 330 GLY A C 1
ATOM 2584 O O . GLY A 1 330 ? -25.988 -4.398 41.935 1.00 78.44 330 GLY A O 1
ATOM 2585 N N . GLY A 1 331 ? -27.242 -6.035 42.833 1.00 76.88 331 GLY A N 1
ATOM 2586 C CA . GLY A 1 331 ? -26.975 -7.033 41.791 1.00 76.88 331 GLY A CA 1
ATOM 2587 C C . GLY A 1 331 ? -25.575 -7.628 41.836 1.00 76.88 331 GLY A C 1
ATOM 2588 O O . GLY A 1 331 ? -25.203 -8.353 40.919 1.00 76.88 331 GLY A O 1
ATOM 2589 N N . VAL A 1 332 ? -24.810 -7.325 42.882 1.00 76.50 332 VAL A N 1
ATOM 2590 C CA . VAL A 1 332 ? -23.457 -7.823 43.116 1.00 76.50 332 VAL A CA 1
ATOM 2591 C C . VAL A 1 332 ? -23.398 -8.602 44.428 1.00 76.50 332 VAL A C 1
ATOM 2593 O O . VAL A 1 332 ? -24.129 -8.302 45.371 1.00 76.50 332 VAL A O 1
ATOM 2596 N N . VAL A 1 333 ? -22.537 -9.613 44.498 1.00 72.56 333 VAL A N 1
ATOM 2597 C CA . VAL A 1 333 ? -22.145 -10.259 45.752 1.00 72.56 333 VAL A CA 1
ATOM 2598 C C . VAL A 1 333 ? -21.412 -9.215 46.594 1.00 72.56 333 VAL A C 1
ATOM 2600 O O . VAL A 1 333 ? -20.601 -8.459 46.062 1.00 72.56 333 VAL A O 1
ATOM 2603 N N . ASN A 1 334 ? -21.694 -9.160 47.899 1.00 67.56 334 ASN A N 1
ATOM 2604 C CA . ASN A 1 334 ? -21.011 -8.241 48.808 1.00 67.56 334 ASN A CA 1
ATOM 2605 C C . ASN A 1 334 ? -19.494 -8.447 48.706 1.00 67.56 334 ASN A C 1
ATOM 2607 O O . ASN A 1 334 ? -18.973 -9.483 49.120 1.00 67.56 334 ASN A O 1
ATOM 2611 N N . PHE A 1 335 ? -18.793 -7.464 48.140 1.00 65.81 335 PHE A N 1
ATOM 2612 C CA . PHE A 1 335 ? -17.347 -7.537 47.992 1.00 65.81 335 PHE A CA 1
ATOM 2613 C C . PHE A 1 335 ? -16.662 -7.352 49.351 1.00 65.81 335 PHE A C 1
ATOM 2615 O O . PHE A 1 335 ? -17.138 -6.595 50.204 1.00 65.81 335 PHE A O 1
ATOM 2622 N N . LEU A 1 336 ? -15.522 -8.025 49.522 1.00 64.31 336 LEU A N 1
ATOM 2623 C CA . LEU A 1 336 ? -14.759 -8.052 50.772 1.00 64.31 336 LEU A CA 1
ATOM 2624 C C . LEU A 1 336 ? -14.027 -6.723 51.056 1.00 64.31 336 LEU A C 1
ATOM 2626 O O . LEU A 1 336 ? -13.886 -6.360 52.222 1.00 64.31 336 LEU A O 1
ATOM 2630 N N . SER A 1 337 ? -13.614 -5.964 50.027 1.00 77.56 337 SER A N 1
ATOM 2631 C CA . SER A 1 337 ? -12.936 -4.663 50.174 1.00 77.56 337 SER A CA 1
ATOM 2632 C C . SER A 1 337 ? -13.566 -3.558 49.315 1.00 77.56 337 SER A C 1
ATOM 2634 O O . SER A 1 337 ? -14.234 -3.824 48.315 1.00 77.56 337 SER A O 1
ATOM 2636 N N . ALA A 1 338 ? -13.381 -2.295 49.722 1.00 77.56 338 ALA A N 1
ATOM 2637 C CA . ALA A 1 338 ? -13.867 -1.132 48.970 1.00 77.56 338 ALA A CA 1
ATOM 2638 C C . ALA A 1 338 ? -13.217 -1.039 47.578 1.00 77.56 338 ALA A C 1
ATOM 2640 O O . ALA A 1 338 ? -13.907 -0.762 46.599 1.00 77.56 338 ALA A O 1
ATOM 2641 N N . ASP A 1 339 ? -11.933 -1.385 47.485 1.00 82.94 339 ASP A N 1
ATOM 2642 C CA . ASP A 1 339 ? -11.140 -1.308 46.255 1.00 82.94 339 ASP A CA 1
ATOM 2643 C C . ASP A 1 339 ? -11.677 -2.215 45.139 1.00 82.94 339 ASP A C 1
ATOM 2645 O O . ASP A 1 339 ? -11.546 -1.902 43.956 1.00 82.94 339 ASP A O 1
ATOM 2649 N N . THR A 1 340 ? -12.325 -3.336 45.487 1.00 83.25 340 THR A N 1
ATOM 2650 C CA . THR A 1 340 ? -12.893 -4.238 44.472 1.00 83.25 340 THR A CA 1
ATOM 2651 C C . THR A 1 340 ? -14.106 -3.623 43.768 1.00 83.25 340 THR A C 1
ATOM 2653 O O . THR A 1 340 ? -14.296 -3.850 42.572 1.00 83.25 340 THR A O 1
ATOM 2656 N N . TYR A 1 341 ? -14.900 -2.803 44.470 1.00 85.44 341 TYR A N 1
ATOM 2657 C CA . TYR A 1 341 ? -16.002 -2.060 43.848 1.00 85.44 341 TYR A CA 1
ATOM 2658 C C . TYR A 1 341 ? -15.465 -1.030 42.854 1.00 85.44 341 TYR A C 1
ATOM 2660 O O . TYR A 1 341 ? -15.976 -0.922 41.741 1.00 85.44 341 TYR A O 1
ATOM 2668 N N . ASP A 1 342 ? -14.410 -0.307 43.229 1.00 86.56 342 ASP A N 1
ATOM 2669 C CA . ASP A 1 342 ? -13.782 0.675 42.347 1.00 86.56 342 ASP A CA 1
ATOM 2670 C C . ASP A 1 342 ? -13.180 0.002 41.109 1.00 86.56 342 ASP A C 1
ATOM 2672 O O . ASP A 1 342 ? -13.341 0.499 39.995 1.00 86.56 342 ASP A O 1
ATOM 2676 N N . LEU A 1 343 ? -12.555 -1.169 41.268 1.00 85.81 343 LEU A N 1
ATOM 2677 C CA . LEU A 1 343 ? -12.051 -1.953 40.142 1.00 85.81 343 LEU A CA 1
ATOM 2678 C C . LEU A 1 343 ? -13.177 -2.386 39.193 1.00 85.81 343 LEU A C 1
ATOM 2680 O O . LEU A 1 343 ? -13.027 -2.280 37.976 1.00 85.81 343 LEU A O 1
ATOM 2684 N N . PHE A 1 344 ? -14.319 -2.828 39.727 1.00 87.19 344 PHE A N 1
ATOM 2685 C CA . PHE A 1 344 ? -15.486 -3.198 38.922 1.00 87.19 344 PHE A CA 1
ATOM 2686 C C . PHE A 1 344 ? -15.977 -2.037 38.049 1.00 87.19 344 PHE A C 1
ATOM 2688 O O . PHE A 1 344 ? -16.231 -2.211 36.854 1.00 87.19 344 PHE A O 1
ATOM 2695 N N . VAL A 1 345 ? -16.043 -0.831 38.613 1.00 88.44 345 VAL A N 1
ATOM 2696 C CA . VAL A 1 345 ? -16.415 0.378 37.868 1.00 88.44 345 VAL A CA 1
ATOM 2697 C C . VAL A 1 345 ? -15.335 0.762 36.849 1.00 88.44 345 VAL A C 1
ATOM 2699 O O . VAL A 1 345 ? -15.656 1.040 35.694 1.00 88.44 345 VAL A O 1
ATOM 2702 N N . LYS A 1 346 ? -14.049 0.677 37.207 1.00 87.38 346 LYS A N 1
ATOM 2703 C CA . LYS A 1 346 ? -12.933 0.930 36.275 1.00 87.38 346 LYS A CA 1
ATOM 2704 C C . LYS A 1 346 ? -12.921 -0.028 35.084 1.00 87.38 346 LYS A C 1
ATOM 2706 O O . LYS A 1 346 ? -12.577 0.389 33.982 1.00 87.38 346 LYS A O 1
ATOM 2711 N N . MET A 1 347 ? -13.345 -1.280 35.254 1.00 87.69 347 MET A N 1
ATOM 2712 C CA . MET A 1 347 ? -13.484 -2.209 34.127 1.00 87.69 347 MET A CA 1
ATOM 2713 C C . MET A 1 347 ? -14.551 -1.749 33.122 1.00 87.69 347 MET A C 1
ATOM 2715 O O . MET A 1 347 ? -14.333 -1.873 31.919 1.00 87.69 347 MET A O 1
ATOM 2719 N N . HIS A 1 348 ? -15.652 -1.136 33.574 1.00 88.94 348 HIS A N 1
ATOM 2720 C CA . HIS A 1 348 ? -16.621 -0.515 32.660 1.00 88.94 348 HIS A CA 1
ATOM 2721 C C . HIS A 1 348 ? -15.991 0.655 31.891 1.00 88.94 348 HIS A C 1
ATOM 2723 O O . HIS A 1 348 ? -16.209 0.788 30.686 1.00 88.94 348 HIS A O 1
ATOM 2729 N N . ALA A 1 349 ? -15.171 1.472 32.563 1.00 86.31 349 ALA A N 1
ATOM 2730 C CA . ALA A 1 349 ? -14.436 2.563 31.920 1.00 86.31 349 ALA A CA 1
ATOM 2731 C C . ALA A 1 349 ? -13.474 2.037 30.845 1.00 86.31 349 ALA A C 1
ATOM 2733 O O . ALA A 1 349 ? -13.457 2.545 29.727 1.00 86.31 349 ALA A O 1
ATOM 2734 N N . MET A 1 350 ? -12.725 0.977 31.162 1.00 86.75 350 MET A N 1
ATOM 2735 C CA . MET A 1 350 ? -11.772 0.350 30.247 1.00 86.75 350 MET A CA 1
ATOM 2736 C C . MET A 1 350 ? -12.457 -0.183 28.983 1.00 86.75 350 MET A C 1
ATOM 2738 O O . MET A 1 350 ? -11.971 0.058 27.880 1.00 86.75 350 MET A O 1
ATOM 2742 N N . LEU A 1 351 ? -13.596 -0.872 29.116 1.00 89.19 351 LEU A N 1
ATOM 2743 C CA . LEU A 1 351 ? -14.332 -1.381 27.953 1.00 89.19 351 LEU A CA 1
ATOM 2744 C C . LEU A 1 351 ? -14.921 -0.254 27.098 1.00 89.19 351 LEU A C 1
ATOM 2746 O O . LEU A 1 351 ? -14.924 -0.362 25.874 1.00 89.19 351 LEU A O 1
ATOM 2750 N N . LYS A 1 352 ? -15.365 0.850 27.711 1.00 86.75 352 LYS A N 1
ATOM 2751 C CA . LYS A 1 352 ? -15.795 2.044 26.967 1.00 86.75 352 LYS A CA 1
ATOM 2752 C C . LYS A 1 352 ? -14.638 2.623 26.148 1.00 86.75 352 LYS A C 1
ATOM 2754 O O . LYS A 1 352 ? -14.785 2.797 24.943 1.00 86.75 352 LYS A O 1
ATOM 2759 N N . LEU A 1 353 ? -13.477 2.842 26.773 1.00 84.62 353 LEU A N 1
ATOM 2760 C CA . LEU A 1 353 ? -12.287 3.376 26.095 1.00 84.62 353 LEU A CA 1
ATOM 2761 C C . LEU A 1 353 ? -11.802 2.457 24.968 1.00 84.62 353 LEU A C 1
ATOM 2763 O O . LEU A 1 353 ? -11.408 2.924 23.901 1.00 84.62 353 LEU A O 1
ATOM 2767 N N . MET A 1 354 ? -11.866 1.141 25.180 1.00 85.62 354 MET A N 1
ATOM 2768 C CA . MET A 1 354 ? -11.549 0.159 24.146 1.00 85.62 354 MET A CA 1
ATOM 2769 C C . MET A 1 354 ? -12.516 0.254 22.961 1.00 85.62 354 MET A C 1
ATOM 2771 O O . MET A 1 354 ? -12.073 0.206 21.816 1.00 85.62 354 MET A O 1
ATOM 2775 N N . ALA A 1 355 ? -13.813 0.447 23.206 1.00 87.00 355 ALA A N 1
ATOM 2776 C CA . ALA A 1 355 ? -14.779 0.672 22.136 1.00 87.00 355 ALA A CA 1
ATOM 2777 C C . ALA A 1 355 ? -14.513 1.977 21.368 1.00 87.00 355 ALA A C 1
ATOM 2779 O O . ALA A 1 355 ? -14.564 1.963 20.139 1.00 87.00 355 ALA A O 1
ATOM 2780 N N . ASP A 1 356 ? -14.176 3.075 22.051 1.00 82.88 356 ASP A N 1
ATOM 2781 C CA . ASP A 1 356 ? -13.827 4.347 21.397 1.00 82.88 356 ASP A CA 1
ATOM 2782 C C . ASP A 1 356 ? -12.590 4.207 20.497 1.00 82.88 356 ASP A C 1
ATOM 2784 O O . ASP A 1 356 ? -12.579 4.676 19.352 1.00 82.88 356 ASP A O 1
ATOM 2788 N N . LEU A 1 357 ? -11.558 3.514 20.994 1.00 81.50 357 LEU A N 1
ATOM 2789 C CA . LEU A 1 357 ? -10.354 3.219 20.223 1.00 81.50 357 LEU A CA 1
ATOM 2790 C C . LEU A 1 357 ? -10.698 2.409 18.970 1.00 81.50 357 LEU A C 1
ATOM 2792 O O . LEU A 1 357 ? -10.241 2.749 17.882 1.00 81.50 357 LEU A O 1
ATOM 2796 N N . LEU A 1 358 ? -11.518 1.363 19.093 1.00 84.38 358 LEU A N 1
ATOM 2797 C CA . LEU A 1 358 ? -11.856 0.498 17.961 1.00 84.38 358 LEU A CA 1
ATOM 2798 C C . LEU A 1 358 ? -12.700 1.215 16.906 1.00 84.38 358 LEU A C 1
ATOM 2800 O O . LEU A 1 358 ? -12.447 1.047 15.713 1.00 84.38 358 LEU A O 1
ATOM 2804 N N . VAL A 1 359 ? -13.643 2.067 17.317 1.00 82.88 359 VAL A N 1
ATOM 2805 C CA . VAL A 1 359 ? -14.390 2.928 16.385 1.00 82.88 359 VAL A CA 1
ATOM 2806 C C . VAL A 1 359 ? -13.443 3.878 15.652 1.00 82.88 359 VAL A C 1
ATOM 2808 O O . VAL A 1 359 ? -13.546 4.025 14.432 1.00 82.88 359 VAL A O 1
ATOM 2811 N N . SER A 1 360 ? -12.472 4.454 16.361 1.00 76.56 360 SER A N 1
ATOM 2812 C CA . SER A 1 360 ? -11.441 5.309 15.763 1.00 76.56 360 SER A CA 1
ATOM 2813 C C . SER A 1 360 ? -10.563 4.533 14.771 1.00 76.56 360 SER A C 1
ATOM 2815 O O . SER A 1 360 ? -10.338 4.996 13.654 1.00 76.56 360 SER A O 1
ATOM 2817 N N . CYS A 1 361 ? -10.131 3.314 15.117 1.00 75.25 361 CYS A N 1
ATOM 2818 C CA . CYS A 1 361 ? -9.389 2.421 14.221 1.00 75.25 361 CYS A CA 1
ATOM 2819 C C . CYS A 1 361 ? -10.200 2.055 12.969 1.00 75.25 361 CYS A C 1
ATOM 2821 O O . CYS A 1 361 ? -9.651 2.023 11.867 1.00 75.25 361 CYS A O 1
ATOM 2823 N N . ARG A 1 362 ? -11.509 1.821 13.108 1.00 77.25 362 ARG A N 1
ATOM 2824 C CA . ARG A 1 362 ? -12.408 1.530 11.985 1.00 77.25 362 ARG A CA 1
ATOM 2825 C C . ARG A 1 362 ? -12.549 2.727 11.047 1.00 77.25 362 ARG A C 1
ATOM 2827 O O . ARG A 1 362 ? -12.480 2.555 9.832 1.00 77.25 362 ARG A O 1
ATOM 2834 N N . GLN A 1 363 ? -12.700 3.937 11.587 1.00 72.06 363 GLN A N 1
ATOM 2835 C CA . GLN A 1 363 ? -12.721 5.171 10.794 1.00 72.06 363 GLN A CA 1
ATOM 2836 C C . GLN A 1 363 ? -11.384 5.398 10.082 1.00 72.06 363 GLN A C 1
ATOM 2838 O O . GLN A 1 363 ? -11.367 5.642 8.878 1.00 72.06 363 GLN A O 1
ATOM 2843 N N . ALA A 1 364 ? -10.265 5.221 10.786 1.00 66.81 364 ALA A N 1
ATOM 2844 C CA . ALA A 1 364 ? -8.928 5.284 10.205 1.00 66.81 364 ALA A CA 1
ATOM 2845 C C . ALA A 1 364 ? -8.739 4.278 9.060 1.00 66.81 364 ALA A C 1
ATOM 2847 O O . ALA A 1 364 ? -8.222 4.634 8.007 1.00 66.81 364 ALA A O 1
ATOM 2848 N N . ARG A 1 365 ? -9.219 3.039 9.219 1.00 69.06 365 ARG A N 1
ATOM 2849 C CA . ARG A 1 365 ? -9.170 2.006 8.174 1.00 69.06 365 ARG A CA 1
ATOM 2850 C C . ARG A 1 365 ? -9.990 2.384 6.939 1.00 69.06 365 ARG A C 1
ATOM 2852 O O . ARG A 1 365 ? -9.569 2.093 5.821 1.00 69.06 365 ARG A O 1
ATOM 2859 N N . LEU A 1 366 ? -11.158 3.004 7.125 1.00 65.62 366 LEU A N 1
ATOM 2860 C CA . LEU A 1 366 ? -11.985 3.496 6.018 1.00 65.62 366 LEU A CA 1
ATOM 2861 C C . LEU A 1 366 ? -11.300 4.655 5.278 1.00 65.62 366 LEU A C 1
ATOM 2863 O O . LEU A 1 366 ? -11.314 4.677 4.051 1.00 65.62 366 LEU A O 1
ATOM 2867 N N . LEU A 1 367 ? -10.649 5.561 6.012 1.00 60.19 367 LEU A N 1
ATOM 2868 C CA . LEU A 1 367 ? -9.913 6.704 5.456 1.00 60.19 367 LEU A CA 1
ATOM 2869 C C . LEU A 1 367 ? -8.586 6.309 4.788 1.00 60.19 367 LEU A C 1
ATOM 2871 O O . LEU A 1 367 ? -8.174 6.937 3.810 1.00 60.19 367 LEU A O 1
ATOM 2875 N N . ALA A 1 368 ? -7.941 5.239 5.259 1.00 56.00 368 ALA A N 1
ATOM 2876 C CA . ALA A 1 368 ? -6.740 4.679 4.642 1.00 56.00 368 ALA A CA 1
ATOM 2877 C C . ALA A 1 368 ? -7.003 4.181 3.207 1.00 56.00 368 ALA A C 1
ATOM 2879 O O . ALA A 1 368 ? -6.097 4.181 2.385 1.00 56.00 368 ALA A O 1
ATOM 2880 N N . GLY A 1 369 ? -8.249 3.818 2.872 1.00 49.41 369 GLY A N 1
ATOM 2881 C CA . GLY A 1 369 ? -8.645 3.464 1.504 1.00 49.41 369 GLY A CA 1
ATOM 2882 C C . GLY A 1 369 ? -8.818 4.654 0.551 1.00 49.41 369 GLY A C 1
ATOM 2883 O O . GLY A 1 369 ? -8.962 4.439 -0.648 1.00 49.41 369 GLY A O 1
ATOM 2884 N N . THR A 1 370 ? -8.822 5.892 1.057 1.00 51.50 370 THR A N 1
ATOM 2885 C CA . THR A 1 370 ? -9.081 7.119 0.278 1.00 51.50 370 THR A CA 1
ATOM 2886 C C . THR A 1 370 ? -7.892 8.090 0.249 1.00 51.50 370 THR A C 1
ATOM 2888 O O . THR A 1 370 ? -8.074 9.262 -0.068 1.00 51.50 370 THR A O 1
ATOM 2891 N N . GLY A 1 371 ? -6.675 7.634 0.580 1.00 46.31 371 GLY A N 1
ATOM 2892 C CA . GLY A 1 371 ? -5.453 8.453 0.511 1.00 46.31 371 GLY A CA 1
ATOM 2893 C C . GLY A 1 371 ? -5.223 9.401 1.700 1.00 46.31 371 GLY A C 1
ATOM 2894 O O . GLY A 1 371 ? -4.547 10.416 1.551 1.00 46.31 371 GLY A O 1
ATOM 2895 N N . GLY A 1 372 ? -5.783 9.108 2.879 1.00 44.28 372 GLY A N 1
ATOM 2896 C CA . GLY A 1 372 ? -5.697 9.972 4.064 1.00 44.28 372 GLY A CA 1
ATOM 2897 C C . GLY A 1 372 ? -4.720 9.489 5.141 1.00 44.28 372 GLY A C 1
ATOM 2898 O O . GLY A 1 372 ? -5.163 9.119 6.223 1.00 44.28 372 GLY A O 1
ATOM 2899 N N . ASP A 1 373 ? -3.408 9.519 4.891 1.00 42.91 373 ASP A N 1
ATOM 2900 C CA . ASP A 1 373 ? -2.398 9.071 5.876 1.00 42.91 373 ASP A CA 1
ATOM 2901 C C . ASP A 1 373 ? -2.111 10.117 6.984 1.00 42.91 373 ASP A C 1
ATOM 2903 O O . ASP A 1 373 ? -1.624 9.796 8.066 1.00 42.91 373 ASP A O 1
ATOM 2907 N N . LEU A 1 374 ? -2.485 11.389 6.786 1.00 43.34 374 LEU A N 1
ATOM 2908 C CA . LEU A 1 374 ? -2.185 12.454 7.760 1.00 43.34 374 LEU A CA 1
ATOM 2909 C C . LEU A 1 374 ? -3.128 12.510 8.980 1.00 43.34 374 LEU A C 1
ATOM 2911 O O . LEU A 1 374 ? -2.870 13.267 9.913 1.00 43.34 374 LEU A O 1
ATOM 2915 N N . LEU A 1 375 ? -4.221 11.738 8.992 1.00 45.62 375 LEU A N 1
ATOM 2916 C CA . LEU A 1 375 ? -5.260 11.808 10.035 1.00 45.62 375 LEU A CA 1
ATOM 2917 C C . LEU A 1 375 ? -5.312 10.583 10.959 1.00 45.62 375 LEU A C 1
ATOM 2919 O O . LEU A 1 375 ? -6.004 10.623 11.974 1.00 45.62 375 LEU A O 1
ATOM 2923 N N . VAL A 1 376 ? -4.574 9.512 10.655 1.00 47.22 376 VAL A N 1
ATOM 2924 C CA . VAL A 1 376 ? -4.663 8.244 11.401 1.00 47.22 376 VAL A CA 1
ATOM 2925 C C . VAL A 1 376 ? -3.786 8.237 12.664 1.00 47.22 376 VAL A C 1
ATOM 2927 O O . VAL A 1 376 ? -4.170 7.656 13.678 1.00 47.22 376 VAL A O 1
ATOM 2930 N N . TYR A 1 377 ? -2.655 8.950 12.664 1.00 46.91 377 TYR A N 1
ATOM 2931 C CA . TYR A 1 377 ? -1.686 8.904 13.771 1.00 46.91 377 TYR A CA 1
ATOM 2932 C C . TYR A 1 377 ? -1.838 10.003 14.837 1.00 46.91 377 TYR A C 1
ATOM 2934 O O . TYR A 1 377 ? -1.301 9.852 15.932 1.00 46.91 377 TYR A O 1
ATOM 2942 N N . GLY A 1 378 ? -2.578 11.085 14.570 1.00 49.03 378 GLY A N 1
ATOM 2943 C CA . GLY A 1 378 ? -2.772 12.170 15.544 1.00 49.03 378 GLY A CA 1
ATOM 2944 C C . GLY A 1 378 ? -3.800 11.815 16.632 1.00 49.03 378 GLY A C 1
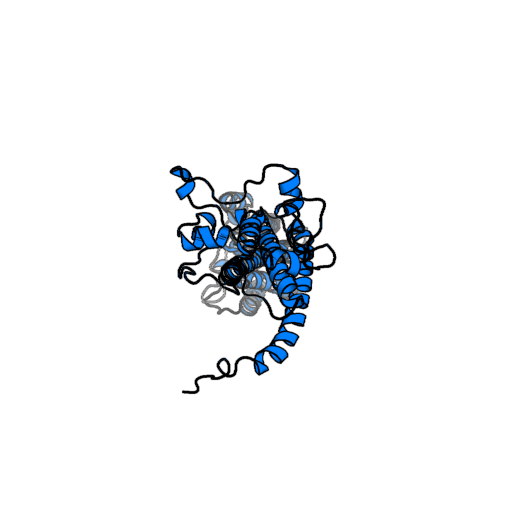ATOM 2945 O O . GLY A 1 378 ? -3.419 11.596 17.782 1.00 49.03 378 GLY A O 1
ATOM 2946 N N . PRO A 1 379 ? -5.097 11.698 16.291 1.00 45.00 379 PRO A N 1
ATOM 2947 C CA . PRO A 1 379 ? -6.154 11.392 17.260 1.00 45.00 379 PRO A CA 1
ATOM 2948 C C . PRO A 1 379 ? -6.157 9.927 17.722 1.00 45.00 379 PRO A C 1
ATOM 2950 O O . PRO A 1 379 ? -6.507 9.639 18.863 1.00 45.00 379 PRO A O 1
ATOM 2953 N N . GLY A 1 380 ? -5.752 8.980 16.867 1.00 44.12 380 GLY A N 1
ATOM 2954 C CA . GLY A 1 380 ? -5.642 7.565 17.245 1.00 44.12 380 GLY A CA 1
ATOM 2955 C C . GLY A 1 380 ? -4.517 7.315 18.254 1.00 44.12 380 GLY A C 1
ATOM 2956 O O . GLY A 1 380 ? -4.670 6.510 19.170 1.00 44.12 380 GLY A O 1
ATOM 2957 N N . GLY A 1 381 ? -3.410 8.057 18.140 1.00 44.62 381 GLY A N 1
ATOM 2958 C CA . GLY A 1 381 ? -2.271 7.961 19.052 1.00 44.62 381 GLY A CA 1
ATOM 2959 C C . GLY A 1 381 ? -2.568 8.468 20.466 1.00 44.62 381 GLY A C 1
ATOM 2960 O O . GLY A 1 381 ? -2.074 7.883 21.430 1.00 44.62 381 GLY A O 1
ATOM 2961 N N . SER A 1 382 ? -3.393 9.511 20.619 1.00 48.78 382 SER A N 1
ATOM 2962 C CA . SER A 1 382 ? -3.805 10.006 21.941 1.00 48.78 382 SER A CA 1
ATOM 2963 C C . SER A 1 382 ? -4.754 9.034 22.647 1.00 48.78 382 SER A C 1
ATOM 2965 O O . SER A 1 382 ? -4.541 8.736 23.821 1.00 48.78 382 SER A O 1
ATOM 2967 N N . HIS A 1 383 ? -5.727 8.462 21.930 1.00 46.59 383 HIS A N 1
ATOM 2968 C CA . HIS A 1 383 ? -6.620 7.433 22.479 1.00 46.59 383 HIS A CA 1
ATOM 2969 C C . HIS A 1 383 ? -5.879 6.129 22.797 1.00 46.59 383 HIS A C 1
ATOM 2971 O O . HIS A 1 383 ? -6.131 5.525 23.836 1.00 46.59 383 HIS A O 1
ATOM 2977 N N . LEU A 1 384 ? -4.925 5.709 21.957 1.00 47.47 384 LEU A N 1
ATOM 2978 C CA . LEU A 1 384 ? -4.101 4.525 22.214 1.00 47.47 384 LEU A CA 1
ATOM 2979 C C . LEU A 1 384 ? -3.184 4.727 23.429 1.00 47.47 384 LEU A C 1
ATOM 2981 O O . LEU A 1 384 ? -3.059 3.814 24.237 1.00 47.47 384 LEU A O 1
ATOM 2985 N N . ARG A 1 385 ? -2.571 5.909 23.599 1.00 49.06 385 ARG A N 1
ATOM 2986 C CA . ARG A 1 385 ? -1.771 6.221 24.798 1.00 49.06 385 ARG A CA 1
ATOM 2987 C C . ARG A 1 385 ? -2.622 6.217 26.059 1.00 49.06 385 ARG A C 1
ATOM 2989 O O . ARG A 1 385 ? -2.249 5.544 27.011 1.00 49.06 385 ARG A O 1
ATOM 2996 N N . LEU A 1 386 ? -3.788 6.864 26.030 1.00 49.41 386 LEU A N 1
ATOM 2997 C CA . LEU A 1 386 ? -4.724 6.850 27.154 1.00 49.41 386 LEU A CA 1
ATOM 2998 C C . LEU A 1 386 ? -5.188 5.420 27.482 1.00 49.41 386 LEU A C 1
ATOM 3000 O O . LEU A 1 386 ? -5.280 5.045 28.651 1.00 49.41 386 LEU A O 1
ATOM 3004 N N . LEU A 1 387 ? -5.423 4.593 26.458 1.00 49.88 387 LEU A N 1
ATOM 3005 C CA . LEU A 1 387 ? -5.763 3.180 26.618 1.00 49.88 387 LEU A CA 1
ATOM 3006 C C . LEU A 1 387 ? -4.592 2.357 27.181 1.00 49.88 387 LEU A C 1
ATOM 3008 O O . LEU A 1 387 ? -4.798 1.515 28.046 1.00 49.88 387 LEU A O 1
ATOM 3012 N N . MET A 1 388 ? -3.356 2.601 26.743 1.00 46.28 388 MET A N 1
ATOM 3013 C CA . MET A 1 388 ? -2.173 1.921 27.278 1.00 46.28 388 MET A CA 1
ATOM 3014 C C . MET A 1 388 ? -1.866 2.335 28.721 1.00 46.28 388 MET A C 1
ATOM 3016 O O . MET A 1 388 ? -1.505 1.476 29.521 1.00 46.28 388 MET A O 1
ATOM 3020 N N . GLU A 1 389 ? -2.054 3.605 29.076 1.00 52.25 389 GLU A N 1
ATOM 3021 C CA . GLU A 1 389 ? -1.908 4.109 30.448 1.00 52.25 389 GLU A CA 1
ATOM 3022 C C . GLU A 1 389 ? -2.986 3.524 31.372 1.00 52.25 389 GLU A C 1
ATOM 3024 O O . GLU A 1 389 ? -2.674 3.030 32.457 1.00 52.25 389 GLU A O 1
ATOM 3029 N N . THR A 1 390 ? -4.245 3.466 30.922 1.00 48.84 390 THR A N 1
ATOM 3030 C CA . THR A 1 390 ? -5.326 2.809 31.681 1.00 48.84 390 THR A CA 1
ATOM 3031 C C . THR A 1 390 ? -5.132 1.295 31.786 1.00 48.84 390 THR A C 1
ATOM 3033 O O . THR A 1 390 ? -5.401 0.717 32.841 1.00 48.84 390 THR A O 1
ATOM 3036 N N . PHE A 1 391 ? -4.590 0.642 30.754 1.00 48.19 391 PHE A N 1
ATOM 3037 C CA . PHE A 1 391 ? -4.246 -0.781 30.794 1.00 48.19 391 PHE A CA 1
ATOM 3038 C C . PHE A 1 391 ? -3.059 -1.068 31.728 1.00 48.19 391 PHE A C 1
ATOM 3040 O O . PHE A 1 391 ? -3.078 -2.048 32.471 1.00 48.19 391 PHE A O 1
ATOM 3047 N N . GLN A 1 392 ? -2.039 -0.206 31.755 1.00 45.44 392 GLN A N 1
ATOM 3048 C CA . GLN A 1 392 ? -0.930 -0.301 32.710 1.00 45.44 392 GLN A CA 1
ATOM 3049 C C . GLN A 1 392 ? -1.398 -0.070 34.150 1.00 45.44 392 GLN A C 1
ATOM 3051 O O . GLN A 1 392 ? -0.967 -0.798 35.049 1.00 45.44 392 GLN A O 1
ATOM 3056 N N . ALA A 1 393 ? -2.331 0.861 34.372 1.00 43.25 393 ALA A N 1
ATOM 3057 C CA . ALA A 1 393 ? -2.969 1.041 35.669 1.00 43.25 393 ALA A CA 1
ATOM 3058 C C . ALA A 1 393 ? -3.719 -0.238 36.081 1.00 43.25 393 ALA A C 1
ATOM 3060 O O . ALA A 1 393 ? -3.460 -0.767 37.157 1.00 43.25 393 ALA A O 1
ATOM 3061 N N . ALA A 1 394 ? -4.549 -0.815 35.205 1.00 41.03 394 ALA A N 1
ATOM 3062 C CA . ALA A 1 394 ? -5.271 -2.062 35.481 1.00 41.03 394 ALA A CA 1
ATOM 3063 C C . ALA A 1 394 ? -4.336 -3.263 35.748 1.00 41.03 394 ALA A C 1
ATOM 3065 O O . ALA A 1 394 ? -4.588 -4.052 36.659 1.00 41.03 394 ALA A O 1
ATOM 3066 N N . ARG A 1 395 ? -3.216 -3.371 35.017 1.00 31.22 395 ARG A N 1
ATOM 3067 C CA . ARG A 1 395 ? -2.196 -4.420 35.207 1.00 31.22 395 ARG A CA 1
ATOM 3068 C C . ARG A 1 395 ? -1.423 -4.279 36.523 1.00 31.22 395 ARG A C 1
ATOM 3070 O O . ARG A 1 395 ? -1.066 -5.277 37.141 1.00 31.22 395 ARG A O 1
ATOM 3077 N N . SER A 1 396 ? -1.189 -3.053 36.982 1.00 35.59 396 SER A N 1
ATOM 3078 C CA . SER A 1 396 ? -0.537 -2.801 38.276 1.00 35.59 396 SER A CA 1
ATOM 3079 C C . SER A 1 396 ? -1.411 -3.277 39.445 1.00 35.59 396 SER A C 1
ATOM 3081 O O . SER A 1 396 ? -0.896 -3.800 40.429 1.00 35.59 396 SER A O 1
ATOM 3083 N N . TYR A 1 397 ? -2.739 -3.194 39.299 1.00 37.59 397 TYR A N 1
ATOM 3084 C CA . TYR A 1 397 ? -3.689 -3.756 40.263 1.00 37.59 397 TYR A CA 1
ATOM 3085 C C . TYR A 1 397 ? -3.859 -5.279 40.122 1.00 37.59 397 TYR A C 1
ATOM 3087 O O . TYR A 1 397 ? -4.078 -5.948 41.129 1.00 37.59 397 TYR A O 1
ATOM 3095 N N . SER A 1 398 ? -3.710 -5.862 38.923 1.00 29.59 398 SER A N 1
ATOM 3096 C CA . SER A 1 398 ? -3.811 -7.322 38.744 1.00 29.59 398 SER A CA 1
ATOM 3097 C C . SER A 1 398 ? -2.647 -8.089 39.383 1.00 29.59 398 SER A C 1
ATOM 3099 O O . SER A 1 398 ? -2.860 -9.187 39.885 1.00 29.59 398 SER A O 1
ATOM 3101 N N . ILE A 1 399 ? -1.443 -7.504 39.430 1.00 31.86 399 ILE A N 1
ATOM 3102 C CA . ILE A 1 399 ? -0.279 -8.107 40.108 1.00 31.86 399 ILE A CA 1
ATOM 3103 C C . ILE A 1 399 ? -0.492 -8.151 41.634 1.00 31.86 399 ILE A C 1
ATOM 3105 O O . ILE A 1 399 ? -0.178 -9.154 42.265 1.00 31.86 399 ILE A O 1
ATOM 3109 N N . GLY A 1 400 ? -1.132 -7.133 42.224 1.00 32.25 400 GLY A N 1
ATOM 3110 C CA . GLY A 1 400 ? -1.516 -7.162 43.645 1.00 32.25 400 GLY A CA 1
ATOM 3111 C C . GLY A 1 400 ? -2.645 -8.154 43.968 1.00 32.25 400 GLY A C 1
ATOM 3112 O O . GLY A 1 400 ? -2.783 -8.600 45.105 1.00 32.25 400 GLY A O 1
ATOM 3113 N N . ILE A 1 401 ? -3.447 -8.534 42.968 1.00 37.94 401 ILE A N 1
ATOM 3114 C CA . ILE A 1 401 ? -4.547 -9.496 43.112 1.00 37.94 401 ILE A CA 1
ATOM 3115 C C . ILE A 1 401 ? -4.055 -10.947 42.971 1.00 37.94 401 ILE A C 1
ATOM 3117 O O . ILE A 1 401 ? -4.598 -11.818 43.649 1.00 37.94 401 ILE A O 1
ATOM 3121 N N . GLU A 1 402 ? -3.015 -11.229 42.176 1.00 29.47 402 GLU A N 1
ATOM 3122 C CA . GLU A 1 402 ? -2.394 -12.567 42.136 1.00 29.47 402 GLU A CA 1
ATOM 3123 C C . GLU A 1 402 ? -1.768 -12.958 43.486 1.00 29.47 402 GLU A C 1
ATOM 3125 O O . GLU A 1 402 ? -1.927 -14.103 43.918 1.00 29.47 402 GLU A O 1
ATOM 3130 N N . GLU A 1 403 ? -1.158 -12.011 44.209 1.00 34.38 403 GLU A N 1
ATOM 3131 C CA . GLU A 1 403 ? -0.625 -12.262 45.560 1.00 34.38 403 GLU A CA 1
ATOM 3132 C C . GLU A 1 403 ? -1.734 -12.446 46.615 1.00 34.38 403 GLU A C 1
ATOM 3134 O O . GLU A 1 403 ? -1.579 -13.238 47.546 1.00 34.38 403 GLU A O 1
ATOM 3139 N N . GLY A 1 404 ? -2.890 -11.788 46.450 1.00 34.97 404 GLY A N 1
ATOM 3140 C CA . GLY A 1 404 ? -4.035 -11.908 47.364 1.00 34.97 404 GLY A CA 1
ATOM 3141 C C . GLY A 1 404 ? -4.955 -13.111 47.106 1.00 34.97 404 GLY A C 1
ATOM 3142 O O . GLY A 1 404 ? -5.505 -13.684 48.048 1.00 34.97 404 GLY A O 1
ATOM 3143 N N . LEU A 1 405 ? -5.130 -13.534 45.848 1.00 33.38 405 LEU A N 1
ATOM 3144 C CA . LEU A 1 405 ? -6.035 -14.635 45.480 1.00 33.38 405 LEU A CA 1
ATOM 3145 C C . LEU A 1 405 ? -5.401 -16.025 45.611 1.00 33.38 405 LEU A C 1
ATOM 3147 O O . LEU A 1 405 ? -6.136 -16.990 45.842 1.00 33.38 405 LEU A O 1
ATOM 3151 N N . CYS A 1 406 ? -4.068 -16.146 45.555 1.00 30.48 406 CYS A N 1
ATOM 3152 C CA . CYS A 1 406 ? -3.390 -17.425 45.811 1.00 30.48 406 CYS A CA 1
ATOM 3153 C C . CYS A 1 406 ? -3.600 -17.940 47.249 1.00 30.48 406 CYS A C 1
ATOM 3155 O O . CYS A 1 406 ? -3.480 -19.139 47.489 1.00 30.48 406 CYS A O 1
ATOM 3157 N N . GLY A 1 407 ? -3.971 -17.066 48.193 1.00 35.09 407 GLY A N 1
ATOM 3158 C CA . GLY A 1 407 ? -4.313 -17.451 49.565 1.00 35.09 407 GLY A CA 1
ATOM 3159 C C . GLY A 1 407 ? -5.762 -17.912 49.776 1.00 35.09 407 GLY A C 1
ATOM 3160 O O . GLY A 1 407 ? -6.038 -18.573 50.774 1.00 35.09 407 GLY A O 1
ATOM 3161 N N . PHE A 1 408 ? -6.693 -17.594 48.865 1.00 35.31 408 PHE A N 1
ATOM 3162 C CA . PHE A 1 408 ? -8.138 -17.762 49.109 1.00 35.31 408 PHE A CA 1
ATOM 3163 C C . PHE A 1 408 ? -8.818 -18.873 48.296 1.00 35.31 408 PHE A C 1
ATOM 3165 O O . PHE A 1 408 ? -9.897 -19.323 48.678 1.00 35.31 408 PHE A O 1
ATOM 3172 N N . PHE A 1 409 ? -8.195 -19.377 47.226 1.00 33.00 409 PHE A N 1
ATOM 3173 C CA . PHE A 1 409 ? -8.722 -20.508 46.453 1.00 33.00 409 PHE A CA 1
ATOM 3174 C C . PHE A 1 409 ? -7.649 -21.585 46.225 1.00 33.00 409 PHE A C 1
ATOM 3176 O O . PHE A 1 409 ? -6.969 -21.564 45.198 1.00 33.00 409 PHE A O 1
ATOM 3183 N N . PRO A 1 410 ? -7.548 -22.613 47.092 1.00 29.66 410 PRO A N 1
ATOM 3184 C CA . PRO A 1 410 ? -6.622 -23.734 46.885 1.00 29.66 410 PRO A CA 1
ATOM 3185 C C . PRO A 1 410 ? -6.950 -24.588 45.644 1.00 29.66 410 PRO A C 1
ATOM 3187 O O . PRO A 1 410 ? -6.211 -25.511 45.311 1.00 29.66 410 PRO A O 1
ATOM 3190 N N . TRP A 1 411 ? -8.073 -24.323 44.967 1.00 32.72 411 TRP A N 1
ATOM 3191 C CA . TRP A 1 411 ? -8.611 -25.163 43.893 1.00 32.72 411 TRP A CA 1
ATOM 3192 C C . TRP A 1 411 ? -8.385 -24.637 42.470 1.00 32.72 411 TRP A C 1
ATOM 3194 O O . TRP A 1 411 ? -8.616 -25.375 41.517 1.00 32.72 411 TRP A O 1
ATOM 3204 N N . LEU A 1 412 ? -7.874 -23.414 42.302 1.00 30.00 412 LEU A N 1
ATOM 3205 C CA . LEU A 1 412 ? -7.455 -22.900 40.986 1.00 30.00 412 LEU A CA 1
ATOM 3206 C C . LEU A 1 412 ? -6.010 -23.301 40.620 1.00 30.00 412 LEU A C 1
ATOM 3208 O O . LEU A 1 412 ? -5.566 -23.074 39.499 1.00 30.00 412 LEU A O 1
ATOM 3212 N N . GLY A 1 413 ? -5.296 -23.959 41.542 1.00 31.91 413 GLY A N 1
ATOM 3213 C CA . GLY A 1 413 ? -3.897 -24.374 41.403 1.00 31.91 413 GLY A CA 1
ATOM 3214 C C . GLY A 1 413 ? -3.652 -25.834 41.001 1.00 31.91 413 GLY A C 1
ATOM 3215 O O . GLY A 1 413 ? -2.524 -26.299 41.136 1.00 31.91 413 GLY A O 1
ATOM 3216 N N . ARG A 1 414 ? -4.643 -26.592 40.508 1.00 28.89 414 ARG A N 1
ATOM 3217 C CA . ARG A 1 414 ? -4.360 -27.886 39.853 1.00 28.89 414 ARG A CA 1
ATOM 3218 C C . ARG A 1 414 ? -4.278 -27.702 38.345 1.00 28.89 414 ARG A C 1
ATOM 3220 O O . ARG A 1 414 ? -5.243 -27.940 37.622 1.00 28.89 414 ARG A O 1
ATOM 3227 N N . ARG A 1 415 ? -3.078 -27.352 37.868 1.00 32.53 415 ARG A N 1
ATOM 3228 C CA . ARG A 1 415 ? -2.643 -27.791 36.536 1.00 32.53 415 ARG A CA 1
ATOM 3229 C C . ARG A 1 415 ? -2.832 -29.308 36.500 1.00 32.53 415 ARG A C 1
ATOM 3231 O 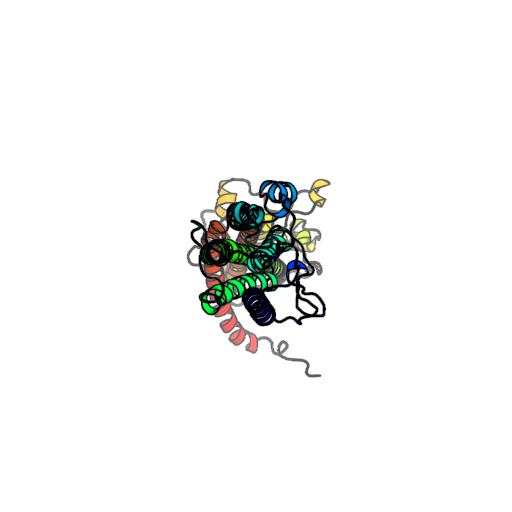O . ARG A 1 415 ? -2.208 -30.015 37.287 1.00 32.53 415 ARG A O 1
ATOM 3238 N N . ARG A 1 416 ? -3.711 -29.801 35.627 1.00 27.77 416 ARG A N 1
ATOM 3239 C CA . ARG A 1 416 ? -3.665 -31.203 35.210 1.00 27.77 416 ARG A CA 1
ATOM 3240 C C . ARG A 1 416 ? -2.369 -31.378 34.427 1.00 27.77 416 ARG A C 1
ATOM 3242 O O . ARG A 1 416 ? -2.280 -30.970 33.276 1.00 27.77 416 ARG A O 1
ATOM 3249 N N . SER A 1 417 ? -1.353 -31.886 35.106 1.00 33.00 417 SER A N 1
ATOM 3250 C CA . SER A 1 417 ? -0.417 -32.816 34.500 1.00 33.00 417 SER A CA 1
ATOM 3251 C C . SER A 1 417 ? -1.164 -34.134 34.325 1.00 33.00 417 SER A C 1
ATOM 3253 O O . SER A 1 417 ? -1.502 -34.759 35.328 1.00 33.00 417 SER A O 1
ATOM 3255 N N . ASP A 1 418 ? -1.502 -34.442 33.080 1.00 35.44 418 ASP A N 1
ATOM 3256 C CA . ASP A 1 418 ? -1.339 -35.753 32.443 1.00 35.44 418 ASP A CA 1
ATOM 3257 C C . ASP A 1 418 ? -1.223 -35.512 30.933 1.00 35.44 418 ASP A C 1
ATOM 3259 O O . ASP A 1 418 ? -2.098 -34.794 30.386 1.00 35.44 418 ASP A O 1
#

Organism: NCBI:txid157072

Sequence (418 aa):
MGLRLNPWGNVYSSLELEQITFVHRVYLEVMAIDVKDLPNTLQMNATFTEPIYTPKKSDFDEHTFMRQMQGVVGLLRQPAEEIISCICGYQKERLERFQLGTAFMNDPRTLLLEEFKIWAMTRLAAAACTTEAFEKEVEKRKNYITQLQYGGGNLFKPGNAERTLMTTLKDVREILELRILPMIACERAQASAKEHLTVVEARGTDALIHGIQFLFNIFRNTPNAPADCTITNLQSQQHTAMKEAMTTKSGQMLLLLLSTPSLRTMFPESHHHVTGGASQLLPLTSESQKAALADAVFADSSANAVVPSVLLSNPTVSWTAKAYLTQNNGGVVNFLSADTYDLFVKMHAMLKLMADLLVSCRQARLLAGTGGDLLVYGPGGSHLRLLMETFQAARSYSIGIEEGLCGFFPWLGRRRSD

Radius of gyration: 35.76 Å; chains: 1; bounding box: 77×53×99 Å

Foldseek 3Di:
DDDDPDLPDQFDDPLLLVLLVLLQVLLCVLVVDDPVPDDLLSDAPPVSGHRPDADDPVQLDLVSLVVVLPPADAPCQVLLSVLSVLLSVVVVLCVVVVVVSNDGRSGSLNSSSSVSNCCSRPPRNNDPLQDPVVLSVLVSVLVSLVCCLVVCDVSQDADPDPDGSNVSSVVNSCSSPVPVNVVSVLSNVLVVLLVVLVVLLVVLLVVLQVLLVCLLPPQFPQPCRDPPDGLQCLFLVVDPSSVLLLVFLSNVLSLLLCVQPLNCVSPPHDCVVVVPRDGPRDPQPDPVSNVVSHQFCQADPVRWGFHQLVSDPHSVDGDQLLRRLPPVRSRGHNDPDSVVSRLSSSSSVLSSLSSVLSVLSVVLSVVSVVPPPPPNCPPSVVSVVVNVVSVVVNVVVVVVVVVVVVVPDPPVPDDDDD

pLDDT: mean 76.37, std 18.46, range [27.77, 97.06]